Protein AF-0000000069296261 (afdb_homodimer)

Organism: Polarella glacialis (NCBI:txid89957)

Secondary structure (DSSP, 8-state):
------GGGGGGGGGGSHHHHTGGGS-------------S-----TT-TTHHHHHHHHHHHHHTT-SSS---HHHHHTTGGGT--STTHHHHHHHHHHHHT--TT-EEEEET-TTSHHHHHHHHHH--EEEEEES-HHHHHHHHHHHHHTT-TTTEEEEES-HHHHHTSTTTTT-EEEEEEES-GGG-TTHHHHHHHHHHHEEEEEEEEEEEEEE-SS---HHHHHIIIIII--TT---HHHHHHHHHHHT-EEEEEEE-HHHHHHHHHHHHHHHHHTHHHHHHHH-HHHHHHHHHHHHHHHHHHHTTEEEEEEEEE---HHHHHHHHHHHHHHH---------EETTTEE--TTTT--/------GGGGGGGSTHHHHHHHHTTS-------------S-----TT-SSHHHHHHHHHHHHHTT-SSS---HHHHHTTGGGT--STTHHHHHHHHHHHHT--TT-EEEEET-TTSHHHHHHHHHH--EEEEEES-HHHHHHHHHHHHHTT-TTTEEEEES-HHHHHTSTTTTT-EEEEEEES-GGG-TTHHHHHHHHHHHEEEEEEEEEEEEEE-SS---HHHHHIIIIII--TT---HHHHHHHHHHHT-EEEEEEE-HHHHHHHHHHHHHHHHHTHHHHHHHH-HHHHHHHHHHHHHHHHHHHTTEEEEEEEEE---HHHHHHHHHHHHHHH---------B-TTS-B--GGGG--

Sequence (718 aa):
MIFKAGVANHVRACRARYLADSFWKQVRPRPRTLASQAGSGQQMTAGVMYNWRVAAVHNALARRGKAEGPLTIEDLTSLGHLDQYHYLGTEACDELIQVLGLEPGVTVLDVGSGIGGPARYIAHQSGCSVTGVELQADLAEEATALTKRVGLQDRVDFLIGDFADVCRSRAVLERFDHVTSLLTFCHFPNRADGLKVSWEALKPGGTVFFEDLTLMGPAFTEQEQRDLAEVVGCPSVTSPAVYVEDLQKAGFVDIEVVDMSAPWKTWTKARHVGFRQAQEETVKLHGLSLFESRCAFYEVIDRLFQGNLGGVRITARKRGVAEEKLYRGRASTVSTGTTHGTPSLNEFGITVDATYSKYMIFKAGVANHVRACRARYLADSFWKQVRPRPRTLASQAGSGQQMTAGVMYNWRVAAVHNALARRGKAEGPLTIEDLTSLGHLDQYHYLGTEACDELIQVLGLEPGVTVLDVGSGIGGPARYIAHQSGCSVTGVELQADLAEEATALTKRVGLQDRVDFLIGDFADVCRSRAVLERFDHVTSLLTFCHFPNRADGLKVSWEALKPGGTVFFEDLTLMGPAFTEQEQRDLAEVVGCPSVTSPAVYVEDLQKAGFVDIEVVDMSAPWKTWTKARHVGFRQAQEETVKLHGLSLFESRCAFYEVIDRLFQGNLGGVRITARKRGVAEEKLYRGRASTVSTGTTHGTPSLNEFGITVDATYSKY

Nearest PDB structures (foldseek):
  5gm2-assembly3_O  TM=8.681E-01  e=3.706E-21  Streptomyces blastmyceticus
  6uvq-assembly1_A  TM=8.880E-01  e=1.483E-20  Actinomadura melliaura
  4kri-assembly1_A  TM=8.530E-01  e=9.400E-18  Haemonchus contortus
  1l1e-assembly2_B  TM=8.573E-01  e=1.488E-15  Mycobacterium tuberculosis
  5evj-assembly2_B  TM=7.098E-01  e=5.482E-13  Chlamydomonas reinhardtii

InterPro domains:
  IPR013216 Methyltransferase type 11 [PF08241] (109-210)
  IPR029063 S-adenosyl-L-methionine-dependent methyltransferase superfamily [G3DSA:3.40.50.150] (82-319)
  IPR029063 S-adenosyl-L-methionine-dependent methyltransferase superfamily [SSF53335] (80-312)
  IPR050447 Erg6/SMT methyltransferase [PTHR44068] (96-269)

Structure (mmCIF, N/CA/C/O backbone):
data_AF-0000000069296261-model_v1
#
loop_
_entity.id
_entity.type
_entity.pdbx_description
1 polymer 'Methyltransferase type 11 domain-containing protein'
#
loop_
_atom_site.group_PDB
_atom_site.id
_atom_site.type_symbol
_atom_site.label_atom_id
_atom_site.label_alt_id
_atom_site.label_comp_id
_atom_site.label_asym_id
_atom_site.label_entity_id
_atom_site.label_seq_id
_atom_site.pdbx_PDB_ins_code
_atom_site.Cartn_x
_atom_site.Cartn_y
_atom_site.Cartn_z
_atom_site.occupancy
_atom_site.B_iso_or_equiv
_atom_site.auth_seq_id
_atom_site.auth_comp_id
_atom_site.auth_asym_id
_atom_site.auth_atom_id
_atom_site.pdbx_PDB_model_num
ATOM 1 N N . MET A 1 1 ? -32.656 22.844 -37.719 1 20.47 1 MET A N 1
ATOM 2 C CA . MET A 1 1 ? -33.469 22.812 -36.469 1 20.47 1 MET A CA 1
ATOM 3 C C . MET A 1 1 ? -32.781 22 -35.406 1 20.47 1 MET A C 1
ATOM 5 O O . MET A 1 1 ? -32.625 20.781 -35.531 1 20.47 1 MET A O 1
ATOM 9 N N . ILE A 1 2 ? -31.734 22.516 -34.594 1 22.53 2 ILE A N 1
ATOM 10 C CA . ILE A 1 2 ? -30.562 22.094 -33.875 1 22.53 2 ILE A CA 1
ATOM 11 C C . ILE A 1 2 ? -30.953 21.641 -32.469 1 22.53 2 ILE A C 1
ATOM 13 O O . ILE A 1 2 ? -31.5 22.422 -31.672 1 22.53 2 ILE A O 1
ATOM 17 N N . PHE A 1 3 ? -31.438 20.344 -32.25 1 21.2 3 PHE A N 1
ATOM 18 C CA . PHE A 1 3 ? -32.156 19.812 -31.094 1 21.2 3 PHE A CA 1
ATOM 19 C C . PHE A 1 3 ? -31.234 19.75 -29.875 1 21.2 3 PHE A C 1
ATOM 21 O O . PHE A 1 3 ? -30.156 19.141 -29.953 1 21.2 3 PHE A O 1
ATOM 28 N N . LYS A 1 4 ? -31.266 20.734 -28.859 1 21.23 4 LYS A N 1
ATOM 29 C CA . LYS A 1 4 ? -30.516 21.125 -27.672 1 21.23 4 LYS A CA 1
ATOM 30 C C . LYS A 1 4 ? -30.672 20.094 -26.547 1 21.23 4 LYS A C 1
ATOM 32 O O . LYS A 1 4 ? -31.766 19.891 -26.047 1 21.23 4 LYS A O 1
ATOM 37 N N . ALA A 1 5 ? -29.875 18.969 -26.484 1 21.58 5 ALA A N 1
ATOM 38 C CA . ALA A 1 5 ? -29.859 17.781 -25.641 1 21.58 5 ALA A CA 1
ATOM 39 C C . ALA A 1 5 ? -29.594 18.141 -24.188 1 21.58 5 ALA A C 1
ATOM 41 O O . ALA A 1 5 ? -28.438 18.297 -23.781 1 21.58 5 ALA A O 1
ATOM 42 N N . GLY A 1 6 ? -30.219 19.109 -23.469 1 19.52 6 GLY A N 1
ATOM 43 C CA . GLY A 1 6 ? -29.922 19.797 -22.219 1 19.52 6 GLY A CA 1
ATOM 44 C C . GLY A 1 6 ? -30.109 18.922 -20.984 1 19.52 6 GLY A C 1
ATOM 45 O O . GLY A 1 6 ? -29.703 19.297 -19.891 1 19.52 6 GLY A O 1
ATOM 46 N N . VAL A 1 7 ? -30.922 17.844 -20.859 1 20.7 7 VAL A N 1
ATOM 47 C CA . VAL A 1 7 ? -31.703 17.625 -19.641 1 20.7 7 VAL A CA 1
ATOM 48 C C . VAL A 1 7 ? -30.875 16.828 -18.641 1 20.7 7 VAL A C 1
ATOM 50 O O . VAL A 1 7 ? -31.266 16.672 -17.469 1 20.7 7 VAL A O 1
ATOM 53 N N . ALA A 1 8 ? -29.844 16 -18.938 1 23.44 8 ALA A N 1
ATOM 54 C CA . ALA A 1 8 ? -29.688 14.789 -18.141 1 23.44 8 ALA A CA 1
ATOM 55 C C . ALA A 1 8 ? -28.953 15.078 -16.844 1 23.44 8 ALA A C 1
ATOM 57 O O . ALA A 1 8 ? -28.625 14.164 -16.078 1 23.44 8 ALA A O 1
ATOM 58 N N . ASN A 1 9 ? -28.516 16.328 -16.516 1 21.12 9 ASN A N 1
ATOM 59 C CA . ASN A 1 9 ? -27.484 16.578 -15.523 1 21.12 9 ASN A CA 1
ATOM 60 C C . ASN A 1 9 ? -28.031 16.422 -14.102 1 21.12 9 ASN A C 1
ATOM 62 O O . ASN A 1 9 ? -27.312 16.672 -13.133 1 21.12 9 ASN A O 1
ATOM 66 N N . HIS A 1 10 ? -29.359 16.406 -13.812 1 22.56 10 HIS A N 1
ATOM 67 C CA . HIS A 1 10 ? -29.859 16.828 -12.508 1 22.56 10 HIS A CA 1
ATOM 68 C C . HIS A 1 10 ? -29.734 15.688 -11.492 1 22.56 10 HIS A C 1
ATOM 70 O O . HIS A 1 10 ? -29.922 15.898 -10.289 1 22.56 10 HIS A O 1
ATOM 76 N N . VAL A 1 11 ? -29.734 14.398 -11.852 1 23.61 11 VAL A N 1
ATOM 77 C CA . VAL A 1 11 ? -30.203 13.383 -10.914 1 23.61 11 VAL A CA 1
ATOM 78 C C . VAL A 1 11 ? -29.109 13.055 -9.898 1 23.61 11 VAL A C 1
ATOM 80 O O . VAL A 1 11 ? -29.375 12.391 -8.891 1 23.61 11 VAL A O 1
ATOM 83 N N . ARG A 1 12 ? -27.844 13.305 -10.227 1 24.38 12 ARG A N 1
ATOM 84 C CA . ARG A 1 12 ? -26.828 12.594 -9.461 1 24.38 12 ARG A CA 1
ATOM 85 C C . ARG A 1 12 ? -26.672 13.195 -8.062 1 24.38 12 ARG A C 1
ATOM 87 O O . ARG A 1 12 ? -25.844 12.734 -7.273 1 24.38 12 ARG A O 1
ATOM 94 N N . ALA A 1 13 ? -27.234 14.43 -7.836 1 23.16 13 ALA A N 1
ATOM 95 C CA . ALA A 1 13 ? -26.906 15.172 -6.625 1 23.16 13 ALA A CA 1
ATOM 96 C C . ALA A 1 13 ? -27.531 14.523 -5.395 1 23.16 13 ALA A C 1
ATOM 98 O O . ALA A 1 13 ? -27.109 14.797 -4.266 1 23.16 13 ALA A O 1
ATOM 99 N N . CYS A 1 14 ? -28.594 13.742 -5.488 1 23.83 14 CYS A N 1
ATOM 100 C CA . CYS A 1 14 ? -29.453 13.547 -4.324 1 23.83 14 CYS A CA 1
ATOM 101 C C . CYS A 1 14 ? -28.875 12.492 -3.389 1 23.83 14 CYS A C 1
ATOM 103 O O . CYS A 1 14 ? -29.25 12.422 -2.219 1 23.83 14 CYS A O 1
ATOM 105 N N . ARG A 1 15 ? -28.125 11.445 -3.928 1 26.27 15 ARG A N 1
ATOM 106 C CA . ARG A 1 15 ? -28 10.273 -3.07 1 26.27 15 ARG A CA 1
ATOM 107 C C . ARG A 1 15 ? -26.953 10.5 -1.981 1 26.27 15 ARG A C 1
ATOM 109 O O . ARG A 1 15 ? -26.766 9.648 -1.11 1 26.27 15 ARG A O 1
ATOM 116 N N . ALA A 1 16 ? -26.078 11.508 -2.125 1 26.42 16 ALA A N 1
ATOM 117 C CA . ALA A 1 16 ? -25.016 11.617 -1.117 1 26.42 16 ALA A CA 1
ATOM 118 C C . ALA A 1 16 ? -25.578 12.117 0.21 1 26.42 16 ALA A C 1
ATOM 120 O O . ALA A 1 16 ? -24.922 12.008 1.249 1 26.42 16 ALA A O 1
ATOM 121 N N . ARG A 1 17 ? -26.844 12.727 0.25 1 30.27 17 ARG A N 1
ATOM 122 C CA . ARG A 1 17 ? -27.312 13.375 1.477 1 30.27 17 ARG A CA 1
ATOM 123 C C . ARG A 1 17 ? -27.688 12.336 2.52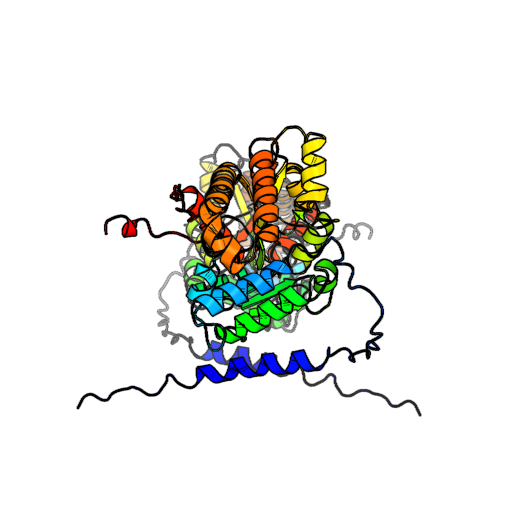7 1 30.27 17 ARG A C 1
ATOM 125 O O . ARG A 1 17 ? -27.656 12.617 3.729 1 30.27 17 ARG A O 1
ATOM 132 N N . TYR A 1 18 ? -28.172 11.156 2.09 1 27.67 18 TYR A N 1
ATOM 133 C CA . TYR A 1 18 ? -28.922 10.383 3.078 1 27.67 18 TYR A CA 1
ATOM 134 C C . TYR A 1 18 ? -27.969 9.75 4.094 1 27.67 18 TYR A C 1
ATOM 136 O O . TYR A 1 18 ? -28.359 9.492 5.234 1 27.67 18 TYR A O 1
ATOM 144 N N . LEU A 1 19 ? -26.766 9.398 3.717 1 27.78 19 LEU A N 1
ATOM 145 C CA . LEU A 1 19 ? -26.047 8.562 4.68 1 27.78 19 LEU A CA 1
ATOM 146 C C . LEU A 1 19 ? -25.516 9.406 5.832 1 27.78 19 LEU A C 1
ATOM 148 O O . LEU A 1 19 ? -25.125 8.867 6.871 1 27.78 19 LEU A O 1
ATOM 152 N N . ALA A 1 20 ? -25.359 10.789 5.742 1 29.95 20 ALA A N 1
ATOM 153 C CA . ALA A 1 20 ? -24.812 11.594 6.828 1 29.95 20 ALA A CA 1
ATOM 154 C C . ALA A 1 20 ? -25.781 11.664 8.008 1 29.95 20 ALA A C 1
ATOM 156 O O . ALA A 1 20 ? -25.344 11.68 9.164 1 29.95 20 ALA A O 1
ATOM 157 N N . ASP A 1 21 ? -27.094 11.586 7.75 1 30.66 21 ASP A N 1
ATOM 158 C CA . ASP A 1 21 ? -28.016 11.977 8.812 1 30.66 21 ASP A CA 1
ATOM 159 C C . ASP A 1 21 ? -28.078 10.906 9.898 1 30.66 21 ASP A C 1
ATOM 161 O O . ASP A 1 21 ? -28.297 11.211 11.07 1 30.66 21 ASP A O 1
ATOM 165 N N . SER A 1 22 ? -28 9.625 9.547 1 30.84 22 SER A N 1
ATOM 166 C CA . SER A 1 22 ? -28.438 8.656 10.555 1 30.84 22 SER A CA 1
ATOM 167 C C . SER A 1 22 ? -27.375 8.477 11.633 1 30.84 22 SER A C 1
ATOM 169 O O . SER A 1 22 ? -27.641 7.867 12.672 1 30.84 22 SER A O 1
ATOM 171 N N . PHE A 1 23 ? -26.141 8.703 11.266 1 30.06 23 PHE A N 1
ATOM 172 C CA . PHE A 1 23 ? -25.125 8.273 12.211 1 30.06 23 PHE A CA 1
ATOM 173 C C . PHE A 1 23 ? -25.062 9.211 13.414 1 30.06 23 PHE A C 1
ATOM 175 O O . PHE A 1 23 ? -24.719 8.789 14.516 1 30.06 23 PHE A O 1
ATOM 182 N N . TRP A 1 24 ? -25.391 10.461 13.273 1 28.73 24 TRP A N 1
ATOM 183 C CA . TRP A 1 24 ? -25.172 11.398 14.367 1 28.73 24 TRP A CA 1
ATOM 184 C C . TRP A 1 24 ? -26.172 11.18 15.492 1 28.73 24 TRP A C 1
ATOM 186 O O . TRP A 1 24 ? -26.172 11.914 16.484 1 28.73 24 TRP A O 1
ATOM 196 N N . LYS A 1 25 ? -27.328 10.352 15.164 1 32 25 LYS A N 1
ATOM 197 C CA . LYS A 1 25 ? -28.375 10.383 16.188 1 32 25 LYS A CA 1
ATOM 198 C C . LYS A 1 25 ? -27.906 9.711 17.469 1 32 25 LYS A C 1
ATOM 200 O O . LYS A 1 25 ? -28.484 9.938 18.531 1 32 25 LYS A O 1
ATOM 205 N N . GLN A 1 26 ? -27.125 8.695 17.375 1 28.22 26 GLN A N 1
ATOM 206 C CA . GLN A 1 26 ? -27.156 7.918 18.609 1 28.22 26 GLN A CA 1
ATOM 207 C C . GLN A 1 26 ? -26.234 8.531 19.672 1 28.22 26 GLN A C 1
ATOM 209 O O . GLN A 1 26 ? -26.297 8.156 20.844 1 28.22 26 GLN A O 1
ATOM 214 N N . VAL A 1 27 ? -25.094 9.148 19.281 1 29.73 27 VAL A N 1
ATOM 215 C CA . VAL A 1 27 ? -24.156 9.297 20.391 1 29.73 27 VAL A CA 1
ATOM 216 C C . VAL A 1 27 ? -24.406 10.641 21.094 1 29.73 27 VAL A C 1
ATOM 218 O O . VAL A 1 27 ? -23.641 11.586 20.906 1 29.73 27 VAL A O 1
ATOM 221 N N . ARG A 1 28 ? -25.688 11.148 21.078 1 29.3 28 ARG A N 1
ATOM 222 C CA . ARG A 1 28 ? -25.734 12.375 21.859 1 29.3 28 ARG A CA 1
ATOM 223 C C . ARG A 1 28 ? -25.562 12.086 23.344 1 29.3 28 ARG A C 1
ATOM 225 O O . ARG A 1 28 ? -26.391 11.391 23.953 1 29.3 28 ARG A O 1
ATOM 232 N N . PRO A 1 29 ? -24.391 12.062 23.844 1 29.16 29 PRO A N 1
ATOM 233 C CA . PRO A 1 29 ? -24.391 11.922 25.312 1 29.16 29 PRO A CA 1
ATOM 234 C C . PRO A 1 29 ? -25.328 12.914 26 1 29.16 29 PRO A C 1
ATOM 236 O O . PRO A 1 29 ? -25.609 13.977 25.453 1 29.16 29 PRO A O 1
ATOM 239 N N . ARG A 1 30 ? -26.141 12.398 26.906 1 27.08 30 ARG A N 1
ATOM 240 C CA . ARG A 1 30 ? -27 13.219 27.766 1 27.08 30 ARG A CA 1
ATOM 241 C C . ARG A 1 30 ? -26.219 14.391 28.359 1 27.08 30 ARG A C 1
ATOM 243 O O . ARG A 1 30 ? -25.094 14.219 28.828 1 27.08 30 ARG A O 1
ATOM 250 N N . PRO A 1 31 ? -26.609 15.625 27.969 1 23.91 31 PRO A N 1
ATOM 251 C CA . PRO A 1 31 ? -25.984 16.797 28.562 1 23.91 31 PRO A CA 1
ATOM 252 C C . PRO A 1 31 ? -25.938 16.75 30.094 1 23.91 31 PRO A C 1
ATOM 254 O O . PRO A 1 31 ? -26.984 16.609 30.719 1 23.91 31 PRO A O 1
ATOM 257 N N . ARG A 1 32 ? -25.016 15.977 30.75 1 24.34 32 ARG A N 1
ATOM 258 C CA . ARG A 1 32 ? -25 16.25 32.188 1 24.34 32 ARG A CA 1
ATOM 259 C C . ARG A 1 32 ? -25.047 17.75 32.469 1 24.34 32 ARG A C 1
ATOM 261 O O . ARG A 1 32 ? -24.359 18.531 31.812 1 24.34 32 ARG A O 1
ATOM 268 N N . THR A 1 33 ? -26.125 18.125 33 1 22.92 33 THR A N 1
ATOM 269 C CA . THR A 1 33 ? -26.391 19.438 33.562 1 22.92 33 THR A CA 1
ATOM 270 C C . THR A 1 33 ? -25.203 19.922 34.406 1 22.92 33 THR A C 1
ATOM 272 O O . THR A 1 33 ? -24.891 19.344 35.438 1 22.92 33 THR A O 1
ATOM 275 N N . LEU A 1 34 ? -24.109 20.219 33.781 1 24.14 34 LEU A N 1
ATOM 276 C CA . LEU A 1 34 ? -23.156 20.938 34.625 1 24.14 34 LEU A CA 1
ATOM 277 C C . LEU A 1 34 ? -23.828 22.078 35.344 1 24.14 34 LEU A C 1
ATOM 279 O O . LEU A 1 34 ? -24.406 22.969 34.719 1 24.14 34 LEU A O 1
ATOM 283 N N . ALA A 1 35 ? -24.328 21.766 36.531 1 25.84 35 ALA A N 1
ATOM 284 C CA . ALA A 1 35 ? -24.672 22.797 37.5 1 25.84 35 ALA A CA 1
ATOM 285 C C . ALA A 1 35 ? -23.688 23.953 37.438 1 25.84 35 ALA A C 1
ATOM 287 O O . ALA A 1 35 ? -22.469 23.75 37.438 1 25.84 35 ALA A O 1
ATOM 288 N N . SER A 1 36 ? -24.109 25.078 36.938 1 23.62 36 SER A N 1
ATOM 289 C CA . SER A 1 36 ? -23.531 26.406 36.781 1 23.62 36 SER A CA 1
ATOM 290 C C . SER A 1 36 ? -22.875 26.875 38.094 1 23.62 36 SER A C 1
ATOM 292 O O . SER A 1 36 ? -22.797 28.062 38.375 1 23.62 36 SER A O 1
ATOM 294 N N . GLN A 1 37 ? -22.25 26 38.906 1 25.02 37 GLN A N 1
ATOM 295 C CA . GLN A 1 37 ? -21.781 26.781 40.062 1 25.02 37 GLN A CA 1
ATOM 296 C C . GLN A 1 37 ? -20.906 27.938 39.594 1 25.02 37 GLN A C 1
ATOM 298 O O . GLN A 1 37 ? -19.938 27.75 38.875 1 25.02 37 GLN A O 1
ATOM 303 N N . ALA A 1 38 ? -21.406 29.172 39.656 1 28.45 38 ALA A N 1
ATOM 304 C CA . ALA A 1 38 ? -20.938 30.547 39.5 1 28.45 38 ALA A CA 1
ATOM 305 C C . ALA A 1 38 ? -19.641 30.766 40.281 1 28.45 38 ALA A C 1
ATOM 307 O O . ALA A 1 38 ? -19.609 31.562 41.219 1 28.45 38 ALA A O 1
ATOM 308 N N . GLY A 1 39 ? -19.062 29.594 40.906 1 25.61 39 GLY A N 1
ATOM 309 C CA . GLY A 1 39 ? -18.078 30.109 41.844 1 25.61 39 GLY A CA 1
ATOM 310 C C . GLY A 1 39 ? -17.203 31.188 41.25 1 25.61 39 GLY A C 1
ATOM 311 O O . GLY A 1 39 ? -17.25 31.469 40.062 1 25.61 39 GLY A O 1
ATOM 312 N N . SER A 1 40 ? -16 31.594 42.062 1 26 40 SER A N 1
ATOM 313 C CA . SER A 1 40 ? -15.047 32.688 42.25 1 26 40 SER A CA 1
ATOM 314 C C . SER A 1 40 ? -14.297 33 40.969 1 26 40 SER A C 1
ATOM 316 O O . SER A 1 40 ? -14.391 32.25 40 1 26 40 SER A O 1
ATOM 318 N N . GLY A 1 41 ? -13.156 33.875 41.094 1 26.33 41 GLY A N 1
ATOM 319 C CA . GLY A 1 41 ? -12.234 34.562 40.219 1 26.33 41 GLY A CA 1
ATOM 320 C C . GLY A 1 41 ? -11.648 33.688 39.125 1 26.33 41 GLY A C 1
ATOM 321 O O . GLY A 1 41 ? -11.219 32.562 39.406 1 26.33 41 GLY A O 1
ATOM 322 N N . GLN A 1 42 ? -12.203 33.781 37.969 1 27.69 42 GLN A N 1
ATOM 323 C CA . GLN A 1 42 ? -11.797 33.094 36.75 1 27.69 42 GLN A CA 1
ATOM 324 C C . GLN A 1 42 ? -10.273 33.062 36.625 1 27.69 42 GLN A C 1
ATOM 326 O O . GLN A 1 42 ? -9.664 34.094 36.312 1 27.69 42 GLN A O 1
ATOM 331 N N . GLN A 1 43 ? -9.562 32.438 37.562 1 26.97 43 GLN A N 1
ATOM 332 C CA . GLN A 1 43 ? -8.141 32.219 37.312 1 26.97 43 GLN A CA 1
ATOM 333 C C . GLN A 1 43 ? -7.906 31.844 35.844 1 26.97 43 GLN A C 1
ATOM 335 O O . GLN A 1 43 ? -8.539 30.938 35.312 1 26.97 43 GLN A O 1
ATOM 340 N N . MET A 1 44 ? -7.539 32.875 35.031 1 31.06 44 MET A N 1
ATOM 341 C CA . MET A 1 44 ? -6.891 32.531 33.75 1 31.06 44 MET A CA 1
ATOM 342 C C . MET A 1 44 ? -6.086 31.234 33.906 1 31.06 44 MET A C 1
ATOM 344 O O . MET A 1 44 ? -5.109 31.188 34.656 1 31.06 44 MET A O 1
ATOM 348 N N . THR A 1 45 ? -6.652 30.219 34.156 1 31.7 45 THR A N 1
ATOM 349 C CA . THR A 1 45 ? -5.801 29.031 34.094 1 31.7 45 THR A CA 1
ATOM 350 C C . THR A 1 45 ? -4.664 29.219 33.094 1 31.7 45 THR A C 1
ATOM 352 O O . THR A 1 45 ? -4.859 29.797 32.031 1 31.7 45 THR A O 1
ATOM 355 N N . ALA A 1 46 ? -3.418 29.297 33.469 1 36.72 46 ALA A N 1
ATOM 356 C CA . ALA A 1 46 ? -2.139 29.453 32.781 1 36.72 46 ALA A CA 1
ATOM 357 C C . ALA A 1 46 ? -2.238 29 31.328 1 36.72 46 ALA A C 1
ATOM 359 O O . ALA A 1 46 ? -1.566 29.547 30.438 1 36.72 46 ALA A O 1
ATOM 360 N N . GLY A 1 47 ? -2.795 27.844 30.984 1 39.03 47 GLY A N 1
ATOM 361 C CA . GLY A 1 47 ? -2.641 27.125 29.719 1 39.03 47 GLY A CA 1
ATOM 362 C C . GLY A 1 47 ? -3.418 27.75 28.578 1 39.03 47 GLY A C 1
ATOM 363 O O . GLY A 1 47 ? -3.521 27.172 27.5 1 39.03 47 GLY A O 1
ATOM 364 N N . VAL A 1 48 ? -4.277 28.797 28.75 1 47.31 48 VAL A N 1
ATOM 365 C CA . VAL A 1 48 ? -5.152 29.156 27.641 1 47.31 48 VAL A CA 1
ATOM 366 C C . VAL A 1 48 ? -4.402 30.062 26.656 1 47.31 48 VAL A C 1
ATOM 368 O O . VAL A 1 48 ? -4.434 31.297 26.797 1 47.31 48 VAL A O 1
ATOM 371 N N . MET A 1 49 ? -3.246 29.672 26.234 1 47.59 49 MET A N 1
ATOM 372 C CA . MET A 1 49 ? -2.424 30.375 25.25 1 47.59 49 MET A CA 1
ATOM 373 C C . MET A 1 49 ? -3.285 30.953 24.141 1 47.59 49 MET A C 1
ATOM 375 O O . MET A 1 49 ? -2.973 32.031 23.594 1 47.59 49 MET A O 1
ATOM 379 N N . TYR A 1 50 ? -4.41 30.297 23.859 1 57.59 50 TYR A N 1
ATOM 380 C CA . TYR A 1 50 ? -4.969 30.703 22.578 1 57.59 50 TYR A CA 1
ATOM 381 C C . TYR A 1 50 ? -6.32 31.391 22.766 1 57.59 50 TYR A C 1
ATOM 383 O O . TYR A 1 50 ? -7 31.703 21.781 1 57.59 50 TYR A O 1
ATOM 391 N N . ASN A 1 51 ? -6.629 31.828 24.047 1 61.91 51 ASN A N 1
ATOM 392 C CA . ASN A 1 51 ? -7.91 32.5 24.25 1 61.91 51 ASN A CA 1
ATOM 393 C C . ASN A 1 51 ? -7.926 33.906 23.625 1 61.91 51 ASN A C 1
ATOM 395 O O . ASN A 1 51 ? -8.938 34.312 23.047 1 61.91 51 ASN A O 1
ATOM 399 N N . TRP A 1 52 ? -6.762 34.406 23.656 1 77.75 52 TRP A N 1
ATOM 400 C CA . TRP A 1 52 ? -6.719 35.75 23.094 1 77.75 52 TRP A CA 1
ATOM 401 C C . TRP A 1 52 ? -6.949 35.719 21.578 1 77.75 52 TRP A C 1
ATOM 403 O O . TRP A 1 52 ? -7.391 36.688 20.984 1 77.75 52 TRP A O 1
ATOM 413 N N . ARG A 1 53 ? -6.707 34.5 21.031 1 81.94 53 ARG A N 1
ATOM 414 C CA . ARG A 1 53 ? -6.715 34.438 19.578 1 81.94 53 ARG A CA 1
ATOM 415 C C . ARG A 1 53 ? -8.133 34.531 19.031 1 81.94 53 ARG A C 1
ATOM 417 O O . ARG A 1 53 ? -8.367 35.094 17.969 1 81.94 53 ARG A O 1
ATOM 424 N N . VAL A 1 54 ? -9.055 34.031 19.781 1 89.44 54 VAL A N 1
ATOM 425 C CA . VAL A 1 54 ? -10.445 34.094 19.328 1 89.44 54 VAL A CA 1
ATOM 426 C C . VAL A 1 54 ? -10.898 35.562 19.281 1 89.44 54 VAL A C 1
ATOM 428 O O . VAL A 1 54 ? -11.414 36.031 18.266 1 89.44 54 VAL A O 1
ATOM 431 N N . ALA A 1 55 ? -10.539 36.219 20.297 1 87.31 55 ALA A N 1
ATOM 432 C CA . ALA A 1 55 ? -10.891 37.656 20.344 1 87.31 55 ALA A CA 1
ATOM 433 C C . ALA A 1 55 ? -10.18 38.438 19.25 1 87.31 55 ALA A C 1
ATOM 435 O O . ALA A 1 55 ? -10.766 39.344 18.641 1 87.31 55 ALA A O 1
ATOM 436 N N . ALA A 1 56 ? -8.984 38.094 19.078 1 86.31 56 ALA A N 1
ATOM 437 C CA . ALA A 1 56 ? -8.188 38.781 18.078 1 86.31 56 ALA A CA 1
ATOM 438 C C . ALA A 1 56 ? -8.773 38.625 16.672 1 86.31 56 ALA A C 1
ATOM 440 O O . ALA A 1 56 ? -8.766 39.531 15.875 1 86.31 56 ALA A O 1
ATOM 441 N N . VAL A 1 57 ? -9.258 37.469 16.359 1 90.75 57 VAL A N 1
ATOM 442 C CA . VAL A 1 57 ? -9.852 37.188 15.047 1 90.75 57 VAL A CA 1
ATOM 443 C C . VAL A 1 57 ? -11.117 38.031 14.875 1 90.75 57 VAL A C 1
ATOM 445 O O . VAL A 1 57 ? -11.336 38.625 13.828 1 90.75 57 VAL A O 1
ATOM 448 N N . HIS A 1 58 ? -11.898 38.125 15.852 1 91.19 58 HIS A N 1
ATOM 449 C CA . HIS A 1 58 ? -13.141 38.875 15.789 1 91.19 58 HIS A CA 1
ATOM 450 C C . HIS A 1 58 ? -12.859 40.375 15.648 1 91.19 58 HIS A C 1
ATOM 452 O O . HIS A 1 58 ? -13.539 41.062 14.891 1 91.19 58 HIS A O 1
ATOM 458 N N . ASN A 1 59 ? -11.883 40.75 16.422 1 88.12 59 ASN A N 1
ATOM 459 C CA . ASN A 1 59 ? -11.492 42.156 16.328 1 88.12 59 ASN A CA 1
ATOM 460 C C . ASN A 1 59 ? -11.016 42.5 14.914 1 88.12 59 ASN A C 1
ATOM 462 O O . ASN A 1 59 ? -11.375 43.562 14.367 1 88.12 59 ASN A O 1
ATOM 466 N N . ALA A 1 60 ? -10.211 41.656 14.391 1 88.75 60 ALA A N 1
ATOM 467 C CA . ALA A 1 60 ? -9.672 41.875 13.055 1 88.75 60 ALA A CA 1
ATOM 468 C C . ALA A 1 60 ? -10.789 41.906 12.008 1 88.75 60 ALA A C 1
ATOM 470 O O . ALA A 1 60 ? -10.789 42.719 11.109 1 88.75 60 ALA A O 1
ATOM 471 N N . LEU A 1 61 ? -11.719 41 12.125 1 93 61 LEU A N 1
ATOM 472 C CA . LEU A 1 61 ? -12.844 40.938 11.195 1 93 61 LEU A CA 1
ATOM 473 C C . LEU A 1 61 ? -13.734 42.156 11.336 1 93 61 LEU A C 1
ATOM 475 O O . LEU A 1 61 ? -14.188 42.719 10.336 1 93 61 LEU A O 1
ATOM 479 N N . ALA A 1 62 ? -13.953 42.594 12.516 1 92.06 62 ALA A N 1
ATOM 480 C CA . ALA A 1 62 ? -14.781 43.75 12.758 1 92.06 62 ALA A CA 1
ATOM 481 C C . ALA A 1 62 ? -14.164 45 12.125 1 92.06 62 ALA A C 1
ATOM 483 O O . ALA A 1 62 ? -14.875 45.844 11.547 1 92.06 62 ALA A O 1
ATOM 484 N N . ARG A 1 63 ? -12.961 45.125 12.297 1 88.5 63 ARG A N 1
ATOM 485 C CA . ARG A 1 63 ? -12.258 46.281 11.734 1 88.5 63 ARG A CA 1
ATOM 486 C C . ARG A 1 63 ? -12.406 46.312 10.219 1 88.5 63 ARG A C 1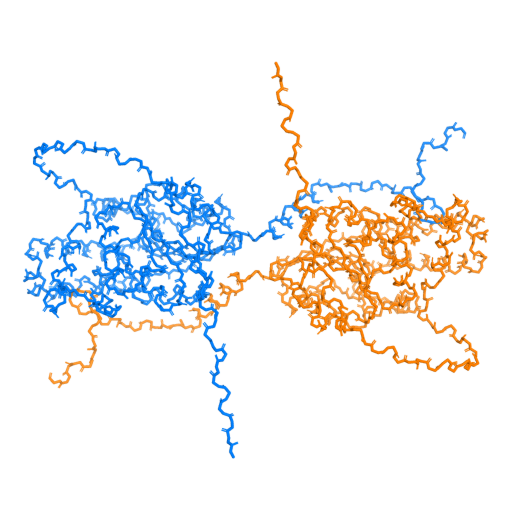
ATOM 488 O O . ARG A 1 63 ? -12.414 47.406 9.617 1 88.5 63 ARG A O 1
ATOM 495 N N . ARG A 1 64 ? -12.609 45.156 9.633 1 90.88 64 ARG A N 1
ATOM 496 C CA . ARG A 1 64 ? -12.75 45.031 8.188 1 90.88 64 ARG A CA 1
ATOM 497 C C . ARG A 1 64 ? -14.219 45.125 7.773 1 90.88 64 ARG A C 1
ATOM 499 O O . ARG A 1 64 ? -14.555 44.875 6.613 1 90.88 64 ARG A O 1
ATOM 506 N N . GLY A 1 65 ? -15.062 45.344 8.758 1 93.69 65 GLY A N 1
ATOM 507 C CA . GLY A 1 65 ? -16.484 45.438 8.484 1 93.69 65 GLY A CA 1
ATOM 508 C C . GLY A 1 65 ? -17.156 44.094 8.312 1 93.69 65 GLY A C 1
ATOM 509 O O . GLY A 1 65 ? -18.219 44 7.691 1 93.69 65 GLY A O 1
ATOM 510 N N . LYS A 1 66 ? -16.484 43.094 8.812 1 96.06 66 LYS A N 1
ATOM 511 C CA . LYS A 1 66 ? -16.984 41.719 8.625 1 96.06 66 LYS A CA 1
ATOM 512 C C . LYS A 1 66 ? -17.234 41.031 9.969 1 96.06 66 LYS A C 1
ATOM 514 O O . LYS A 1 66 ? -16.938 39.844 10.133 1 96.06 66 LYS A O 1
ATOM 519 N N . ALA A 1 67 ? -17.703 41.75 10.914 1 93.56 67 ALA A N 1
ATOM 520 C CA . ALA A 1 67 ? -17.969 41.219 12.25 1 93.56 67 ALA A CA 1
ATOM 521 C C . ALA A 1 67 ? -19.047 40.125 12.195 1 93.56 67 ALA A C 1
ATOM 523 O O . ALA A 1 67 ? -19 39.156 12.969 1 93.56 67 ALA A O 1
ATOM 524 N N . GLU A 1 68 ? -19.953 40.375 11.273 1 94.19 68 GLU A N 1
ATOM 525 C CA . GLU A 1 68 ? -21.031 39.406 11.07 1 94.19 68 GLU A CA 1
ATOM 526 C C . GLU A 1 68 ? -21.234 39.094 9.594 1 94.19 68 GLU A C 1
ATOM 528 O O . GLU A 1 68 ? -20.609 39.75 8.734 1 94.19 68 GLU A O 1
ATOM 533 N N . GLY A 1 69 ? -22.016 37.969 9.391 1 95.88 69 GLY A N 1
ATOM 534 C CA . GLY A 1 69 ? -22.344 37.625 8.016 1 95.88 69 GLY A CA 1
ATOM 535 C C . GLY A 1 69 ? -21.391 36.656 7.387 1 95.88 69 GLY A C 1
ATOM 536 O O . GLY A 1 69 ? -20.484 36.125 8.055 1 95.88 69 GLY A O 1
ATOM 537 N N . PRO A 1 70 ? -21.578 36.406 6.113 1 97.5 70 PRO A N 1
ATOM 538 C CA . PRO A 1 70 ? -20.75 35.438 5.41 1 97.5 70 PRO A CA 1
ATOM 539 C C . PRO A 1 70 ? -19.328 35.938 5.156 1 97.5 70 PRO A C 1
ATOM 541 O O . PRO A 1 70 ? -19.094 37.125 5.055 1 97.5 70 PRO A O 1
ATOM 544 N N . LEU A 1 71 ? -18.422 35 5.098 1 98.31 71 LEU A N 1
ATOM 545 C CA . LEU A 1 71 ? -17.016 35.25 4.797 1 98.31 71 LEU A CA 1
ATOM 546 C C . LEU A 1 71 ? -16.547 34.406 3.621 1 98.31 71 LEU A C 1
ATOM 548 O O . LEU A 1 71 ? -17.203 33.438 3.27 1 98.31 71 LEU A O 1
ATOM 552 N N . THR A 1 72 ? -15.477 34.875 3.002 1 97.75 72 THR A N 1
ATOM 553 C CA . THR A 1 72 ? -14.734 34.031 2.068 1 97.75 72 THR A CA 1
ATOM 554 C C . THR A 1 72 ? -13.531 33.406 2.758 1 97.75 72 THR A C 1
ATOM 556 O O . THR A 1 72 ? -13.125 33.844 3.836 1 97.75 72 THR A O 1
ATOM 559 N N . ILE A 1 73 ? -13.023 32.438 2.174 1 97.56 73 ILE A N 1
ATOM 560 C CA . ILE A 1 73 ? -11.82 31.781 2.703 1 97.56 73 ILE A CA 1
ATOM 561 C C . ILE A 1 73 ? -10.68 32.812 2.758 1 97.56 73 ILE A C 1
ATOM 563 O O . ILE A 1 73 ? -9.883 32.812 3.699 1 97.56 73 ILE A O 1
ATOM 567 N N . GLU A 1 74 ? -10.633 33.688 1.841 1 96.25 74 GLU A N 1
ATOM 568 C CA . GLU A 1 74 ? -9.586 34.688 1.774 1 96.25 74 GLU A CA 1
ATOM 569 C C . GLU A 1 74 ? -9.711 35.688 2.928 1 96.25 74 GLU A C 1
ATOM 571 O O . GLU A 1 74 ? -8.703 36.188 3.428 1 96.25 74 GLU A O 1
ATOM 576 N N . ASP A 1 75 ? -10.945 36 3.33 1 96.12 75 ASP A N 1
ATOM 577 C CA . ASP A 1 75 ? -11.148 36.875 4.488 1 96.12 75 ASP A CA 1
ATOM 578 C C . ASP A 1 75 ? -10.414 36.312 5.715 1 96.12 75 ASP A C 1
ATOM 580 O O . ASP A 1 75 ? -9.852 37.094 6.496 1 96.12 75 ASP A O 1
ATOM 584 N N . LEU A 1 76 ? -10.43 35.062 5.809 1 96.38 76 LEU A N 1
ATOM 585 C CA . LEU A 1 76 ? -9.828 34.438 6.984 1 96.38 76 LEU A CA 1
ATOM 586 C C . LEU A 1 76 ? -8.336 34.219 6.777 1 96.38 76 LEU A C 1
ATOM 588 O O . LEU A 1 76 ? -7.527 34.531 7.645 1 96.38 76 LEU A O 1
ATOM 592 N N . THR A 1 77 ? -7.941 33.719 5.59 1 95.44 77 THR A N 1
ATOM 593 C CA . THR A 1 77 ? -6.531 33.406 5.363 1 95.44 77 THR A CA 1
ATOM 594 C C . THR A 1 77 ? -5.699 34.688 5.355 1 95.44 77 THR A C 1
ATOM 596 O O . THR A 1 77 ? -4.523 34.688 5.723 1 95.44 77 THR A O 1
ATOM 599 N N . SER A 1 78 ? -6.332 35.781 5.02 1 92.62 78 SER A N 1
ATOM 600 C CA . SER A 1 78 ? -5.629 37.062 4.973 1 92.62 78 SER A CA 1
ATOM 601 C C . SER A 1 78 ? -5.27 37.562 6.375 1 92.62 78 SER A C 1
ATOM 603 O O . SER A 1 78 ? -4.473 38.469 6.531 1 92.62 78 SER A O 1
ATOM 605 N N . LEU A 1 79 ? -5.832 36.875 7.375 1 89.5 79 LEU A N 1
ATOM 606 C CA . LEU A 1 79 ? -5.508 37.25 8.75 1 89.5 79 LEU A CA 1
ATOM 607 C C . LEU A 1 79 ? -4.199 36.594 9.195 1 89.5 79 LEU A C 1
ATOM 609 O O . LEU A 1 79 ? -3.754 36.781 10.328 1 89.5 79 LEU A O 1
ATOM 613 N N . GLY A 1 80 ? -3.627 35.719 8.32 1 89.19 80 GLY A N 1
ATOM 614 C CA . GLY A 1 80 ? -2.312 35.125 8.57 1 89.19 80 GLY A CA 1
ATOM 615 C C . GLY A 1 80 ? -2.285 34.219 9.773 1 89.19 80 GLY A C 1
ATOM 616 O O . GLY A 1 80 ? -3.08 33.281 9.867 1 89.19 80 GLY A O 1
ATOM 617 N N . HIS A 1 81 ? -1.486 34.625 10.797 1 87.19 81 HIS A N 1
ATOM 618 C CA . HIS A 1 81 ? -1.23 33.781 11.953 1 87.19 81 HIS A CA 1
ATOM 619 C C . HIS A 1 81 ? -2.455 33.719 12.859 1 87.19 81 HIS A C 1
ATOM 621 O O . HIS A 1 81 ? -2.533 32.844 13.719 1 87.19 81 HIS A O 1
ATOM 627 N N . LEU A 1 82 ? -3.383 34.594 12.695 1 89.19 82 LEU A N 1
ATOM 628 C CA . LEU A 1 82 ? -4.594 34.5 13.508 1 89.19 82 LEU A CA 1
ATOM 629 C C . LEU A 1 82 ? -5.5 33.375 13.039 1 89.19 82 LEU A C 1
ATOM 631 O O . LEU A 1 82 ? -6.348 32.906 13.805 1 89.19 82 LEU A O 1
ATOM 635 N N . ASP A 1 83 ? -5.293 33 11.75 1 94.06 83 ASP A N 1
ATOM 636 C CA . ASP A 1 83 ? -6.098 31.922 11.195 1 94.06 83 ASP A CA 1
ATOM 637 C C . ASP A 1 83 ? -5.281 30.641 11.086 1 94.06 83 ASP A C 1
ATOM 639 O O . ASP A 1 83 ? -5.797 29.547 11.32 1 94.06 83 ASP A O 1
ATOM 643 N N . GLN A 1 84 ? -4.047 30.797 10.688 1 94.81 84 GLN A N 1
ATOM 644 C CA . GLN A 1 84 ? -3.109 29.703 10.5 1 94.81 84 GLN A CA 1
ATOM 645 C C . GLN A 1 84 ? -2.145 29.594 11.672 1 94.81 84 GLN A C 1
ATOM 647 O O . GLN A 1 84 ? -1.139 30.297 11.727 1 94.81 84 GLN A O 1
ATOM 652 N N . TYR A 1 85 ? -2.354 28.688 12.578 1 93.19 85 TYR A N 1
ATOM 653 C CA . TYR A 1 85 ? -1.613 28.578 13.828 1 93.19 85 TYR A CA 1
ATOM 654 C C . TYR A 1 85 ? -0.335 27.781 13.648 1 93.19 85 TYR A C 1
ATOM 656 O O . TYR A 1 85 ? 0.103 27.078 14.562 1 93.19 85 TYR A O 1
ATOM 664 N N . HIS A 1 86 ? 0.163 27.766 12.484 1 95.62 86 HIS A N 1
ATOM 665 C CA . HIS A 1 86 ? 1.389 27.047 12.156 1 95.62 86 HIS A CA 1
ATOM 666 C C . HIS A 1 86 ? 2.316 27.891 11.297 1 95.62 86 HIS A C 1
ATOM 668 O O . HIS A 1 86 ? 2.107 29.109 11.164 1 95.62 86 HIS A O 1
ATOM 674 N N . TYR A 1 87 ? 3.395 27.359 10.93 1 95.25 87 TYR A N 1
ATOM 675 C CA . TYR A 1 87 ? 4.383 28.125 10.172 1 95.25 87 TYR A CA 1
ATOM 676 C C . TYR A 1 87 ? 4.094 28.062 8.68 1 95.25 87 TYR A C 1
ATOM 678 O O . TYR A 1 87 ? 3.455 27.109 8.203 1 95.25 87 TYR A O 1
ATOM 686 N N . LEU A 1 88 ? 4.441 29.078 7.984 1 94.81 88 LEU A N 1
ATOM 687 C CA . LEU A 1 88 ? 4.414 29.219 6.531 1 94.81 88 LEU A CA 1
ATOM 688 C C . LEU A 1 88 ? 2.98 29.359 6.027 1 94.81 88 LEU A C 1
ATOM 690 O O . LEU A 1 88 ? 2.723 29.219 4.832 1 94.81 88 LEU A O 1
ATOM 694 N N . GLY A 1 89 ? 2.023 29.562 6.926 1 94.38 89 GLY A N 1
ATOM 695 C CA . GLY A 1 89 ? 0.657 29.891 6.555 1 94.38 89 GLY A CA 1
ATOM 696 C C . GLY A 1 89 ? 0.053 28.922 5.562 1 94.38 89 GLY A C 1
ATOM 697 O O . GLY A 1 89 ? 0.151 27.703 5.742 1 94.38 89 GLY A O 1
ATOM 698 N N . THR A 1 90 ? -0.571 29.422 4.52 1 96.19 90 THR A N 1
ATOM 699 C CA . THR A 1 90 ? -1.3 28.578 3.57 1 96.19 90 THR A CA 1
ATOM 700 C C . THR A 1 90 ? -0.333 27.812 2.676 1 96.19 90 THR A C 1
ATOM 702 O O . THR A 1 90 ? -0.708 26.812 2.068 1 96.19 90 THR A O 1
ATOM 705 N N . GLU A 1 91 ? 0.878 28.266 2.578 1 94.94 91 GLU A N 1
ATOM 706 C CA . GLU A 1 91 ? 1.866 27.531 1.787 1 94.94 91 GLU A CA 1
ATOM 707 C C . GLU A 1 91 ? 2.088 26.125 2.336 1 94.94 91 GLU A C 1
ATOM 709 O O . GLU A 1 91 ? 2.27 25.172 1.57 1 94.94 91 GLU A O 1
ATOM 714 N N . ALA A 1 92 ? 2.139 26.047 3.627 1 96.5 92 ALA A N 1
ATOM 715 C CA . ALA A 1 92 ? 2.271 24.734 4.238 1 96.5 92 ALA A CA 1
ATOM 716 C C . ALA A 1 92 ? 1.085 23.844 3.885 1 96.5 92 ALA A C 1
ATOM 718 O O . ALA A 1 92 ? 1.246 22.641 3.668 1 96.5 92 ALA A O 1
ATOM 719 N N . CYS A 1 93 ? -0.101 24.422 3.855 1 98 93 CYS A N 1
ATOM 720 C CA . CYS A 1 93 ? -1.307 23.688 3.492 1 98 93 CYS A CA 1
ATOM 721 C C . CYS A 1 93 ? -1.259 23.25 2.033 1 98 93 CYS A C 1
ATOM 723 O O . CYS A 1 93 ? -1.674 22.141 1.702 1 98 93 CYS A O 1
ATOM 725 N N . ASP A 1 94 ? -0.75 24.141 1.173 1 97.31 94 ASP A N 1
ATOM 726 C CA . ASP A 1 94 ? -0.61 23.797 -0.238 1 97.31 94 ASP A CA 1
ATOM 727 C C . ASP A 1 94 ? 0.337 22.609 -0.42 1 97.31 94 ASP A C 1
ATOM 729 O O . ASP A 1 94 ? 0.073 21.719 -1.227 1 97.31 94 ASP A O 1
ATOM 733 N N . GLU A 1 95 ? 1.412 22.672 0.286 1 96.75 95 GLU A N 1
ATOM 734 C CA . GLU A 1 95 ? 2.361 21.562 0.234 1 96.75 95 GLU A CA 1
ATOM 735 C C . GLU A 1 95 ? 1.713 20.266 0.694 1 96.75 95 GLU A C 1
ATOM 737 O O . GLU A 1 95 ? 1.906 19.219 0.075 1 96.75 95 GLU A O 1
ATOM 742 N N . LEU A 1 96 ? 1.011 20.359 1.742 1 98.12 96 LEU A N 1
ATOM 743 C CA . LEU A 1 96 ? 0.284 19.203 2.287 1 98.12 96 LEU A CA 1
ATOM 744 C C . LEU A 1 96 ? -0.667 18.625 1.25 1 98.12 96 LEU A C 1
ATOM 746 O O . LEU A 1 96 ? -0.694 17.406 1.041 1 98.12 96 LEU A O 1
ATOM 750 N N . ILE A 1 97 ? -1.451 19.484 0.601 1 98.38 97 ILE A N 1
ATOM 751 C CA . ILE A 1 97 ? -2.414 19.078 -0.415 1 98.38 97 ILE A CA 1
ATOM 752 C C . ILE A 1 97 ? -1.686 18.375 -1.561 1 98.38 97 ILE A C 1
ATOM 754 O O . ILE A 1 97 ? -2.119 17.328 -2.025 1 98.38 97 ILE A O 1
ATOM 758 N N . GLN A 1 98 ? -0.569 18.938 -1.94 1 97.38 98 GLN A N 1
ATOM 759 C CA . GLN A 1 98 ? 0.191 18.406 -3.066 1 97.38 98 GLN A CA 1
ATOM 760 C C . GLN A 1 98 ? 0.845 17.078 -2.709 1 97.38 98 GLN A C 1
ATOM 762 O O . GLN A 1 98 ? 0.763 16.125 -3.475 1 97.38 98 GLN A O 1
ATOM 767 N N . VAL A 1 99 ? 1.46 17.016 -1.62 1 97.81 99 VAL A N 1
ATOM 768 C CA . VAL A 1 99 ? 2.232 15.836 -1.216 1 97.81 99 VAL A CA 1
ATOM 769 C C . VAL A 1 99 ? 1.301 14.648 -1.014 1 97.81 99 VAL A C 1
ATOM 771 O O . VAL A 1 99 ? 1.616 13.523 -1.424 1 97.81 99 VAL A O 1
ATOM 774 N N . LEU A 1 100 ? 0.148 14.875 -0.415 1 98.38 100 LEU A N 1
ATOM 775 C CA . LEU A 1 100 ? -0.769 13.781 -0.124 1 98.38 100 LEU A CA 1
ATOM 776 C C . LEU A 1 100 ? -1.694 13.516 -1.307 1 98.38 100 LEU A C 1
ATOM 778 O O . LEU A 1 100 ? -2.357 12.477 -1.362 1 98.38 100 LEU A O 1
ATOM 782 N N . GLY A 1 101 ? -1.766 14.477 -2.232 1 97.56 101 GLY A N 1
ATOM 783 C CA . GLY A 1 101 ? -2.686 14.344 -3.352 1 97.56 101 GLY A CA 1
ATOM 784 C C . GLY A 1 101 ? -4.145 14.406 -2.936 1 97.56 101 GLY A C 1
ATOM 785 O O . GLY A 1 101 ? -4.945 13.562 -3.344 1 97.56 101 GLY A O 1
ATOM 786 N N . LEU A 1 102 ? -4.5 15.359 -2.137 1 98.31 102 LEU A N 1
ATOM 787 C CA . LEU A 1 102 ? -5.863 15.484 -1.639 1 98.31 102 LEU A CA 1
ATOM 788 C C . LEU A 1 102 ? -6.828 15.836 -2.77 1 98.31 102 LEU A C 1
ATOM 790 O O . LEU A 1 102 ? -6.504 16.641 -3.637 1 98.31 102 LEU A O 1
ATOM 794 N N . GLU A 1 103 ? -7.934 15.227 -2.783 1 97.44 103 GLU A N 1
ATOM 795 C CA . GLU A 1 103 ? -8.961 15.391 -3.809 1 97.44 103 GLU A CA 1
ATOM 796 C C . GLU A 1 103 ? -10.359 15.172 -3.234 1 97.44 103 GLU A C 1
ATOM 798 O O . GLU A 1 103 ? -10.5 14.734 -2.088 1 97.44 103 GLU A O 1
ATOM 803 N N . PRO A 1 104 ? -11.398 15.547 -4.008 1 97.5 104 PRO A N 1
ATOM 804 C CA . PRO A 1 104 ? -12.758 15.281 -3.514 1 97.5 104 PRO A CA 1
ATOM 805 C C . PRO A 1 104 ? -13 13.805 -3.205 1 97.5 104 PRO A C 1
ATOM 807 O O . PRO A 1 104 ? -12.523 12.938 -3.936 1 97.5 104 PRO A O 1
ATOM 810 N N . GLY A 1 105 ? -13.617 13.586 -2.121 1 96 105 GLY A N 1
ATOM 811 C CA . GLY A 1 105 ? -13.992 12.219 -1.786 1 96 105 GLY A CA 1
ATOM 812 C C . GLY A 1 105 ? -13.102 11.594 -0.729 1 96 105 GLY A C 1
ATOM 813 O O . GLY A 1 105 ? -13.43 10.555 -0.167 1 96 105 GLY A O 1
ATOM 814 N N . VAL A 1 106 ? -11.977 12.211 -0.451 1 97.5 106 VAL A N 1
ATOM 815 C CA . VAL A 1 106 ? -11.125 11.641 0.584 1 97.5 106 VAL A CA 1
ATOM 816 C C . VAL A 1 106 ? -11.391 12.336 1.918 1 97.5 106 VAL A C 1
ATOM 818 O O . VAL A 1 106 ? -11.859 13.477 1.948 1 97.5 106 VAL A O 1
ATOM 821 N N . THR A 1 107 ? -11.078 11.641 3.023 1 98 107 THR A N 1
ATOM 822 C CA . THR A 1 107 ? -11.297 12.133 4.379 1 98 107 THR A CA 1
ATOM 823 C C . THR A 1 107 ? -9.969 12.383 5.086 1 98 107 THR A C 1
ATOM 825 O O . THR A 1 107 ? -9.039 11.578 4.98 1 98 107 THR A O 1
ATOM 828 N N . VAL A 1 108 ? -9.914 13.516 5.797 1 98.69 108 VAL A N 1
ATOM 829 C CA . VAL A 1 108 ? -8.688 13.938 6.477 1 98.69 108 VAL A CA 1
ATOM 830 C C . VAL A 1 108 ? -8.984 14.203 7.949 1 98.69 108 VAL A C 1
ATOM 832 O O . VAL A 1 108 ? -9.984 14.836 8.281 1 98.69 108 VAL A O 1
ATOM 835 N N . LEU A 1 109 ? -8.172 13.648 8.797 1 98.25 109 LEU A N 1
ATOM 836 C CA . LEU A 1 109 ? -8.172 13.984 10.219 1 98.25 109 LEU A CA 1
ATOM 837 C C . LEU A 1 109 ? -7.105 15.023 10.531 1 98.25 109 LEU A C 1
ATOM 839 O O . LEU A 1 109 ? -5.926 14.812 10.242 1 98.25 109 LEU A O 1
ATOM 843 N N . ASP A 1 110 ? -7.512 16.125 11.086 1 98.38 110 ASP A N 1
ATOM 844 C CA . ASP A 1 110 ? -6.605 17.219 11.445 1 98.38 110 ASP A CA 1
ATOM 845 C C . ASP A 1 110 ? -6.332 17.234 12.953 1 98.38 110 ASP A C 1
ATOM 847 O O . ASP A 1 110 ? -7.211 17.578 13.742 1 98.38 110 ASP A O 1
ATOM 851 N N . VAL A 1 111 ? -5.102 16.938 13.312 1 97.94 111 VAL A N 1
ATOM 852 C CA . VAL A 1 111 ? -4.672 16.844 14.703 1 97.94 111 VAL A CA 1
ATOM 853 C C . VAL A 1 111 ? -4.422 18.234 15.258 1 97.94 111 VAL A C 1
ATOM 855 O O . VAL A 1 111 ? -3.533 18.953 14.789 1 97.94 111 VAL A O 1
ATOM 858 N N . GLY A 1 112 ? -5.148 18.578 16.297 1 97.31 112 GLY A N 1
ATOM 859 C CA . GLY A 1 112 ? -5 19.922 16.828 1 97.31 112 GLY A CA 1
ATOM 860 C C . GLY A 1 112 ? -5.406 21.016 15.852 1 97.31 112 GLY A C 1
ATOM 861 O O . GLY A 1 112 ? -4.586 21.844 15.461 1 97.31 112 GLY A O 1
ATOM 862 N N . SER A 1 113 ? -6.652 21.172 15.648 1 97.25 113 SER A N 1
ATOM 863 C CA . SER A 1 113 ? -7.129 21.953 14.508 1 97.25 113 SER A CA 1
ATOM 864 C C . SER A 1 113 ? -7.156 23.438 14.812 1 97.25 113 SER A C 1
ATOM 866 O O . SER A 1 113 ? -7.285 24.266 13.914 1 97.25 113 SER A O 1
ATOM 868 N N . GLY A 1 114 ? -7.039 23.828 16.125 1 96.44 114 GLY A N 1
ATOM 869 C CA . GLY A 1 114 ? -7.191 25.234 16.453 1 96.44 114 GLY A CA 1
ATOM 870 C C . GLY A 1 114 ? -8.539 25.812 16.047 1 96.44 114 GLY A C 1
ATOM 871 O O . GLY A 1 114 ? -9.578 25.203 16.297 1 96.44 114 GLY A O 1
ATOM 872 N N . ILE A 1 115 ? -8.477 26.969 15.453 1 96.88 115 ILE A N 1
ATOM 873 C CA . ILE A 1 115 ? -9.734 27.578 15.047 1 96.88 115 ILE A CA 1
ATOM 874 C C . ILE A 1 115 ? -10.102 27.125 13.641 1 96.88 115 ILE A C 1
ATOM 876 O O . ILE A 1 115 ? -10.938 27.734 12.977 1 96.88 115 ILE A O 1
ATOM 880 N N . GLY A 1 116 ? -9.359 26.125 13.102 1 98.19 116 GLY A N 1
ATOM 881 C CA . GLY A 1 116 ? -9.789 25.391 11.914 1 98.19 116 GLY A CA 1
ATOM 882 C C . GLY A 1 116 ? -9.219 25.969 10.633 1 98.19 116 GLY A C 1
ATOM 883 O O . GLY A 1 116 ? -9.656 25.609 9.539 1 98.19 116 GLY A O 1
ATOM 884 N N . GLY A 1 117 ? -8.273 26.875 10.688 1 98.25 117 GLY A N 1
ATOM 885 C CA . GLY A 1 117 ? -7.723 27.5 9.492 1 98.25 117 GLY A CA 1
ATOM 886 C C . GLY A 1 117 ? -7.262 26.5 8.453 1 98.25 117 GLY A C 1
ATOM 887 O O . GLY A 1 117 ? -7.773 26.484 7.332 1 98.25 117 GLY A O 1
ATOM 888 N N . PRO A 1 118 ? -6.336 25.656 8.844 1 98.56 118 PRO A N 1
ATOM 889 C CA . PRO A 1 118 ? -5.867 24.656 7.875 1 98.56 118 PRO A CA 1
ATOM 890 C C . PRO A 1 118 ? -6.984 23.75 7.375 1 98.56 118 PRO A C 1
ATOM 892 O O . PRO A 1 118 ? -7.059 23.453 6.18 1 98.56 118 PRO A O 1
ATOM 895 N N . ALA A 1 119 ? -7.867 23.344 8.25 1 98.81 119 ALA A N 1
ATOM 896 C CA . ALA A 1 119 ? -8.953 22.438 7.875 1 98.81 119 ALA A CA 1
ATOM 897 C C . ALA A 1 119 ? -9.828 23.062 6.785 1 98.81 119 ALA A C 1
ATOM 899 O O . ALA A 1 119 ? -10.109 22.422 5.766 1 98.81 119 ALA A O 1
ATOM 900 N N . ARG A 1 120 ? -10.227 24.312 6.984 1 98.69 120 ARG A N 1
ATOM 901 C CA . ARG A 1 120 ? -11.07 25 6.016 1 98.69 120 ARG A CA 1
ATOM 902 C C . ARG A 1 120 ? -10.336 25.203 4.691 1 98.69 120 ARG A C 1
ATOM 904 O O . ARG A 1 120 ? -10.906 24.969 3.623 1 98.69 120 ARG A O 1
ATOM 911 N N . TYR A 1 121 ? -9.102 25.578 4.789 1 98.69 121 TYR A N 1
ATOM 912 C CA . TYR A 1 121 ? -8.352 25.891 3.58 1 98.69 121 TYR A CA 1
ATOM 913 C C . TYR A 1 121 ? -8.125 24.641 2.738 1 98.69 121 TYR A C 1
ATOM 915 O O . TYR A 1 121 ? -8.344 24.656 1.524 1 98.69 121 TYR A O 1
ATOM 923 N N . ILE A 1 122 ? -7.734 23.609 3.389 1 98.62 122 ILE A N 1
ATOM 924 C CA . ILE A 1 122 ? -7.438 22.375 2.686 1 98.62 122 ILE A CA 1
ATOM 925 C C . ILE A 1 122 ? -8.711 21.812 2.057 1 98.62 122 ILE A C 1
ATOM 927 O O . ILE A 1 122 ? -8.695 21.344 0.917 1 98.62 122 ILE A O 1
ATOM 931 N N . ALA A 1 123 ? -9.797 21.875 2.758 1 98.81 123 ALA A N 1
ATOM 932 C CA . ALA A 1 123 ? -11.078 21.422 2.225 1 98.81 123 ALA A CA 1
ATOM 933 C C . ALA A 1 123 ? -11.508 22.266 1.028 1 98.81 123 ALA A C 1
ATOM 935 O O . ALA A 1 123 ? -11.977 21.719 0.022 1 98.81 123 ALA A O 1
ATOM 936 N N . HIS A 1 124 ? -11.344 23.516 1.166 1 98.69 124 HIS A N 1
ATOM 937 C CA . HIS A 1 124 ? -11.734 24.438 0.107 1 98.69 124 HIS A CA 1
ATOM 938 C C . HIS A 1 124 ? -10.922 24.203 -1.161 1 98.69 124 HIS A C 1
ATOM 940 O O . HIS A 1 124 ? -11.477 24.172 -2.262 1 98.69 124 HIS A O 1
ATOM 946 N N . GLN A 1 125 ? -9.641 24.047 -1.006 1 98.44 125 GLN A N 1
ATOM 947 C CA . GLN A 1 125 ? -8.727 23.953 -2.141 1 98.44 125 GLN A CA 1
ATOM 948 C C . GLN A 1 125 ? -8.844 22.578 -2.82 1 98.44 125 GLN A C 1
ATOM 950 O O . GLN A 1 125 ? -8.766 22.484 -4.047 1 98.44 125 GLN A O 1
ATOM 955 N N . SER A 1 126 ? -9.023 21.547 -2.066 1 98.25 126 SER A N 1
ATOM 956 C CA . SER A 1 126 ? -8.898 20.203 -2.613 1 98.25 126 SER A CA 1
ATOM 957 C C . SER A 1 126 ? -10.266 19.547 -2.803 1 98.25 126 SER A C 1
ATOM 959 O O . SER A 1 126 ? -10.391 18.578 -3.549 1 98.25 126 SER A O 1
ATOM 961 N N . GLY A 1 127 ? -11.234 20 -2.014 1 98.25 127 GLY A N 1
ATOM 962 C CA . GLY A 1 127 ? -12.555 19.391 -2.039 1 98.25 127 GLY A CA 1
ATOM 963 C C . GLY A 1 127 ? -12.688 18.234 -1.075 1 98.25 127 GLY A C 1
ATOM 964 O O . GLY A 1 127 ? -13.758 17.609 -0.984 1 98.25 127 GLY A O 1
ATOM 965 N N . CYS A 1 128 ? -11.695 17.938 -0.313 1 98.38 128 CYS A N 1
ATOM 966 C CA . CYS A 1 128 ? -11.758 16.828 0.633 1 98.38 128 CYS A CA 1
ATOM 967 C C . CYS A 1 128 ? -12.617 17.188 1.841 1 98.38 128 CYS A C 1
ATOM 969 O O . CYS A 1 128 ? -13.062 18.328 1.974 1 98.38 128 CYS A O 1
ATOM 971 N N . SER A 1 129 ? -12.922 16.172 2.627 1 98.5 129 SER A N 1
ATOM 972 C CA . SER A 1 129 ? -13.602 16.375 3.906 1 98.5 129 SER A CA 1
ATOM 973 C C . SER A 1 129 ? -12.609 16.312 5.066 1 98.5 129 SER A C 1
ATOM 975 O O . SER A 1 129 ? -11.742 15.438 5.105 1 98.5 129 SER A O 1
ATOM 977 N N . VAL A 1 130 ? -12.734 17.25 5.977 1 98.56 130 VAL A N 1
ATOM 978 C CA . VAL A 1 130 ? -11.781 17.328 7.074 1 98.56 130 VAL A CA 1
ATOM 979 C C . VAL A 1 130 ? -12.516 17.297 8.406 1 98.56 130 VAL A C 1
ATOM 981 O O . VAL A 1 130 ? -13.531 17.969 8.586 1 98.56 130 VAL A O 1
ATOM 984 N N . THR A 1 131 ? -12.102 16.469 9.273 1 97.75 131 THR A N 1
ATOM 985 C CA . THR A 1 131 ? -12.492 16.484 10.68 1 97.75 131 THR A CA 1
ATOM 986 C C . THR A 1 131 ? -11.32 16.938 11.555 1 97.75 131 THR A C 1
ATOM 988 O O . THR A 1 131 ? -10.273 16.297 11.57 1 97.75 131 THR A O 1
ATOM 991 N N . GLY A 1 132 ? -11.539 18.016 12.258 1 97.94 132 GLY A N 1
ATOM 992 C CA . GLY A 1 132 ? -10.531 18.484 13.195 1 97.94 132 GLY A CA 1
ATOM 993 C C . GLY A 1 132 ? -10.797 18.062 14.625 1 97.94 132 GLY A C 1
ATOM 994 O O . GLY A 1 132 ? -11.953 17.984 15.047 1 97.94 132 GLY A O 1
ATOM 995 N N . VAL A 1 133 ? -9.727 17.766 15.32 1 96.94 133 VAL A N 1
ATOM 996 C CA . VAL A 1 133 ? -9.836 17.516 16.75 1 96.94 133 VAL A CA 1
ATOM 997 C C . VAL A 1 133 ? -9.062 18.578 17.531 1 96.94 133 VAL A C 1
ATOM 999 O O . VAL A 1 133 ? -7.883 18.812 17.266 1 96.94 133 VAL A O 1
ATOM 1002 N N . GLU A 1 134 ? -9.766 19.156 18.438 1 96.69 134 GLU A N 1
ATOM 1003 C CA . GLU A 1 134 ? -9.195 20.234 19.234 1 96.69 134 GLU A CA 1
ATOM 1004 C C . GLU A 1 134 ? -9.562 20.094 20.719 1 96.69 134 GLU A C 1
ATOM 1006 O O . GLU A 1 134 ? -10.727 19.828 21.047 1 96.69 134 GLU A O 1
ATOM 1011 N N . LEU A 1 135 ? -8.562 20.219 21.531 1 94.75 135 LEU A N 1
ATOM 1012 C CA . LEU A 1 135 ? -8.711 20.016 22.969 1 94.75 135 LEU A CA 1
ATOM 1013 C C . LEU A 1 135 ? -9.547 21.125 23.578 1 94.75 135 LEU A C 1
ATOM 1015 O O . LEU A 1 135 ? -10.391 20.875 24.438 1 94.75 135 LEU A O 1
ATOM 1019 N N . GLN A 1 136 ? -9.32 22.359 23.203 1 94.12 136 GLN A N 1
ATOM 1020 C CA . GLN A 1 136 ? -9.977 23.516 23.797 1 94.12 136 GLN A CA 1
ATOM 1021 C C . GLN A 1 136 ? -11.336 23.781 23.156 1 94.12 136 GLN A C 1
ATOM 1023 O O . GLN A 1 136 ? -11.414 24.062 21.953 1 94.12 136 GLN A O 1
ATOM 1028 N N . ALA A 1 137 ? -12.344 23.828 23.922 1 94.12 137 ALA A N 1
ATOM 1029 C CA . ALA A 1 137 ? -13.711 23.953 23.438 1 94.12 137 ALA A CA 1
ATOM 1030 C C . ALA A 1 137 ? -13.914 25.281 22.734 1 94.12 137 ALA A C 1
ATOM 1032 O O . ALA A 1 137 ? -14.57 25.344 21.688 1 94.12 137 ALA A O 1
ATOM 1033 N N . ASP A 1 138 ? -13.32 26.344 23.328 1 93.5 138 ASP A N 1
ATOM 1034 C CA . ASP A 1 138 ? -13.516 27.672 22.75 1 93.5 138 ASP A CA 1
ATOM 1035 C C . ASP A 1 138 ? -12.961 27.734 21.328 1 93.5 138 ASP A C 1
ATOM 1037 O O . ASP A 1 138 ? -13.547 28.375 20.453 1 93.5 138 ASP A O 1
ATOM 1041 N N . LEU A 1 139 ? -11.82 27.156 21.125 1 95.88 139 LEU A N 1
ATOM 1042 C CA . LEU A 1 139 ? -11.219 27.141 19.797 1 95.88 139 LEU A CA 1
ATOM 1043 C C . LEU A 1 139 ? -12.047 26.312 18.828 1 95.88 139 LEU A C 1
ATOM 1045 O O . LEU A 1 139 ? -12.312 26.75 17.703 1 95.88 139 LEU A O 1
ATOM 1049 N N . ALA A 1 140 ? -12.469 25.188 19.281 1 95.69 140 ALA A N 1
ATOM 1050 C CA . ALA A 1 140 ? -13.258 24.297 18.422 1 95.69 140 ALA A CA 1
ATOM 1051 C C . ALA A 1 140 ? -14.609 24.938 18.078 1 95.69 140 ALA A C 1
ATOM 1053 O O . ALA A 1 140 ? -15.094 24.797 16.969 1 95.69 140 ALA A O 1
ATOM 1054 N N . GLU A 1 141 ? -15.219 25.562 19.031 1 96.06 141 GLU A N 1
ATOM 1055 C CA . GLU A 1 141 ? -16.484 26.25 18.781 1 96.06 141 GLU A CA 1
ATOM 1056 C C . GLU A 1 141 ? -16.312 27.391 17.781 1 96.06 141 GLU A C 1
ATOM 1058 O O . GLU A 1 141 ? -17.172 27.578 16.906 1 96.06 141 GLU A O 1
ATOM 1063 N N . GLU A 1 142 ? -15.211 28.109 18.016 1 96.31 142 GLU A N 1
ATOM 1064 C CA . GLU A 1 142 ? -14.906 29.172 17.062 1 96.31 142 GLU A CA 1
ATOM 1065 C C . GLU A 1 142 ? -14.664 28.594 15.664 1 96.31 142 GLU A C 1
ATOM 1067 O O . GLU A 1 142 ? -15.086 29.172 14.664 1 96.31 142 GLU A O 1
ATOM 1072 N N . ALA A 1 143 ? -13.961 27.484 15.602 1 97.94 143 ALA A N 1
ATOM 1073 C CA . ALA A 1 143 ? -13.719 26.812 14.336 1 97.94 143 ALA A CA 1
ATOM 1074 C C . ALA A 1 143 ? -15.031 26.469 13.633 1 97.94 143 ALA A C 1
ATOM 1076 O O . ALA A 1 143 ? -15.18 26.703 12.438 1 97.94 143 ALA A O 1
ATOM 1077 N N . THR A 1 144 ? -15.938 25.953 14.344 1 98.12 144 THR A N 1
ATOM 1078 C CA . THR A 1 144 ? -17.234 25.578 13.812 1 98.12 144 THR A CA 1
ATOM 1079 C C . THR A 1 144 ? -18 26.797 13.305 1 98.12 144 THR A C 1
ATOM 1081 O O . THR A 1 144 ? -18.547 26.781 12.211 1 98.12 144 THR A O 1
ATOM 1084 N N . ALA A 1 145 ? -17.969 27.844 14.07 1 97.38 145 ALA A N 1
ATOM 1085 C CA . ALA A 1 145 ? -18.672 29.062 13.711 1 97.38 145 ALA A CA 1
ATOM 1086 C C . ALA A 1 145 ? -18.094 29.672 12.438 1 97.38 145 ALA A C 1
ATOM 1088 O O . ALA A 1 145 ? -18.844 30.047 11.531 1 97.38 145 ALA A O 1
ATOM 1089 N N . LEU A 1 146 ? -16.781 29.781 12.43 1 97.94 146 LEU A N 1
ATOM 1090 C CA . LEU A 1 146 ? -16.141 30.375 11.258 1 97.94 146 LEU A CA 1
ATOM 1091 C C . LEU A 1 146 ? -16.359 29.516 10.023 1 97.94 146 LEU A C 1
ATOM 1093 O O . LEU A 1 146 ? -16.5 30.047 8.914 1 97.94 146 LEU A O 1
ATOM 1097 N N . THR A 1 147 ? -16.344 28.219 10.219 1 98.69 147 THR A N 1
ATOM 1098 C CA . THR A 1 147 ? -16.562 27.297 9.109 1 98.69 147 THR A CA 1
ATOM 1099 C C . THR A 1 147 ? -17.953 27.5 8.508 1 98.69 147 THR A C 1
ATOM 1101 O O . THR A 1 147 ? -18.109 27.484 7.285 1 98.69 147 THR A O 1
ATOM 1104 N N . LYS A 1 148 ? -18.938 27.734 9.297 1 98.31 148 LYS A N 1
ATOM 1105 C CA . LYS A 1 148 ? -20.297 28.016 8.828 1 98.31 148 LYS A CA 1
ATOM 1106 C C . LYS A 1 148 ? -20.328 29.312 8.023 1 98.31 148 LYS A C 1
ATOM 1108 O O . LYS A 1 148 ? -21.031 29.391 7.012 1 98.31 148 LYS A O 1
ATOM 1113 N N . ARG A 1 149 ? -19.578 30.219 8.477 1 98.31 149 ARG A N 1
ATOM 1114 C CA . ARG A 1 149 ? -19.625 31.531 7.84 1 98.31 149 ARG A CA 1
ATOM 1115 C C . ARG A 1 149 ? -19.016 31.484 6.445 1 98.31 149 ARG A C 1
ATOM 1117 O O . ARG A 1 149 ? -19.281 32.344 5.613 1 98.31 149 ARG A O 1
ATOM 1124 N N . VAL A 1 150 ? -18.141 30.5 6.188 1 98.38 150 VAL A N 1
ATOM 1125 C CA . VAL A 1 150 ? -17.562 30.406 4.859 1 98.38 150 VAL A CA 1
ATOM 1126 C C . VAL A 1 150 ? -18.266 29.328 4.055 1 98.38 150 VAL A C 1
ATOM 1128 O O . VAL A 1 150 ? -17.844 28.984 2.949 1 98.38 150 VAL A O 1
ATOM 1131 N N . GLY A 1 151 ? -19.234 28.688 4.609 1 98.19 151 GLY A N 1
ATOM 1132 C CA . GLY A 1 151 ? -20.094 27.75 3.891 1 98.19 151 GLY A CA 1
ATOM 1133 C C . GLY A 1 151 ? -19.469 26.375 3.719 1 98.19 151 GLY A C 1
ATOM 1134 O O . GLY A 1 151 ? -19.703 25.719 2.709 1 98.19 151 GLY A O 1
ATOM 1135 N N . LEU A 1 152 ? -18.672 25.922 4.637 1 98.44 152 LEU A N 1
ATOM 1136 C CA . LEU A 1 152 ? -17.969 24.656 4.469 1 98.44 152 LEU A CA 1
ATOM 1137 C C . LEU A 1 152 ? -18.422 23.656 5.523 1 98.44 152 LEU A C 1
ATOM 1139 O O . LEU A 1 152 ? -17.75 22.625 5.73 1 98.44 152 LEU A O 1
ATOM 1143 N N . GLN A 1 153 ? -19.531 23.906 6.176 1 97.5 153 GLN A N 1
ATOM 1144 C CA . GLN A 1 153 ? -19.969 23.094 7.301 1 97.5 153 GLN A CA 1
ATOM 1145 C C . GLN A 1 153 ? -20.297 21.672 6.855 1 97.5 153 GLN A C 1
ATOM 1147 O O . GLN A 1 153 ? -20.344 20.766 7.676 1 97.5 153 GLN A O 1
ATOM 1152 N N . ASP A 1 154 ? -20.469 21.422 5.574 1 97.31 154 ASP A N 1
ATOM 1153 C CA . ASP A 1 154 ? -20.797 20.094 5.07 1 97.31 154 ASP A CA 1
ATOM 1154 C C . ASP A 1 154 ? -19.531 19.266 4.859 1 97.31 154 ASP A C 1
ATOM 1156 O O . ASP A 1 154 ? -19.594 18.047 4.711 1 97.31 154 ASP A O 1
ATOM 1160 N N . ARG A 1 155 ? -18.391 19.891 4.863 1 97.75 155 ARG A N 1
ATOM 1161 C CA . ARG A 1 155 ? -17.156 19.188 4.531 1 97.75 155 ARG A CA 1
ATOM 1162 C C . ARG A 1 155 ? -16.172 19.234 5.695 1 97.75 155 ARG A C 1
ATOM 1164 O O . ARG A 1 155 ? -15.25 18.422 5.77 1 97.75 155 ARG A O 1
ATOM 1171 N N . VAL A 1 156 ? -16.375 20.188 6.523 1 98.69 156 VAL A N 1
ATOM 1172 C CA . VAL A 1 156 ? -15.43 20.391 7.617 1 98.69 156 VAL A CA 1
ATOM 1173 C C . VAL A 1 156 ? -16.172 20.375 8.953 1 98.69 156 VAL A C 1
ATOM 1175 O O . VAL A 1 156 ? -17.156 21.094 9.141 1 98.69 156 VAL A O 1
ATOM 1178 N N . ASP A 1 157 ? -15.75 19.547 9.859 1 97.25 157 ASP A N 1
ATOM 1179 C CA . ASP A 1 157 ? -16.328 19.5 11.203 1 97.25 157 ASP A CA 1
ATOM 1180 C C . ASP A 1 157 ? -15.227 19.359 12.258 1 97.25 157 ASP A C 1
ATOM 1182 O O . ASP A 1 157 ? -14.062 19.156 11.93 1 97.25 157 ASP A O 1
ATOM 1186 N N . PHE A 1 158 ? -15.664 19.578 13.531 1 97.31 158 PHE A N 1
ATOM 1187 C CA . PHE A 1 158 ? -14.68 19.609 14.609 1 97.31 158 PHE A CA 1
ATOM 1188 C C . PHE A 1 158 ? -15.188 18.828 15.82 1 97.31 158 PHE A C 1
ATOM 1190 O O . PHE A 1 158 ? -16.359 18.938 16.188 1 97.31 158 PHE A O 1
ATOM 1197 N N . LEU A 1 159 ? -14.305 18.047 16.328 1 95.5 159 LEU A N 1
ATOM 1198 C CA . LEU A 1 159 ? -14.539 17.328 17.578 1 95.5 159 LEU A CA 1
ATOM 1199 C C . LEU A 1 159 ? -13.727 17.953 18.719 1 95.5 159 LEU A C 1
ATOM 1201 O O . LEU A 1 159 ? -12.578 18.359 18.516 1 95.5 159 LEU A O 1
ATOM 1205 N N . ILE A 1 160 ? -14.359 17.969 19.938 1 95.5 160 ILE A N 1
ATOM 1206 C CA . ILE A 1 160 ? -13.711 18.562 21.094 1 95.5 160 ILE A CA 1
ATOM 1207 C C . ILE A 1 160 ? -13.227 17.453 22.031 1 95.5 160 ILE A C 1
ATOM 1209 O O . ILE A 1 160 ? -13.992 16.562 22.422 1 95.5 160 ILE A O 1
ATOM 1213 N N . GLY A 1 161 ? -11.969 17.484 22.375 1 93.94 161 GLY A N 1
ATOM 1214 C CA . GLY A 1 161 ? -11.453 16.562 23.359 1 93.94 161 GLY A CA 1
ATOM 1215 C C . GLY A 1 161 ? -9.984 16.25 23.172 1 93.94 161 GLY A C 1
ATOM 1216 O O . GLY A 1 161 ? -9.344 16.75 22.25 1 93.94 161 GLY A O 1
ATOM 1217 N N . ASP A 1 162 ? -9.523 15.492 24.094 1 94.12 162 ASP A N 1
ATOM 1218 C CA . ASP A 1 162 ? -8.172 14.961 23.938 1 94.12 162 ASP A CA 1
ATOM 1219 C C . ASP A 1 162 ? -8.062 14.094 22.688 1 94.12 162 ASP A C 1
ATOM 1221 O O . ASP A 1 162 ? -8.914 13.234 22.453 1 94.12 162 ASP A O 1
ATOM 1225 N N . PHE A 1 163 ? -7.07 14.352 21.953 1 94.62 163 PHE A N 1
ATOM 1226 C CA . PHE A 1 163 ? -6.945 13.719 20.656 1 94.62 163 PHE A CA 1
ATOM 1227 C C . PHE A 1 163 ? -6.961 12.195 20.781 1 94.62 163 PHE A C 1
ATOM 1229 O O . PHE A 1 163 ? -7.691 11.516 20.062 1 94.62 163 PHE A O 1
ATOM 1236 N N . ALA A 1 164 ? -6.113 11.641 21.672 1 92.44 164 ALA A N 1
ATOM 1237 C CA . ALA A 1 164 ? -6.023 10.195 21.844 1 92.44 164 ALA A CA 1
ATOM 1238 C C . ALA A 1 164 ? -7.355 9.609 22.297 1 92.44 164 ALA A C 1
ATOM 1240 O O . ALA A 1 164 ? -7.781 8.562 21.812 1 92.44 164 ALA A O 1
ATOM 1241 N N . ASP A 1 165 ? -8 10.297 23.141 1 90.12 165 ASP A N 1
ATOM 1242 C CA . ASP A 1 165 ? -9.289 9.828 23.656 1 90.12 165 ASP A CA 1
ATOM 1243 C C . ASP A 1 165 ? -10.352 9.844 22.562 1 90.12 165 ASP A C 1
ATOM 1245 O O . ASP A 1 165 ? -11.117 8.883 22.422 1 90.12 165 ASP A O 1
ATOM 1249 N N . VAL A 1 166 ? -10.328 10.883 21.797 1 90.56 166 VAL A N 1
ATOM 1250 C CA . VAL A 1 166 ? -11.297 11.016 20.719 1 90.56 166 VAL A CA 1
ATOM 1251 C C . VAL A 1 166 ? -11.07 9.914 19.672 1 90.56 166 VAL A C 1
ATOM 1253 O O . VAL A 1 166 ? -12.023 9.281 19.219 1 90.56 166 VAL A O 1
ATOM 1256 N N . CYS A 1 167 ? -9.828 9.648 19.391 1 89.19 167 CYS A N 1
ATOM 1257 C CA . CYS A 1 167 ? -9.492 8.695 18.328 1 89.19 167 CYS A CA 1
ATOM 1258 C C . CYS A 1 167 ? -9.797 7.266 18.781 1 89.19 167 CYS A C 1
ATOM 1260 O O . CYS A 1 167 ? -10.008 6.387 17.938 1 89.19 167 CYS A O 1
ATOM 1262 N N . ARG A 1 168 ? -9.758 6.977 19.953 1 83.94 168 ARG A N 1
ATOM 1263 C CA . ARG A 1 168 ? -10.023 5.629 20.453 1 83.94 168 ARG A CA 1
ATOM 1264 C C . ARG A 1 168 ? -11.523 5.363 20.516 1 83.94 168 ARG A C 1
ATOM 1266 O O . ARG A 1 168 ? -11.945 4.227 20.75 1 83.94 168 ARG A O 1
ATOM 1273 N N . SER A 1 169 ? -12.148 6.395 20.312 1 81.75 169 SER A N 1
ATOM 1274 C CA . SER A 1 169 ? -13.586 6.176 20.219 1 81.75 169 SER A CA 1
ATOM 1275 C C . SER A 1 169 ? -13.969 5.516 18.906 1 81.75 169 SER A C 1
ATOM 1277 O O . SER A 1 169 ? -13.266 5.664 17.906 1 81.75 169 SER A O 1
ATOM 1279 N N . ARG A 1 170 ? -14.891 4.711 18.828 1 68.81 170 ARG A N 1
ATOM 1280 C CA . ARG A 1 170 ? -15.344 3.941 17.672 1 68.81 170 ARG A CA 1
ATOM 1281 C C . ARG A 1 170 ? -15.641 4.859 16.484 1 68.81 170 ARG A C 1
ATOM 1283 O O . ARG A 1 170 ? -15.586 4.43 15.336 1 68.81 170 ARG A O 1
ATOM 1290 N N . ALA A 1 171 ? -15.766 6.047 16.781 1 64.94 171 ALA A N 1
ATOM 1291 C CA . ALA A 1 171 ? -16.188 6.988 15.75 1 64.94 171 ALA A CA 1
ATOM 1292 C C . ALA A 1 171 ? -15.023 7.355 14.836 1 64.94 171 ALA A C 1
ATOM 1294 O O . ALA A 1 171 ? -15.234 7.805 13.703 1 64.94 171 ALA A O 1
ATOM 1295 N N . VAL A 1 172 ? -13.836 7 15.227 1 76.69 172 VAL A N 1
ATOM 1296 C CA . VAL A 1 172 ? -12.703 7.539 14.477 1 76.69 172 VAL A CA 1
ATOM 1297 C C . VAL A 1 172 ? -11.828 6.398 13.969 1 76.69 172 VAL A C 1
ATOM 1299 O O . VAL A 1 172 ? -11.078 6.57 13.008 1 76.69 172 VAL A O 1
ATOM 1302 N N . LEU A 1 173 ? -11.992 5.246 14.398 1 79.31 173 LEU A N 1
ATOM 1303 C CA . LEU A 1 173 ? -11.109 4.129 14.078 1 79.31 173 LEU A CA 1
ATOM 1304 C C . LEU A 1 173 ? -11.234 3.746 12.609 1 79.31 173 LEU A C 1
ATOM 1306 O O . LEU A 1 173 ? -12.344 3.541 12.109 1 79.31 173 LEU A O 1
ATOM 1310 N N . GLU A 1 174 ? -10.094 3.729 11.93 1 85.06 174 GLU A N 1
ATOM 1311 C CA . GLU A 1 174 ? -9.938 3.305 10.547 1 85.06 174 GLU A CA 1
ATOM 1312 C C . GLU A 1 174 ? -10.922 4.027 9.633 1 85.06 174 GLU A C 1
ATOM 1314 O O . GLU A 1 174 ? -11.547 3.406 8.766 1 85.06 174 GLU A O 1
ATOM 1319 N N . ARG A 1 175 ? -10.977 5.328 9.805 1 91.88 175 ARG A N 1
ATOM 1320 C CA . ARG A 1 175 ? -12 6.07 9.07 1 91.88 175 ARG A CA 1
ATOM 1321 C C . ARG A 1 175 ? -11.375 7.051 8.094 1 91.88 175 ARG A C 1
ATOM 1323 O O . ARG A 1 175 ? -12.047 7.559 7.191 1 91.88 175 ARG A O 1
ATOM 1330 N N . PHE A 1 176 ? -10.156 7.285 8.266 1 97.44 176 PHE A N 1
ATOM 1331 C CA . PHE A 1 176 ? -9.609 8.414 7.52 1 97.44 176 PHE A CA 1
ATOM 1332 C C . PHE A 1 176 ? -8.594 7.938 6.488 1 97.44 176 PHE A C 1
ATOM 1334 O O . PHE A 1 176 ? -7.809 7.027 6.762 1 97.44 176 PHE A O 1
ATOM 1341 N N . ASP A 1 177 ? -8.625 8.602 5.371 1 98.25 177 ASP A N 1
ATOM 1342 C CA . ASP A 1 177 ? -7.617 8.352 4.344 1 98.25 177 ASP A CA 1
ATOM 1343 C C . ASP A 1 177 ? -6.277 8.969 4.727 1 98.25 177 ASP A C 1
ATOM 1345 O O . ASP A 1 177 ? -5.219 8.43 4.391 1 98.25 177 ASP A O 1
ATOM 1349 N N . HIS A 1 178 ? -6.363 10.125 5.383 1 98.75 178 HIS A N 1
ATOM 1350 C CA . HIS A 1 178 ? -5.16 10.859 5.758 1 98.75 178 HIS A CA 1
ATOM 1351 C C . HIS A 1 178 ? -5.285 11.438 7.168 1 98.75 178 HIS A C 1
ATOM 1353 O O . HIS A 1 178 ? -6.383 11.781 7.605 1 98.75 178 HIS A O 1
ATOM 1359 N N . VAL A 1 179 ? -4.145 11.539 7.84 1 98.69 179 VAL A N 1
ATOM 1360 C CA . VAL A 1 179 ? -4.031 12.289 9.086 1 98.69 179 VAL A CA 1
ATOM 1361 C C . VAL A 1 179 ? -2.969 13.375 8.938 1 98.69 179 VAL A C 1
ATOM 1363 O O . VAL A 1 179 ? -1.873 13.117 8.438 1 98.69 179 VAL A O 1
ATOM 1366 N N . THR A 1 180 ? -3.322 14.555 9.344 1 98.81 180 THR A N 1
ATOM 1367 C CA . THR A 1 180 ? -2.385 15.672 9.227 1 98.81 180 THR A CA 1
ATOM 1368 C C . THR A 1 180 ? -2.215 16.375 10.562 1 98.81 180 THR A C 1
ATOM 1370 O O . THR A 1 180 ? -3.133 16.391 11.391 1 98.81 180 THR A O 1
ATOM 1373 N N . SER A 1 181 ? -1.073 16.859 10.75 1 98.69 181 SER A N 1
ATOM 1374 C CA . SER A 1 181 ? -0.748 17.641 11.938 1 98.69 181 SER A CA 1
ATOM 1375 C C . SER A 1 181 ? 0.239 18.766 11.617 1 98.69 181 SER A C 1
ATOM 1377 O O . SER A 1 181 ? 1.328 18.5 11.102 1 98.69 181 SER A O 1
ATOM 1379 N N . LEU A 1 182 ? -0.167 19.906 11.891 1 98.31 182 LEU A N 1
ATOM 1380 C CA . LEU A 1 182 ? 0.712 21.047 11.703 1 98.31 182 LEU A CA 1
ATOM 1381 C C . LEU A 1 182 ? 1.042 21.703 13.039 1 98.31 182 LEU A C 1
ATOM 1383 O O . LEU A 1 182 ? 0.259 22.516 13.547 1 98.31 182 LEU A O 1
ATOM 1387 N N . LEU A 1 183 ? 2.225 21.312 13.555 1 96.94 183 LEU A N 1
ATOM 1388 C CA . LEU A 1 183 ? 2.803 21.875 14.773 1 96.94 183 LEU A CA 1
ATOM 1389 C C . LEU A 1 183 ? 1.923 21.594 15.984 1 96.94 183 LEU A C 1
ATOM 1391 O O . LEU A 1 183 ? 1.604 22.484 16.75 1 96.94 183 LEU A O 1
ATOM 1395 N N . THR A 1 184 ? 1.588 20.328 16.172 1 97.06 184 THR A N 1
ATOM 1396 C CA . THR A 1 184 ? 0.685 19.984 17.266 1 97.06 184 THR A CA 1
ATOM 1397 C C . THR A 1 184 ? 1.314 18.938 18.172 1 97.06 184 THR A C 1
ATOM 1399 O O . THR A 1 184 ? 1.232 19.031 19.406 1 97.06 184 THR A O 1
ATOM 1402 N N . PHE A 1 185 ? 1.993 17.953 17.656 1 96.44 185 PHE A N 1
ATOM 1403 C CA . PHE A 1 185 ? 2.482 16.812 18.438 1 96.44 185 PHE A CA 1
ATOM 1404 C C . PHE A 1 185 ? 3.504 17.266 19.469 1 96.44 185 PHE A C 1
ATOM 1406 O O . PHE A 1 185 ? 3.625 16.672 20.531 1 96.44 185 PHE A O 1
ATOM 1413 N N . CYS A 1 186 ? 4.199 18.344 19.203 1 95.25 186 CYS A N 1
ATOM 1414 C CA . CYS A 1 186 ? 5.184 18.875 20.141 1 95.25 186 CYS A CA 1
ATOM 1415 C C . CYS A 1 186 ? 4.52 19.297 21.438 1 95.25 186 CYS A C 1
ATOM 1417 O O . CYS A 1 186 ? 5.184 19.422 22.469 1 95.25 186 CYS A O 1
ATOM 1419 N N . HIS A 1 187 ? 3.209 19.5 21.422 1 94.94 187 HIS A N 1
ATOM 1420 C CA . HIS A 1 187 ? 2.475 19.922 22.594 1 94.94 187 HIS A CA 1
ATOM 1421 C C . HIS A 1 187 ? 1.941 18.734 23.391 1 94.94 187 HIS A C 1
ATOM 1423 O O . HIS A 1 187 ? 1.446 18.891 24.5 1 94.94 187 HIS A O 1
ATOM 1429 N N . PHE A 1 188 ? 2.031 17.547 22.797 1 93.88 188 PHE A N 1
ATOM 1430 C CA . PHE A 1 188 ? 1.49 16.375 23.469 1 93.88 188 PHE A CA 1
ATOM 1431 C C . PHE A 1 188 ? 2.434 15.883 24.562 1 93.88 188 PHE A C 1
ATOM 1433 O O . PHE A 1 188 ? 3.631 15.711 24.312 1 93.88 188 PHE A O 1
ATOM 1440 N N . PRO A 1 189 ? 1.879 15.703 25.734 1 89.56 189 PRO A N 1
ATOM 1441 C CA . PRO A 1 189 ? 2.734 15.094 26.75 1 89.56 189 PRO A CA 1
ATOM 1442 C C . PRO A 1 189 ? 3.248 13.719 26.359 1 89.56 189 PRO A C 1
ATOM 1444 O O . PRO A 1 189 ? 4.375 13.352 26.703 1 89.56 189 PRO A O 1
ATOM 1447 N N . ASN A 1 190 ? 2.439 12.969 25.688 1 91.5 190 ASN A N 1
ATOM 1448 C CA . ASN A 1 190 ? 2.803 11.656 25.172 1 91.5 190 ASN A CA 1
ATOM 1449 C C . ASN A 1 190 ? 2.678 11.602 23.641 1 91.5 190 ASN A C 1
ATOM 1451 O O . ASN A 1 190 ? 1.657 11.156 23.125 1 91.5 190 ASN A O 1
ATOM 1455 N N . ARG A 1 191 ? 3.699 11.961 23 1 93 191 ARG A N 1
ATOM 1456 C CA . ARG A 1 191 ? 3.691 12.023 21.531 1 93 191 ARG A CA 1
ATOM 1457 C C . ARG A 1 191 ? 3.49 10.641 20.922 1 93 191 ARG A C 1
ATOM 1459 O O . ARG A 1 191 ? 2.736 10.484 19.969 1 93 191 ARG A O 1
ATOM 1466 N N . ALA A 1 192 ? 4.176 9.617 21.516 1 94.38 192 ALA A N 1
ATOM 1467 C CA . ALA A 1 192 ? 4.117 8.258 20.984 1 94.38 192 ALA A CA 1
ATOM 1468 C C . ALA A 1 192 ? 2.682 7.742 20.953 1 94.38 192 ALA A C 1
ATOM 1470 O O . ALA A 1 192 ? 2.273 7.09 19.984 1 94.38 192 ALA A O 1
ATOM 1471 N N . ASP A 1 193 ? 1.971 8.039 21.938 1 94.88 193 ASP A N 1
ATOM 1472 C CA . ASP A 1 193 ? 0.566 7.645 21.984 1 94.88 193 ASP A CA 1
ATOM 1473 C C . ASP A 1 193 ? -0.231 8.344 20.875 1 94.88 193 ASP A C 1
ATOM 1475 O O . ASP A 1 193 ? -1.098 7.73 20.25 1 94.88 193 ASP A O 1
ATOM 1479 N N . GLY A 1 194 ? 0.034 9.625 20.672 1 95.81 194 GLY A N 1
ATOM 1480 C CA . GLY A 1 194 ? -0.613 10.359 19.594 1 95.81 194 GLY A CA 1
ATOM 1481 C C . GLY A 1 194 ? -0.338 9.773 18.219 1 95.81 194 GLY A C 1
ATOM 1482 O O . GLY A 1 194 ? -1.238 9.688 17.375 1 95.81 194 GLY A O 1
ATOM 1483 N N . LEU A 1 195 ? 0.887 9.383 18.047 1 97.12 195 LEU A N 1
ATOM 1484 C CA . LEU A 1 195 ? 1.263 8.773 16.766 1 97.12 195 LEU A CA 1
ATOM 1485 C C . LEU A 1 195 ? 0.577 7.426 16.594 1 97.12 195 LEU A C 1
ATOM 1487 O O . LEU A 1 195 ? 0.113 7.098 15.5 1 97.12 195 LEU A O 1
ATOM 1491 N N . LYS A 1 196 ? 0.452 6.66 17.641 1 96.81 196 LYS A N 1
ATOM 1492 C CA . LYS A 1 196 ? -0.198 5.355 17.594 1 96.81 196 LYS A CA 1
ATOM 1493 C C . LYS A 1 196 ? -1.677 5.488 17.234 1 96.81 196 LYS A C 1
ATOM 1495 O O . LYS A 1 196 ? -2.186 4.77 16.375 1 96.81 196 LYS A O 1
ATOM 1500 N N . VAL A 1 197 ? -2.371 6.391 17.875 1 96.69 197 VAL A N 1
ATOM 1501 C CA . VAL A 1 197 ? -3.801 6.543 17.625 1 96.69 197 VAL A CA 1
ATOM 1502 C C . VAL A 1 197 ? -4.016 7.129 16.219 1 96.69 197 VAL A C 1
ATOM 1504 O O . VAL A 1 197 ? -5.039 6.871 15.594 1 96.69 197 VAL A O 1
ATOM 1507 N N . SER A 1 198 ? -3.033 7.953 15.727 1 97.56 198 SER A N 1
ATOM 1508 C CA . SER A 1 198 ? -3.098 8.406 14.344 1 97.56 198 SER A CA 1
ATOM 1509 C C . SER A 1 198 ? -3.072 7.23 13.375 1 97.56 198 SER A C 1
ATOM 1511 O O . SER A 1 198 ? -3.83 7.203 12.398 1 97.56 198 SER A O 1
ATOM 1513 N N . TRP A 1 199 ? -2.221 6.281 13.672 1 97.31 199 TRP A N 1
ATOM 1514 C CA . TRP A 1 199 ? -2.145 5.062 12.875 1 97.31 199 TRP A CA 1
ATOM 1515 C C . TRP A 1 199 ? -3.459 4.293 12.93 1 97.31 199 TRP A C 1
ATOM 1517 O O . TRP A 1 199 ? -3.945 3.807 11.906 1 97.31 199 TRP A O 1
ATOM 1527 N N . GLU A 1 200 ? -4.035 4.215 14.086 1 96.31 200 GLU A N 1
ATOM 1528 C CA . GLU A 1 200 ? -5.281 3.48 14.289 1 96.31 200 GLU A CA 1
ATOM 1529 C C . GLU A 1 200 ? -6.445 4.164 13.578 1 96.31 200 GLU A C 1
ATOM 1531 O O . GLU A 1 200 ? -7.406 3.504 13.172 1 96.31 200 GLU A O 1
ATOM 1536 N N . ALA A 1 201 ? -6.359 5.473 13.414 1 96.62 201 ALA A N 1
ATOM 1537 C CA . ALA A 1 201 ? -7.43 6.246 12.789 1 96.62 201 ALA A CA 1
ATOM 1538 C C . ALA A 1 201 ? -7.406 6.09 11.273 1 96.62 201 ALA A C 1
ATOM 1540 O O . ALA A 1 201 ? -8.406 6.352 10.602 1 96.62 201 ALA A O 1
ATOM 1541 N N . LEU A 1 202 ? -6.309 5.688 10.727 1 97.25 202 LEU A N 1
ATOM 1542 C CA . LEU A 1 202 ? -6.145 5.562 9.289 1 97.25 202 LEU A CA 1
ATOM 1543 C C . LEU A 1 202 ? -6.84 4.309 8.766 1 97.25 202 LEU A C 1
ATOM 1545 O O . LEU A 1 202 ? -6.793 3.256 9.406 1 97.25 202 LEU A O 1
ATOM 1549 N N . LYS A 1 203 ? -7.48 4.488 7.633 1 96.56 203 LYS A N 1
ATOM 1550 C CA . LYS A 1 203 ? -7.812 3.305 6.844 1 96.56 203 LYS A CA 1
ATOM 1551 C C . LYS A 1 203 ? -6.555 2.557 6.41 1 96.56 203 LYS A C 1
ATOM 1553 O O . LYS A 1 203 ? -5.488 3.16 6.266 1 96.56 203 LYS A O 1
ATOM 1558 N N . PRO A 1 204 ? -6.688 1.202 6.191 1 96.69 204 PRO A N 1
ATOM 1559 C CA . PRO A 1 204 ? -5.551 0.529 5.559 1 96.69 204 PRO A CA 1
ATOM 1560 C C . PRO A 1 204 ? -5.105 1.209 4.266 1 96.69 204 PRO A C 1
ATOM 1562 O O . PRO A 1 204 ? -5.938 1.51 3.404 1 96.69 204 PRO A O 1
ATOM 1565 N N . GLY A 1 205 ? -3.799 1.511 4.191 1 97.38 205 GLY A N 1
ATOM 1566 C CA . GLY A 1 205 ? -3.268 2.174 3.01 1 97.38 205 GLY A CA 1
ATOM 1567 C C . GLY A 1 205 ? -3.242 3.686 3.137 1 97.38 205 GLY A C 1
ATOM 1568 O O . GLY A 1 205 ? -2.754 4.379 2.242 1 97.38 205 GLY A O 1
ATOM 1569 N N . GLY A 1 206 ? -3.713 4.188 4.297 1 98.38 206 GLY A N 1
ATOM 1570 C CA . GLY A 1 206 ? -3.754 5.625 4.496 1 98.38 206 GLY A CA 1
ATOM 1571 C C . GLY A 1 206 ? -2.383 6.238 4.703 1 98.38 206 GLY A C 1
ATOM 1572 O O . GLY A 1 206 ? -1.393 5.52 4.859 1 98.38 206 GLY A O 1
ATOM 1573 N N . THR A 1 207 ? -2.348 7.625 4.664 1 98.75 207 THR A N 1
ATOM 1574 C CA . THR A 1 207 ? -1.067 8.32 4.734 1 98.75 207 THR A CA 1
ATOM 1575 C C . THR A 1 207 ? -1.131 9.469 5.742 1 98.75 207 THR A C 1
ATOM 1577 O O . THR A 1 207 ? -2.215 9.859 6.176 1 98.75 207 THR A O 1
ATOM 1580 N N . VAL A 1 208 ? 0.085 9.93 6.113 1 98.75 208 VAL A N 1
ATOM 1581 C CA . VAL A 1 208 ? 0.132 11.039 7.062 1 98.75 208 VAL A CA 1
ATOM 1582 C C . VAL A 1 208 ? 1.078 12.117 6.547 1 98.75 208 VAL A C 1
ATOM 1584 O O . VAL A 1 208 ? 1.975 11.836 5.75 1 98.75 208 VAL A O 1
ATOM 1587 N N . PHE A 1 209 ? 0.821 13.312 7.008 1 98.81 209 PHE A N 1
ATOM 1588 C CA . PHE A 1 209 ? 1.648 14.5 6.832 1 98.81 209 PHE A CA 1
ATOM 1589 C C . PHE A 1 209 ? 1.755 15.281 8.141 1 98.81 209 PHE A C 1
ATOM 1591 O O . PHE A 1 209 ? 0.781 15.891 8.586 1 98.81 209 PHE A O 1
ATOM 1598 N N . PHE A 1 210 ? 2.984 15.234 8.734 1 98.44 210 PHE A N 1
ATOM 1599 C CA . PHE A 1 210 ? 3.217 15.898 10.008 1 98.44 210 PHE A CA 1
ATOM 1600 C C . PHE A 1 210 ? 4.332 16.922 9.891 1 98.44 210 PHE A C 1
ATOM 1602 O O . PHE A 1 210 ? 5.398 16.641 9.344 1 98.44 210 PHE A O 1
ATOM 1609 N N . GLU A 1 211 ? 4.059 18.109 10.336 1 98.19 211 GLU A N 1
ATOM 1610 C CA . GLU A 1 211 ? 5.105 19.094 10.609 1 98.19 211 GLU A CA 1
ATOM 1611 C C . GLU A 1 211 ? 5.211 19.391 12.102 1 98.19 211 GLU A C 1
ATOM 1613 O O . GLU A 1 211 ? 4.203 19.656 12.758 1 98.19 211 GLU A O 1
ATOM 1618 N N . ASP A 1 212 ? 6.492 19.328 12.602 1 97.94 212 ASP A N 1
ATOM 1619 C CA . ASP A 1 212 ? 6.641 19.484 14.039 1 97.94 212 ASP A CA 1
ATOM 1620 C C . ASP A 1 212 ? 8.047 19.953 14.398 1 97.94 212 ASP A C 1
ATOM 1622 O O . ASP A 1 212 ? 8.953 19.922 13.562 1 97.94 212 ASP A O 1
ATOM 1626 N N . LEU A 1 213 ? 8.141 20.438 15.625 1 97.88 213 LEU A N 1
ATOM 1627 C CA . LEU A 1 213 ? 9.43 20.875 16.156 1 97.88 213 LEU A CA 1
ATOM 1628 C C . LEU A 1 213 ? 10.289 19.688 16.562 1 97.88 213 LEU A C 1
ATOM 1630 O O . LEU A 1 213 ? 9.773 18.703 17.094 1 97.88 213 LEU A O 1
ATOM 1634 N N . THR A 1 214 ? 11.562 19.812 16.312 1 96.06 214 THR A N 1
ATOM 1635 C CA . THR A 1 214 ? 12.469 18.734 16.703 1 96.06 214 THR A CA 1
ATOM 1636 C C . THR A 1 214 ? 13.805 19.312 17.188 1 96.06 214 THR A C 1
ATOM 1638 O O . THR A 1 214 ? 14.133 20.469 16.891 1 96.06 214 THR A O 1
ATOM 1641 N N . LEU A 1 215 ? 14.508 18.484 17.953 1 95.94 215 LEU A N 1
ATOM 1642 C CA . LEU A 1 215 ? 15.891 18.75 18.328 1 95.94 215 LEU A CA 1
ATOM 1643 C C . LEU A 1 215 ? 16.828 18.5 17.141 1 95.94 215 LEU A C 1
ATOM 1645 O O . LEU A 1 215 ? 16.953 17.359 16.688 1 95.94 215 LEU A O 1
ATOM 1649 N N . MET A 1 216 ? 17.5 19.531 16.719 1 94.69 216 MET A N 1
ATOM 1650 C CA . MET A 1 216 ? 18.406 19.375 15.594 1 94.69 216 MET A CA 1
ATOM 1651 C C . MET A 1 216 ? 19.859 19.438 16.047 1 94.69 216 MET A C 1
ATOM 1653 O O . MET A 1 216 ? 20.75 18.891 15.375 1 94.69 216 MET A O 1
ATOM 1657 N N . GLY A 1 217 ? 20.078 20.094 17.156 1 92.88 217 GLY A N 1
ATOM 1658 C CA . GLY A 1 217 ? 21.406 20.109 17.75 1 92.88 217 GLY A CA 1
ATOM 1659 C C . GLY A 1 217 ? 21.688 18.906 18.609 1 92.88 217 GLY A C 1
ATOM 1660 O O . GLY A 1 217 ? 20.906 17.953 18.641 1 92.88 217 GLY A O 1
ATOM 1661 N N . PRO A 1 218 ? 22.812 18.875 19.25 1 94.06 218 PRO A N 1
ATOM 1662 C CA . PRO A 1 218 ? 23.188 17.734 20.078 1 94.06 218 PRO A CA 1
ATOM 1663 C C . PRO A 1 218 ? 22.281 17.562 21.297 1 94.06 218 PRO A C 1
ATOM 1665 O O . PRO A 1 218 ? 21.984 16.422 21.688 1 94.06 218 PRO A O 1
ATOM 1668 N N . ALA A 1 219 ? 21.969 18.75 21.922 1 95.06 219 ALA A N 1
ATOM 1669 C CA . ALA A 1 219 ? 21.078 18.766 23.094 1 95.06 219 ALA A CA 1
ATOM 1670 C C . ALA A 1 219 ? 20.547 20.172 23.344 1 95.06 219 ALA A C 1
ATOM 1672 O O . ALA A 1 219 ? 21.188 21.156 22.984 1 95.06 219 ALA A O 1
ATOM 1673 N N . PHE A 1 220 ? 19.422 20.203 23.953 1 96.5 220 PHE A N 1
ATOM 1674 C CA . PHE A 1 220 ? 18.922 21.5 24.391 1 96.5 220 PHE A CA 1
ATOM 1675 C C . PHE A 1 220 ? 19.688 21.984 25.625 1 96.5 220 PHE A C 1
ATOM 1677 O O . PHE A 1 220 ? 19.984 21.188 26.531 1 96.5 220 PHE A O 1
ATOM 1684 N N . THR A 1 221 ? 20.016 23.266 25.625 1 97 221 THR A N 1
ATOM 1685 C CA . THR A 1 221 ? 20.516 23.859 26.859 1 97 221 THR A CA 1
ATOM 1686 C C . THR A 1 221 ? 19.422 23.922 27.906 1 97 221 THR A C 1
ATOM 1688 O O . THR A 1 221 ? 18.25 23.75 27.594 1 97 221 THR A O 1
ATOM 1691 N N . GLU A 1 222 ? 19.812 24.188 29.109 1 96.44 222 GLU A N 1
ATOM 1692 C CA . GLU A 1 222 ? 18.844 24.328 30.188 1 96.44 222 GLU A CA 1
ATOM 1693 C C . GLU A 1 222 ? 17.828 25.438 29.891 1 96.44 222 GLU A C 1
ATOM 1695 O O . GLU A 1 222 ? 16.641 25.281 30.141 1 96.44 222 GLU A O 1
ATOM 1700 N N . GLN A 1 223 ? 18.328 26.547 29.422 1 96.75 223 GLN A N 1
ATOM 1701 C CA . GLN A 1 223 ? 17.469 27.672 29.109 1 96.75 223 GLN A CA 1
ATOM 1702 C C . GLN A 1 223 ? 16.5 27.312 27.984 1 96.75 223 GLN A C 1
ATOM 1704 O O . GLN A 1 223 ? 15.32 27.656 28.031 1 96.75 223 GLN A O 1
ATOM 1709 N N . GLU A 1 224 ? 17 26.688 26.969 1 96.88 224 GLU A N 1
ATOM 1710 C CA . GLU A 1 224 ? 16.141 26.266 25.859 1 96.88 224 GLU A CA 1
ATOM 1711 C C . GLU A 1 224 ? 15.039 25.328 26.328 1 96.88 224 GLU A C 1
ATOM 1713 O O . GLU A 1 224 ? 13.891 25.438 25.891 1 96.88 224 GLU A O 1
ATOM 1718 N N . GLN A 1 225 ? 15.375 24.422 27.203 1 96 225 GLN A N 1
ATOM 1719 C CA . GLN A 1 225 ? 14.398 23.5 27.75 1 96 225 GLN A CA 1
ATOM 1720 C C . GLN A 1 225 ? 13.305 24.234 28.516 1 96 225 GLN A C 1
ATOM 1722 O O . GLN A 1 225 ? 12.125 23.906 28.391 1 96 225 GLN A O 1
ATOM 1727 N N . ARG A 1 226 ? 13.727 25.172 29.281 1 95.75 226 ARG A N 1
ATOM 1728 C CA . ARG A 1 226 ? 12.773 25.969 30.047 1 95.75 226 ARG A CA 1
ATOM 1729 C C . ARG A 1 226 ? 11.859 26.766 29.125 1 95.75 226 ARG A C 1
ATOM 1731 O O . ARG A 1 226 ? 10.648 26.812 29.328 1 95.75 226 ARG A O 1
ATOM 1738 N N . ASP A 1 227 ? 12.422 27.391 28.125 1 96.44 227 ASP A N 1
ATOM 1739 C CA . ASP A 1 227 ? 11.641 28.172 27.172 1 96.44 227 ASP A CA 1
ATOM 1740 C C . ASP A 1 227 ? 10.625 27.297 26.438 1 96.44 227 ASP A C 1
ATOM 1742 O O . ASP A 1 227 ? 9.469 27.688 26.266 1 96.44 227 ASP A O 1
ATOM 1746 N N . LEU A 1 228 ? 11.07 26.125 26.047 1 95.75 228 LEU A N 1
ATOM 1747 C CA . LEU A 1 228 ? 10.188 25.203 25.344 1 95.75 228 LEU A CA 1
ATOM 1748 C C . LEU A 1 228 ? 9.031 24.766 26.25 1 95.75 228 LEU A C 1
ATOM 1750 O O . LEU A 1 228 ? 7.883 24.719 25.812 1 95.75 228 LEU A O 1
ATOM 1754 N N . ALA A 1 229 ? 9.297 24.422 27.406 1 93.75 229 ALA A N 1
ATOM 1755 C CA . ALA A 1 229 ? 8.297 23.906 28.328 1 93.75 229 ALA A CA 1
ATOM 1756 C C . ALA A 1 229 ? 7.363 25.016 28.812 1 93.75 229 ALA A C 1
ATOM 1758 O O . ALA A 1 229 ? 6.141 24.859 28.781 1 93.75 229 ALA A O 1
ATOM 1759 N N . GLU A 1 230 ? 7.895 26.188 29.156 1 92.88 230 GLU A N 1
ATOM 1760 C CA . GLU A 1 230 ? 7.137 27.188 29.906 1 92.88 230 GLU A CA 1
ATOM 1761 C C . GLU A 1 230 ? 6.586 28.266 28.969 1 92.88 230 GLU A C 1
ATOM 1763 O O . GLU A 1 230 ? 5.535 28.844 29.234 1 92.88 230 GLU A O 1
ATOM 1768 N N . VAL A 1 231 ? 7.348 28.531 27.953 1 92.5 231 VAL A N 1
ATOM 1769 C CA . VAL A 1 231 ? 6.934 29.609 27.062 1 92.5 231 VAL A CA 1
ATOM 1770 C C . VAL A 1 231 ? 6.203 29.031 25.859 1 92.5 231 VAL A C 1
ATOM 1772 O O . VAL A 1 231 ? 5.086 29.438 25.547 1 92.5 231 VAL A O 1
ATOM 1775 N N . VAL A 1 232 ? 6.758 28.047 25.25 1 93.38 232 VAL A N 1
ATOM 1776 C CA . VAL A 1 232 ? 6.223 27.516 23.984 1 93.38 232 VAL A CA 1
ATOM 1777 C C . VAL A 1 232 ? 5.199 26.422 24.281 1 93.38 232 VAL A C 1
ATOM 1779 O O . VAL A 1 232 ? 4.359 26.109 23.438 1 93.38 232 VAL A O 1
ATOM 1782 N N . GLY A 1 233 ? 5.254 25.812 25.484 1 92.94 233 GLY A N 1
ATOM 1783 C CA . GLY A 1 233 ? 4.332 24.75 25.844 1 92.94 233 GLY A CA 1
ATOM 1784 C C . GLY A 1 233 ? 4.629 23.438 25.156 1 92.94 233 GLY A C 1
ATOM 1785 O O . GLY A 1 233 ? 3.711 22.703 24.781 1 92.94 233 GLY A O 1
ATOM 1786 N N . CYS A 1 234 ? 5.871 23.172 24.891 1 94.19 234 CYS A N 1
ATOM 1787 C CA . CYS A 1 234 ? 6.301 21.953 24.219 1 94.19 234 CYS A CA 1
ATOM 1788 C C . CYS A 1 234 ? 7.234 21.141 25.109 1 94.19 234 CYS A C 1
ATOM 1790 O O . CYS A 1 234 ? 8.453 21.188 24.953 1 94.19 234 CYS A O 1
ATOM 1792 N N . PRO A 1 235 ? 6.711 20.312 25.859 1 83.69 235 PRO A N 1
ATOM 1793 C CA . PRO A 1 235 ? 7.535 19.609 26.844 1 83.69 235 PRO A CA 1
ATOM 1794 C C . PRO A 1 235 ? 8.289 18.422 26.25 1 83.69 235 PRO A C 1
ATOM 1796 O O . PRO A 1 235 ? 9.242 17.922 26.844 1 83.69 235 PRO A O 1
ATOM 1799 N N . SER A 1 236 ? 8.031 17.984 25.109 1 80.88 236 SER A N 1
ATOM 1800 C CA . SER A 1 236 ? 8.547 16.703 24.656 1 80.88 236 SER A CA 1
ATOM 1801 C C . SER A 1 236 ? 9.156 16.797 23.266 1 80.88 236 SER A C 1
ATOM 1803 O O . SER A 1 236 ? 8.953 15.914 22.422 1 80.88 236 SER A O 1
ATOM 1805 N N . VAL A 1 237 ? 9.852 17.844 23 1 94.25 237 VAL A N 1
ATOM 1806 C CA . VAL A 1 237 ? 10.492 17.938 21.688 1 94.25 237 VAL A CA 1
ATOM 1807 C C . VAL A 1 237 ? 11.672 16.969 21.625 1 94.25 237 VAL A C 1
ATOM 1809 O O . VAL A 1 237 ? 12.523 16.953 22.516 1 94.25 237 VAL A O 1
ATOM 1812 N N . THR A 1 238 ? 11.672 16.141 20.625 1 92.75 238 THR A N 1
ATOM 1813 C CA . THR A 1 238 ? 12.711 15.125 20.484 1 92.75 238 THR A CA 1
ATOM 1814 C C . THR A 1 238 ? 13.406 15.25 19.125 1 92.75 238 THR A C 1
ATOM 1816 O O . THR A 1 238 ? 13.078 16.125 18.328 1 92.75 238 THR A O 1
ATOM 1819 N N . SER A 1 239 ? 14.398 14.344 18.953 1 93.75 239 SER A N 1
ATOM 1820 C CA . SER A 1 239 ? 15.125 14.312 17.688 1 93.75 239 SER A CA 1
ATOM 1821 C C . SER A 1 239 ? 14.305 13.617 16.594 1 93.75 239 SER A C 1
ATOM 1823 O O . SER A 1 239 ? 13.391 12.852 16.891 1 93.75 239 SER A O 1
ATOM 1825 N N . PRO A 1 240 ? 14.656 13.922 15.328 1 95.5 240 PRO A N 1
ATOM 1826 C CA . PRO A 1 240 ? 14 13.211 14.234 1 95.5 240 PRO A CA 1
ATOM 1827 C C . PRO A 1 240 ? 14.156 11.695 14.344 1 95.5 240 PRO A C 1
ATOM 1829 O O . PRO A 1 240 ? 13.227 10.953 14.008 1 95.5 240 PRO A O 1
ATOM 1832 N N . ALA A 1 241 ? 15.281 11.25 14.797 1 94.62 241 ALA A N 1
ATOM 1833 C CA . ALA A 1 241 ? 15.539 9.812 14.914 1 94.62 241 ALA A CA 1
ATOM 1834 C C . ALA A 1 241 ? 14.547 9.164 15.875 1 94.62 241 ALA A C 1
ATOM 1836 O O . ALA A 1 241 ? 14 8.094 15.586 1 94.62 241 ALA A O 1
ATOM 1837 N N . VAL A 1 242 ? 14.398 9.797 16.984 1 93.62 242 VAL A N 1
ATOM 1838 C CA . VAL A 1 242 ? 13.461 9.273 17.969 1 93.62 242 VAL A CA 1
ATOM 1839 C C . VAL A 1 242 ? 12.039 9.336 17.422 1 93.62 242 VAL A C 1
ATOM 1841 O O . VAL A 1 242 ? 11.234 8.43 17.641 1 93.62 242 VAL A O 1
ATOM 1844 N N . TYR A 1 243 ? 11.758 10.414 16.688 1 94.75 243 TYR A N 1
ATOM 1845 C CA . TYR A 1 243 ? 10.445 10.562 16.062 1 94.75 243 TYR A CA 1
ATOM 1846 C C . TYR A 1 243 ? 10.172 9.398 15.109 1 94.75 243 TYR A C 1
ATOM 1848 O O . TYR A 1 243 ? 9.094 8.797 15.141 1 94.75 243 TYR A O 1
ATOM 1856 N N . VAL A 1 244 ? 11.117 9.055 14.352 1 96.25 244 VAL A N 1
ATOM 1857 C CA . VAL A 1 244 ? 11.008 7.969 13.375 1 96.25 244 VAL A CA 1
ATOM 1858 C C . VAL A 1 244 ? 10.836 6.637 14.102 1 96.25 244 VAL A C 1
ATOM 1860 O O . VAL A 1 244 ? 10.023 5.805 13.703 1 96.25 244 VAL A O 1
ATOM 1863 N N . GLU A 1 245 ? 11.586 6.426 15.141 1 95.75 245 GLU A N 1
ATOM 1864 C CA . GLU A 1 245 ? 11.453 5.207 15.938 1 95.75 245 GLU A CA 1
ATOM 1865 C C . GLU A 1 245 ? 10.031 5.051 16.469 1 95.75 245 GLU A C 1
ATOM 1867 O O . GLU A 1 245 ? 9.469 3.951 16.453 1 95.75 245 GLU A O 1
ATOM 1872 N N . ASP A 1 246 ? 9.508 6.156 16.953 1 96.62 246 ASP A N 1
ATOM 1873 C CA . ASP A 1 246 ? 8.148 6.125 17.484 1 96.62 246 ASP A CA 1
ATOM 1874 C C . ASP A 1 246 ? 7.141 5.797 16.391 1 96.62 246 ASP A C 1
ATOM 1876 O O . ASP A 1 246 ? 6.18 5.062 16.625 1 96.62 246 ASP A O 1
ATOM 1880 N N . LEU A 1 247 ? 7.34 6.359 15.242 1 97.56 247 LEU A N 1
ATOM 1881 C CA . LEU A 1 247 ? 6.469 6.074 14.102 1 97.56 247 LEU A CA 1
ATOM 1882 C C . LEU A 1 247 ? 6.547 4.602 13.719 1 97.56 247 LEU A C 1
ATOM 1884 O O . LEU A 1 247 ? 5.52 3.967 13.453 1 97.56 247 LEU A O 1
ATOM 1888 N N . GLN A 1 248 ? 7.773 4.047 13.68 1 97 248 GLN A N 1
ATOM 1889 C CA . GLN A 1 248 ? 7.969 2.637 13.359 1 97 248 GLN A CA 1
ATOM 1890 C C . GLN A 1 248 ? 7.27 1.739 14.375 1 97 248 GLN A C 1
ATOM 1892 O O . GLN A 1 248 ? 6.609 0.769 14 1 97 248 GLN A O 1
ATOM 1897 N N . LYS A 1 249 ? 7.418 2.084 15.609 1 97.5 249 LYS A N 1
ATOM 1898 C CA . LYS A 1 249 ? 6.777 1.318 16.672 1 97.5 249 LYS A CA 1
ATOM 1899 C C . LYS A 1 249 ? 5.258 1.36 16.531 1 97.5 249 LYS A C 1
ATOM 1901 O O . LYS A 1 249 ? 4.57 0.389 16.859 1 97.5 249 LYS A O 1
ATOM 1906 N N . ALA A 1 250 ? 4.738 2.471 16.047 1 97.75 250 ALA A N 1
ATOM 1907 C CA . ALA A 1 250 ? 3.297 2.623 15.859 1 97.75 250 ALA A CA 1
ATOM 1908 C C . ALA A 1 250 ? 2.805 1.792 14.68 1 97.75 250 ALA A C 1
ATOM 1910 O O . ALA A 1 250 ? 1.607 1.53 14.555 1 97.75 250 ALA A O 1
ATOM 1911 N N . GLY A 1 251 ? 3.705 1.42 13.75 1 97.81 251 GLY A N 1
ATOM 1912 C CA . GLY A 1 251 ? 3.332 0.558 12.641 1 97.81 251 GLY A CA 1
ATOM 1913 C C . GLY A 1 251 ? 3.48 1.23 11.281 1 97.81 251 GLY A C 1
ATOM 1914 O O . GLY A 1 251 ? 3.25 0.606 10.25 1 97.81 251 GLY A O 1
ATOM 1915 N N . PHE A 1 252 ? 3.912 2.506 11.273 1 98.25 252 PHE A N 1
ATOM 1916 C CA . PHE A 1 252 ? 4.043 3.23 10.008 1 98.25 252 PHE A CA 1
ATOM 1917 C C . PHE A 1 252 ? 5.176 2.658 9.172 1 98.25 252 PHE A C 1
ATOM 1919 O O . PHE A 1 252 ? 6.164 2.156 9.711 1 98.25 252 PHE A O 1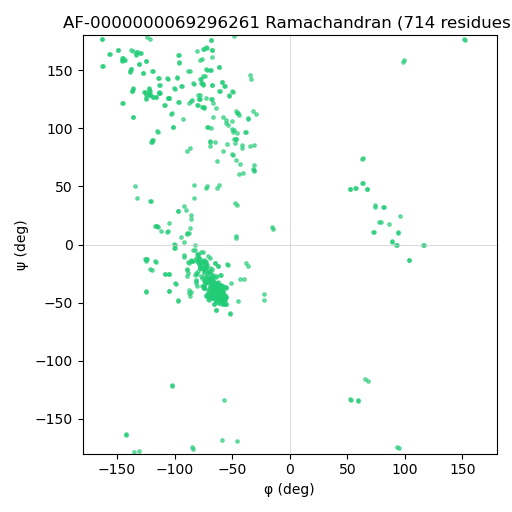
ATOM 1926 N N . VAL A 1 253 ? 5.023 2.773 7.871 1 96.69 253 VAL A N 1
ATOM 1927 C CA . VAL A 1 253 ? 6.055 2.357 6.926 1 96.69 253 VAL A CA 1
ATOM 1928 C C . VAL A 1 253 ? 6.324 3.48 5.93 1 96.69 253 VAL A C 1
ATOM 1930 O O . VAL A 1 253 ? 5.578 4.461 5.871 1 96.69 253 VAL A O 1
ATOM 1933 N N . ASP A 1 254 ? 7.445 3.385 5.195 1 95.75 254 ASP A N 1
ATOM 1934 C CA . ASP A 1 254 ? 7.832 4.352 4.172 1 95.75 254 ASP A CA 1
ATOM 1935 C C . ASP A 1 254 ? 7.926 5.762 4.754 1 95.75 254 ASP A C 1
ATOM 1937 O O . ASP A 1 254 ? 7.324 6.699 4.227 1 95.75 254 ASP A O 1
ATOM 1941 N N . ILE A 1 255 ? 8.609 5.887 5.863 1 97.12 255 ILE A N 1
ATOM 1942 C CA . ILE A 1 255 ? 8.742 7.141 6.59 1 97.12 255 ILE A CA 1
ATOM 1943 C C . ILE A 1 255 ? 9.789 8.023 5.91 1 97.12 255 ILE A C 1
ATOM 1945 O O . ILE A 1 255 ? 10.906 7.582 5.652 1 97.12 255 ILE A O 1
ATOM 1949 N N . GLU A 1 256 ? 9.422 9.211 5.57 1 95.81 256 GLU A N 1
ATOM 1950 C CA . GLU A 1 256 ? 10.336 10.211 5.023 1 95.81 256 GLU A CA 1
ATOM 1951 C C . GLU A 1 256 ? 10.344 11.477 5.879 1 95.81 256 GLU A C 1
ATOM 1953 O O . GLU A 1 256 ? 9.289 11.945 6.312 1 95.81 256 GLU A O 1
ATOM 1958 N N . VAL A 1 257 ? 11.555 11.938 6.145 1 95.69 257 VAL A N 1
ATOM 1959 C CA . VAL A 1 257 ? 11.734 13.133 6.965 1 95.69 257 VAL A CA 1
ATOM 1960 C C . VAL A 1 257 ? 12.43 14.219 6.148 1 95.69 257 VAL A C 1
ATOM 1962 O O . VAL A 1 257 ? 13.477 13.984 5.543 1 95.69 257 VAL A O 1
ATOM 1965 N N . VAL A 1 258 ? 11.828 15.359 6.121 1 94.25 258 VAL A N 1
ATOM 1966 C CA . VAL A 1 258 ? 12.406 16.516 5.465 1 94.25 258 VAL A CA 1
ATOM 1967 C C . VAL A 1 258 ? 12.75 17.594 6.504 1 94.25 258 VAL A C 1
ATOM 1969 O O . VAL A 1 258 ? 11.914 17.938 7.34 1 94.25 258 VAL A O 1
ATOM 1972 N N . ASP A 1 259 ? 13.914 18.125 6.477 1 94.69 259 ASP A N 1
ATOM 1973 C CA . ASP A 1 259 ? 14.344 19.188 7.379 1 94.69 259 ASP A CA 1
ATOM 1974 C C . ASP A 1 259 ? 13.742 20.516 6.973 1 94.69 259 ASP A C 1
ATOM 1976 O O . ASP A 1 259 ? 14.023 21.031 5.887 1 94.69 259 ASP A O 1
ATOM 1980 N N . MET A 1 260 ? 12.984 21.031 7.871 1 96.06 260 MET A N 1
ATOM 1981 C CA . MET A 1 260 ? 12.305 22.297 7.602 1 96.06 260 MET A CA 1
ATOM 1982 C C . MET A 1 260 ? 12.953 23.438 8.367 1 96.06 260 MET A C 1
ATOM 1984 O O . MET A 1 260 ? 12.43 24.562 8.391 1 96.06 260 MET A O 1
ATOM 1988 N N . SER A 1 261 ? 14.102 23.266 8.953 1 94.25 261 SER A N 1
ATOM 1989 C CA . SER A 1 261 ? 14.703 24.234 9.867 1 94.25 261 SER A CA 1
ATOM 1990 C C . SER A 1 261 ? 15.023 25.547 9.164 1 94.25 261 SER A C 1
ATOM 1992 O O . SER A 1 261 ? 14.727 26.625 9.68 1 94.25 261 SER A O 1
ATOM 1994 N N . ALA A 1 262 ? 15.547 25.438 8.016 1 93.69 262 ALA A N 1
ATOM 1995 C CA . ALA A 1 262 ? 16 26.656 7.328 1 93.69 262 ALA A CA 1
ATOM 1996 C C . ALA A 1 262 ? 14.828 27.562 6.973 1 93.69 262 ALA A C 1
ATOM 1998 O O . ALA A 1 262 ? 14.805 28.734 7.359 1 93.69 262 ALA A O 1
ATOM 1999 N N . PRO A 1 263 ? 13.805 27.047 6.336 1 94.44 263 PRO A N 1
ATOM 2000 C CA . PRO A 1 263 ? 12.688 27.938 6.027 1 94.44 263 PRO A CA 1
ATOM 2001 C C . PRO A 1 263 ? 11.953 28.406 7.273 1 94.44 263 PRO A C 1
ATOM 2003 O O . PRO A 1 263 ? 11.438 29.531 7.301 1 94.44 263 PRO A O 1
ATOM 2006 N N . TRP A 1 264 ? 11.922 27.656 8.281 1 96.12 264 TRP A N 1
ATOM 2007 C CA . TRP A 1 264 ? 11.211 28.047 9.5 1 96.12 264 TRP A CA 1
ATOM 2008 C C . TRP A 1 264 ? 12.008 29.109 10.258 1 96.12 264 TRP A C 1
ATOM 2010 O O . TRP A 1 264 ? 11.422 30.016 10.852 1 96.12 264 TRP A O 1
ATOM 2020 N N . LYS A 1 265 ? 13.336 28.984 10.266 1 95 265 LYS A N 1
ATOM 2021 C CA . LYS A 1 265 ? 14.18 30 10.883 1 95 265 LYS A CA 1
ATOM 2022 C C . LYS A 1 265 ? 13.938 31.359 10.242 1 95 265 LYS A C 1
ATOM 2024 O O . LYS A 1 265 ? 13.781 32.375 10.945 1 95 265 LYS A O 1
ATOM 2029 N N . THR A 1 266 ? 13.891 31.312 8.969 1 94.06 266 THR A N 1
ATOM 2030 C CA . THR A 1 266 ? 13.656 32.531 8.234 1 94.06 266 THR A CA 1
ATOM 2031 C C . THR A 1 266 ? 12.258 33.094 8.531 1 94.06 266 THR A C 1
ATOM 2033 O O . THR A 1 266 ? 12.086 34.281 8.773 1 94.06 266 THR A O 1
ATOM 2036 N N . TRP A 1 267 ? 11.336 32.25 8.539 1 92.81 267 TRP A N 1
ATOM 2037 C CA . TRP A 1 267 ? 9.945 32.625 8.742 1 92.81 267 TRP A CA 1
ATOM 2038 C C . TRP A 1 267 ? 9.727 33.188 10.148 1 92.81 267 TRP A C 1
ATOM 2040 O O . TRP A 1 267 ? 9.07 34.219 10.328 1 92.81 267 TRP A O 1
ATOM 2050 N N . THR A 1 268 ? 10.258 32.531 11.148 1 94.25 268 THR A N 1
ATOM 2051 C CA . THR A 1 268 ? 10.047 32.938 12.531 1 94.25 268 THR A CA 1
ATOM 2052 C C . THR A 1 268 ? 10.773 34.25 12.828 1 94.25 268 THR A C 1
ATOM 2054 O O . THR A 1 268 ? 10.289 35.094 13.602 1 94.25 268 THR A O 1
ATOM 2057 N N . LYS A 1 269 ? 11.93 34.438 12.242 1 93.19 269 LYS A N 1
ATOM 2058 C CA . LYS A 1 269 ? 12.633 35.719 12.375 1 93.19 269 LYS A CA 1
ATOM 2059 C C . LYS A 1 269 ? 11.812 36.875 11.781 1 93.19 269 LYS A C 1
ATOM 2061 O O . LYS A 1 269 ? 11.672 37.906 12.406 1 93.19 269 LYS A O 1
ATOM 2066 N N . ALA A 1 270 ? 11.297 36.562 10.641 1 89.75 270 ALA A N 1
ATOM 2067 C CA . ALA A 1 270 ? 10.477 37.562 9.977 1 89.75 270 ALA A CA 1
ATOM 2068 C C . ALA A 1 270 ? 9.242 37.906 10.82 1 89.75 270 ALA A C 1
ATOM 2070 O O . ALA A 1 270 ? 8.836 39.062 10.891 1 89.75 270 ALA A O 1
ATOM 2071 N N . ARG A 1 271 ? 8.648 36.906 11.383 1 88.56 271 ARG A N 1
ATOM 2072 C CA . ARG A 1 271 ? 7.492 37.125 12.25 1 88.56 271 ARG A CA 1
ATOM 2073 C C . ARG A 1 271 ? 7.867 37.969 13.461 1 88.56 271 ARG A C 1
ATOM 2075 O O . ARG A 1 271 ? 7.117 38.844 13.867 1 88.56 271 ARG A O 1
ATOM 2082 N N . HIS A 1 272 ? 9.016 37.656 14.047 1 88.56 272 HIS A N 1
ATOM 2083 C CA . HIS A 1 272 ? 9.516 38.406 15.195 1 88.56 272 HIS A CA 1
ATOM 2084 C C . HIS A 1 272 ? 9.711 39.875 14.859 1 88.56 272 HIS A C 1
ATOM 2086 O O . HIS A 1 272 ? 9.211 40.75 15.562 1 88.56 272 HIS A O 1
ATOM 2092 N N . VAL A 1 273 ? 10.344 40.156 13.789 1 88.94 273 VAL A N 1
ATOM 2093 C CA . VAL A 1 273 ? 10.664 41.5 13.367 1 88.94 273 VAL A CA 1
ATOM 2094 C C . VAL A 1 273 ? 9.391 42.219 12.93 1 88.94 273 VAL A C 1
ATOM 2096 O O . VAL A 1 273 ? 9.148 43.375 13.328 1 88.94 273 VAL A O 1
ATOM 2099 N N . GLY A 1 274 ? 8.602 41.531 12.18 1 86.19 274 GLY A N 1
ATOM 2100 C CA . GLY A 1 274 ? 7.375 42.125 11.656 1 86.19 274 GLY A CA 1
ATOM 2101 C C . GLY A 1 274 ? 6.379 42.5 12.734 1 86.19 274 GLY A C 1
ATOM 2102 O O . GLY A 1 274 ? 5.746 43.562 12.672 1 86.19 274 GLY A O 1
ATOM 2103 N N . PHE A 1 275 ? 6.23 41.656 13.68 1 86.25 275 PHE A N 1
ATOM 2104 C CA . PHE A 1 275 ? 5.289 41.906 14.758 1 86.25 275 PHE A CA 1
ATOM 2105 C C . PHE A 1 275 ? 5.723 43.125 15.562 1 86.25 275 PHE A C 1
ATOM 2107 O O . PHE A 1 275 ? 4.891 43.969 15.945 1 86.25 275 PHE A O 1
ATOM 2114 N N . ARG A 1 276 ? 6.957 43.281 15.812 1 87.12 276 ARG A N 1
ATOM 2115 C CA . ARG A 1 276 ? 7.492 44.438 16.547 1 87.12 276 ARG A CA 1
ATOM 2116 C C . ARG A 1 276 ? 7.27 45.719 15.789 1 87.12 276 ARG A C 1
ATOM 2118 O O . ARG A 1 276 ? 7.008 46.781 16.406 1 87.12 276 ARG A O 1
ATOM 2125 N N . GLN A 1 277 ? 7.312 45.625 14.523 1 87.31 277 GLN A N 1
ATOM 2126 C CA . GLN A 1 277 ? 7.172 46.812 13.688 1 87.31 277 GLN A CA 1
ATOM 2127 C C . GLN A 1 277 ? 5.707 47.25 13.586 1 87.31 277 GLN A C 1
ATOM 2129 O O . GLN A 1 277 ? 5.414 48.406 13.273 1 87.31 277 GLN A O 1
ATOM 2134 N N . ALA A 1 278 ? 4.812 46.344 13.883 1 84.25 278 ALA A N 1
ATOM 2135 C CA . ALA A 1 278 ? 3.385 46.625 13.766 1 84.25 278 ALA A CA 1
ATOM 2136 C C . ALA A 1 278 ? 2.795 47.031 15.117 1 84.25 278 ALA A C 1
ATOM 2138 O O . ALA A 1 278 ? 1.621 46.781 15.391 1 84.25 278 ALA A O 1
ATOM 2139 N N . GLN A 1 279 ? 3.545 47.594 15.953 1 87.75 279 GLN A N 1
ATOM 2140 C CA . GLN A 1 279 ? 3.156 47.906 17.328 1 87.75 279 GLN A CA 1
ATOM 2141 C C . GLN A 1 279 ? 1.869 48.75 17.344 1 87.75 279 GLN A C 1
ATOM 2143 O O . GLN A 1 279 ? 0.922 48.375 18.062 1 87.75 279 GLN A O 1
ATOM 2148 N N . GLU A 1 280 ? 1.802 49.812 16.625 1 88.12 280 GLU A N 1
ATOM 2149 C CA . GLU A 1 280 ? 0.659 50.719 16.672 1 88.12 280 GLU A CA 1
ATOM 2150 C C . GLU A 1 280 ? -0.636 50 16.312 1 88.12 280 GLU A C 1
ATOM 2152 O O . GLU A 1 280 ? -1.628 50.094 17.047 1 88.12 280 GLU A O 1
ATOM 2157 N N . GLU A 1 281 ? -0.598 49.312 15.242 1 82.38 281 GLU A N 1
ATOM 2158 C CA . GLU A 1 281 ? -1.786 48.594 14.781 1 82.38 281 GLU A CA 1
ATOM 2159 C C . GLU A 1 281 ? -2.186 47.531 15.773 1 82.38 281 GLU A C 1
ATOM 2161 O O . GLU A 1 281 ? -3.373 47.312 16.047 1 82.38 281 GLU A O 1
ATOM 2166 N N . THR A 1 282 ? -1.233 46.781 16.297 1 84.31 282 THR A N 1
ATOM 2167 C CA . THR A 1 282 ? -1.501 45.688 17.219 1 84.31 282 THR A CA 1
ATOM 2168 C C . THR A 1 282 ? -2.061 46.188 18.531 1 84.31 282 THR A C 1
ATOM 2170 O O . THR A 1 282 ? -3.002 45.625 19.078 1 84.31 282 THR A O 1
ATOM 2173 N N . VAL A 1 283 ? -1.448 47.219 18.984 1 87.75 283 VAL A N 1
ATOM 2174 C CA . VAL A 1 283 ? -1.893 47.781 20.266 1 87.75 283 VAL A CA 1
ATOM 2175 C C . VAL A 1 283 ? -3.32 48.281 20.125 1 87.75 283 VAL A C 1
ATOM 2177 O O . VAL A 1 283 ? -4.137 48.156 21.047 1 87.75 283 VAL A O 1
ATOM 2180 N N . LYS A 1 284 ? -3.611 48.906 19 1 83.69 284 LYS A N 1
ATOM 2181 C CA . LYS A 1 284 ? -4.953 49.438 18.734 1 83.69 284 LYS A CA 1
ATOM 2182 C C . LYS A 1 284 ? -5.98 48.281 18.719 1 83.69 284 LYS A C 1
ATOM 2184 O O . LYS A 1 284 ? -7.098 48.469 19.219 1 83.69 284 LYS A O 1
ATOM 2189 N N . LEU A 1 285 ? -5.598 47.25 18.203 1 77.94 285 LEU A N 1
ATOM 2190 C CA . LEU A 1 285 ? -6.531 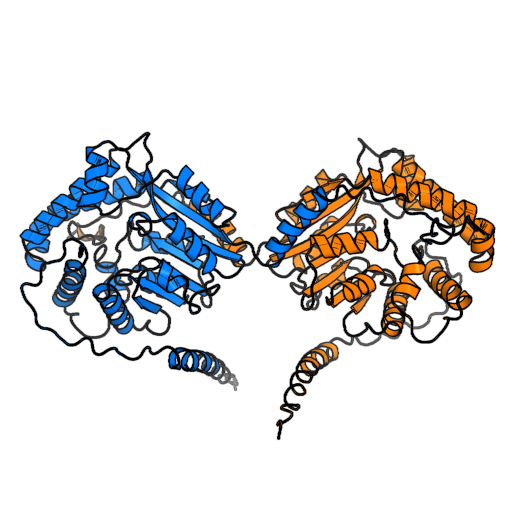46.125 18 1 77.94 285 LEU A CA 1
ATOM 2191 C C . LEU A 1 285 ? -6.613 45.25 19.25 1 77.94 285 LEU A C 1
ATOM 2193 O O . LEU A 1 285 ? -7.688 44.75 19.594 1 77.94 285 LEU A O 1
ATOM 2197 N N . HIS A 1 286 ? -5.414 45.031 19.875 1 80 286 HIS A N 1
ATOM 2198 C CA . HIS A 1 286 ? -5.379 43.938 20.844 1 80 286 HIS A CA 1
ATOM 2199 C C . HIS A 1 286 ? -4.887 44.438 22.203 1 80 286 HIS A C 1
ATOM 2201 O O . HIS A 1 286 ? -4.992 43.688 23.188 1 80 286 HIS A O 1
ATOM 2207 N N . GLY A 1 287 ? -4.312 45.625 22.266 1 84.44 287 GLY A N 1
ATOM 2208 C CA . GLY A 1 287 ? -3.834 46.188 23.531 1 84.44 287 GLY A CA 1
ATOM 2209 C C . GLY A 1 287 ? -2.34 46 23.719 1 84.44 287 GLY A C 1
ATOM 2210 O O . GLY A 1 287 ? -1.729 45.125 23.125 1 84.44 287 GLY A O 1
ATOM 2211 N N . LEU A 1 288 ? -1.847 46.875 24.594 1 90.19 288 LEU A N 1
ATOM 2212 C CA . LEU A 1 288 ? -0.406 46.938 24.812 1 90.19 288 LEU A CA 1
ATOM 2213 C C . LEU A 1 288 ? 0.105 45.656 25.484 1 90.19 288 LEU A C 1
ATOM 2215 O O . LEU A 1 288 ? 1.181 45.188 25.141 1 90.19 288 LEU A O 1
ATOM 2219 N N . SER A 1 289 ? -0.646 45.156 26.406 1 88.81 289 SER A N 1
ATOM 2220 C CA . SER A 1 289 ? -0.213 44 27.156 1 88.81 289 SER A CA 1
ATOM 2221 C C . SER A 1 289 ? -0.039 42.781 26.234 1 88.81 289 SER A C 1
ATOM 2223 O O . SER A 1 289 ? 0.956 42.062 26.328 1 88.81 289 SER A O 1
ATOM 2225 N N . LEU A 1 290 ? -0.961 42.656 25.391 1 84.88 290 LEU A N 1
ATOM 2226 C CA . LEU A 1 290 ? -0.884 41.531 24.453 1 84.88 290 LEU A CA 1
ATOM 2227 C C . LEU A 1 290 ? 0.275 41.719 23.469 1 84.88 290 LEU A C 1
ATOM 2229 O O . LEU A 1 290 ? 0.971 40.75 23.141 1 84.88 290 LEU A O 1
ATOM 2233 N N . PHE A 1 291 ? 0.409 42.938 23.016 1 89.06 291 PHE A N 1
ATOM 2234 C CA . PHE A 1 291 ? 1.51 43.25 22.109 1 89.06 291 PHE A CA 1
ATOM 2235 C C . PHE A 1 291 ? 2.848 42.875 22.734 1 89.06 291 PHE A C 1
ATOM 2237 O O . PHE A 1 291 ? 3.656 42.188 22.109 1 89.06 291 PHE A O 1
ATOM 2244 N N . GLU A 1 292 ? 3.029 43.25 23.953 1 91.19 292 GLU A N 1
ATOM 2245 C CA . GLU A 1 292 ? 4.293 42.969 24.641 1 91.19 292 GLU A CA 1
ATOM 2246 C C . GLU A 1 292 ? 4.484 41.469 24.875 1 91.19 292 GLU A C 1
ATOM 2248 O O . GLU A 1 292 ? 5.59 40.938 24.734 1 91.19 292 GLU A O 1
ATOM 2253 N N . SER A 1 293 ? 3.494 40.875 25.297 1 88.88 293 SER A N 1
ATOM 2254 C CA . SER A 1 293 ? 3.559 39.438 25.547 1 88.88 293 SER A CA 1
ATOM 2255 C C . SER A 1 293 ? 3.91 38.688 24.281 1 88.88 293 SER A C 1
ATOM 2257 O O . SER A 1 293 ? 4.73 37.75 24.312 1 88.88 293 SER A O 1
ATOM 2259 N N . ARG A 1 294 ? 3.289 39.031 23.188 1 88.62 294 ARG A N 1
ATOM 2260 C CA . ARG A 1 294 ? 3.531 38.344 21.938 1 88.62 294 ARG A CA 1
ATOM 2261 C C . ARG A 1 294 ? 4.93 38.656 21.406 1 88.62 294 ARG A C 1
ATOM 2263 O O . ARG A 1 294 ? 5.574 37.781 20.812 1 88.62 294 ARG A O 1
ATOM 2270 N N . CYS A 1 295 ? 5.387 39.875 21.547 1 90.94 295 CYS A N 1
ATOM 2271 C CA . CYS A 1 295 ? 6.754 40.219 21.172 1 90.94 295 CYS A CA 1
ATOM 2272 C C . CYS A 1 295 ? 7.754 39.344 21.906 1 90.94 295 CYS A C 1
ATOM 2274 O O . CYS A 1 295 ? 8.703 38.812 21.312 1 90.94 295 CYS A O 1
ATOM 2276 N N . ALA A 1 296 ? 7.457 39.188 23.172 1 91.44 296 ALA A N 1
ATOM 2277 C CA . ALA A 1 296 ? 8.344 38.375 23.984 1 91.44 296 ALA A CA 1
ATOM 2278 C C . ALA A 1 296 ? 8.32 36.906 23.516 1 91.44 296 ALA A C 1
ATOM 2280 O O . ALA A 1 296 ? 9.367 36.281 23.438 1 91.44 296 ALA A O 1
ATOM 2281 N N . PHE A 1 297 ? 7.207 36.438 23.219 1 92.81 297 PHE A N 1
ATOM 2282 C CA . PHE A 1 297 ? 7.039 35.062 22.75 1 92.81 297 PHE A CA 1
ATOM 2283 C C . PHE A 1 297 ? 7.789 34.875 21.438 1 92.81 297 PHE A C 1
ATOM 2285 O O . PHE A 1 297 ? 8.547 33.906 21.312 1 92.81 297 PHE A O 1
ATOM 2292 N N . TYR A 1 298 ? 7.598 35.719 20.484 1 93.69 298 TYR A N 1
ATOM 2293 C CA . TYR A 1 298 ? 8.211 35.562 19.172 1 93.69 298 TYR A CA 1
ATOM 2294 C C . TYR A 1 298 ? 9.727 35.688 19.25 1 93.69 298 TYR A C 1
ATOM 2296 O O . TYR A 1 298 ? 10.453 35.062 18.484 1 93.69 298 TYR A O 1
ATOM 2304 N N . GLU A 1 299 ? 10.164 36.531 20.172 1 94.5 299 GLU A N 1
ATOM 2305 C CA . GLU A 1 299 ? 11.602 36.625 20.406 1 94.5 299 GLU A CA 1
ATOM 2306 C C . GLU A 1 299 ? 12.188 35.312 20.891 1 94.5 299 GLU A C 1
ATOM 2308 O O . GLU A 1 299 ? 13.266 34.906 20.453 1 94.5 299 GLU A O 1
ATOM 2313 N N . VAL A 1 300 ? 11.5 34.688 21.797 1 96.12 300 VAL A N 1
ATOM 2314 C CA . VAL A 1 300 ? 11.945 33.406 22.344 1 96.12 300 VAL A CA 1
ATOM 2315 C C . VAL A 1 300 ? 12 32.375 21.219 1 96.12 300 VAL A C 1
ATOM 2317 O O . VAL A 1 300 ? 12.961 31.609 21.125 1 96.12 300 VAL A O 1
ATOM 2320 N N . ILE A 1 301 ? 10.961 32.312 20.406 1 96.44 301 ILE A N 1
ATOM 2321 C CA . ILE A 1 301 ? 10.922 31.375 19.297 1 96.44 301 ILE A CA 1
ATOM 2322 C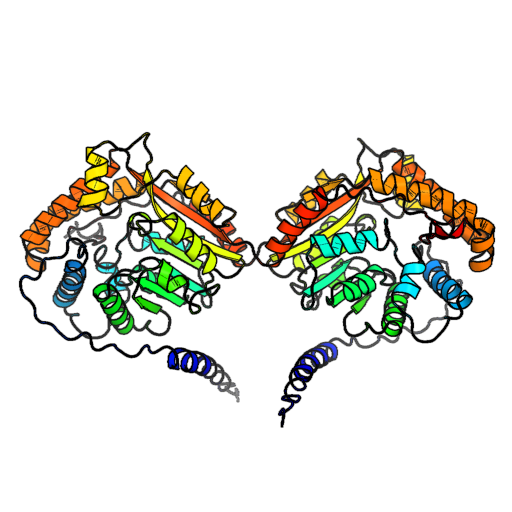 C . ILE A 1 301 ? 12.109 31.625 18.359 1 96.44 301 ILE A C 1
ATOM 2324 O O . ILE A 1 301 ? 12.781 30.688 17.953 1 96.44 301 ILE A O 1
ATOM 2328 N N . ASP A 1 302 ? 12.32 32.906 18.062 1 95.88 302 ASP A N 1
ATOM 2329 C CA . ASP A 1 302 ? 13.445 33.281 17.203 1 95.88 302 ASP A CA 1
ATOM 2330 C C . ASP A 1 302 ? 14.773 32.812 17.781 1 95.88 302 ASP A C 1
ATOM 2332 O O . ASP A 1 302 ? 15.602 32.25 17.078 1 95.88 302 ASP A O 1
ATOM 2336 N N . ARG A 1 303 ? 14.953 33 19.031 1 96.38 303 ARG A N 1
ATOM 2337 C CA . ARG A 1 303 ? 16.172 32.594 19.719 1 96.38 303 ARG A CA 1
ATOM 2338 C C . ARG A 1 303 ? 16.328 31.062 19.688 1 96.38 303 ARG A C 1
ATOM 2340 O O . ARG A 1 303 ? 17.438 30.547 19.469 1 96.38 303 ARG A O 1
ATOM 2347 N N . LEU A 1 304 ? 15.297 30.391 19.938 1 97.69 304 LEU A N 1
ATOM 2348 C CA . LEU A 1 304 ? 15.328 28.922 19.938 1 97.69 304 LEU A CA 1
ATOM 2349 C C . LEU A 1 304 ? 15.773 28.391 18.578 1 97.69 304 LEU A C 1
ATOM 2351 O O . LEU A 1 304 ? 16.562 27.453 18.5 1 97.69 304 LEU A O 1
ATOM 2355 N N . PHE A 1 305 ? 15.289 28.984 17.516 1 97.31 305 PHE A N 1
ATOM 2356 C CA . PHE A 1 305 ? 15.609 28.516 16.172 1 97.31 305 PHE A CA 1
ATOM 2357 C C . PHE A 1 305 ? 17.047 28.891 15.797 1 97.31 305 PHE A C 1
ATOM 2359 O O . PHE A 1 305 ? 17.625 28.312 14.867 1 97.31 305 PHE A O 1
ATOM 2366 N N . GLN A 1 306 ? 17.672 29.844 16.5 1 95.75 306 GLN A N 1
ATOM 2367 C CA . GLN A 1 306 ? 19.078 30.156 16.312 1 95.75 306 GLN A CA 1
ATOM 2368 C C . GLN A 1 306 ? 19.969 29.141 17.047 1 95.75 306 GLN A C 1
ATOM 2370 O O . GLN A 1 306 ? 21.172 29.062 16.797 1 95.75 306 GLN A O 1
ATOM 2375 N N . GLY A 1 307 ? 19.312 28.422 17.922 1 96.62 307 GLY A N 1
ATOM 2376 C CA . GLY A 1 307 ? 20.031 27.422 18.719 1 96.62 307 GLY A CA 1
ATOM 2377 C C . GLY A 1 307 ? 19.828 26.016 18.219 1 96.62 307 GLY A C 1
ATOM 2378 O O . GLY A 1 307 ? 20.047 25.734 17.031 1 96.62 307 GLY A O 1
ATOM 2379 N N . ASN A 1 308 ? 19.281 25.141 19.141 1 97.25 308 ASN A N 1
ATOM 2380 C CA . ASN A 1 308 ? 19.25 23.703 18.859 1 97.25 308 ASN A CA 1
ATOM 2381 C C . ASN A 1 308 ? 17.891 23.25 18.359 1 97.25 308 ASN A C 1
ATOM 2383 O O . ASN A 1 308 ? 17.703 22.094 18 1 97.25 308 ASN A O 1
ATOM 2387 N N . LEU A 1 309 ? 16.953 24.156 18.312 1 98 309 LEU A N 1
ATOM 2388 C CA . LEU A 1 309 ? 15.609 23.828 17.859 1 98 309 LEU A CA 1
ATOM 2389 C C . LEU A 1 309 ? 15.531 23.859 16.328 1 98 309 LEU A C 1
ATOM 2391 O O . LEU A 1 309 ? 16.109 24.75 15.695 1 98 309 LEU A O 1
ATOM 2395 N N . GLY A 1 310 ? 14.867 22.922 15.75 1 97.25 310 GLY A N 1
ATOM 2396 C CA . GLY A 1 310 ? 14.484 22.906 14.352 1 97.25 310 GLY A CA 1
ATOM 2397 C C . GLY A 1 310 ? 13.102 22.312 14.109 1 97.25 310 GLY A C 1
ATOM 2398 O O . GLY A 1 310 ? 12.242 22.359 14.992 1 97.25 310 GLY A O 1
ATOM 2399 N N . GLY A 1 311 ? 12.867 21.984 12.891 1 97.19 311 GLY A N 1
ATOM 2400 C CA . GLY A 1 311 ? 11.586 21.406 12.516 1 97.19 311 GLY A CA 1
ATOM 2401 C C . GLY A 1 311 ? 11.688 20.375 11.406 1 97.19 311 GLY A C 1
ATOM 2402 O O . GLY A 1 311 ? 12.688 20.328 10.68 1 97.19 311 GLY A O 1
ATOM 2403 N N . VAL A 1 312 ? 10.703 19.531 11.328 1 96.5 312 VAL A N 1
ATOM 2404 C CA . VAL A 1 312 ? 10.695 18.5 10.297 1 96.5 312 VAL A CA 1
ATOM 2405 C C . VAL A 1 312 ? 9.289 18.375 9.695 1 96.5 312 VAL A C 1
ATOM 2407 O O . VAL A 1 312 ? 8.297 18.719 10.352 1 96.5 312 VAL A O 1
ATOM 2410 N N . ARG A 1 313 ? 9.266 18 8.516 1 97.75 313 ARG A N 1
ATOM 2411 C CA . ARG A 1 313 ? 8.086 17.453 7.859 1 97.75 313 ARG A CA 1
ATOM 2412 C C . ARG A 1 313 ? 8.211 15.938 7.688 1 97.75 313 ARG A C 1
ATOM 2414 O O . ARG A 1 313 ? 9.211 15.453 7.148 1 97.75 313 ARG A O 1
ATOM 2421 N N . ILE A 1 314 ? 7.262 15.227 8.148 1 97.88 314 ILE A N 1
ATOM 2422 C CA . ILE A 1 314 ? 7.305 13.773 8.102 1 97.88 314 ILE A CA 1
ATOM 2423 C C . ILE A 1 314 ? 6.098 13.25 7.324 1 97.88 314 ILE A C 1
ATOM 2425 O O . ILE A 1 314 ? 4.965 13.672 7.562 1 97.88 314 ILE A O 1
ATOM 2429 N N . THR A 1 315 ? 6.348 12.414 6.379 1 98.44 315 THR A N 1
ATOM 2430 C CA . THR A 1 315 ? 5.289 11.648 5.73 1 98.44 315 THR A CA 1
ATOM 2431 C C . THR A 1 315 ? 5.512 10.148 5.914 1 98.44 315 THR A C 1
ATOM 2433 O O . THR A 1 315 ? 6.648 9.703 6.07 1 98.44 315 THR A O 1
ATOM 2436 N N . ALA A 1 316 ? 4.465 9.43 5.965 1 98.56 316 ALA A N 1
ATOM 2437 C CA . ALA A 1 316 ? 4.469 7.984 6.172 1 98.56 316 ALA A CA 1
ATOM 2438 C C . ALA A 1 316 ? 3.133 7.367 5.766 1 98.56 316 ALA A C 1
ATOM 2440 O O . ALA A 1 316 ? 2.215 8.078 5.348 1 98.56 316 ALA A O 1
ATOM 2441 N N . ARG A 1 317 ? 3.064 6.086 5.859 1 98.31 317 ARG A N 1
ATOM 2442 C CA . ARG A 1 317 ? 1.816 5.434 5.477 1 98.31 317 ARG A CA 1
ATOM 2443 C C . ARG A 1 317 ? 1.553 4.207 6.344 1 98.31 317 ARG A C 1
ATOM 2445 O O . ARG A 1 317 ? 2.453 3.719 7.031 1 98.31 317 ARG A O 1
ATOM 2452 N N . LYS A 1 318 ? 0.32 3.814 6.352 1 98.19 318 LYS A N 1
ATOM 2453 C CA . LYS A 1 318 ? -0.125 2.52 6.859 1 98.19 318 LYS A CA 1
ATOM 2454 C C . LYS A 1 318 ? -0.212 1.491 5.738 1 98.19 318 LYS A C 1
ATOM 2456 O O . LYS A 1 318 ? -0.698 1.794 4.645 1 98.19 318 LYS A O 1
ATOM 2461 N N . ARG A 1 319 ? 0.26 0.277 5.996 1 97.56 319 ARG A N 1
ATOM 2462 C CA . ARG A 1 319 ? 0.162 -0.761 4.973 1 97.56 319 ARG A CA 1
ATOM 2463 C C . ARG A 1 319 ? -1.291 -1.004 4.578 1 97.56 319 ARG A C 1
ATOM 2465 O O . ARG A 1 319 ? -2.184 -0.978 5.43 1 97.56 319 ARG A O 1
ATOM 2472 N N . GLY A 1 320 ? -1.5 -1.188 3.291 1 96.62 320 GLY A N 1
ATOM 2473 C CA . GLY A 1 320 ? -2.807 -1.649 2.85 1 96.62 320 GLY A CA 1
ATOM 2474 C C . GLY A 1 320 ? -3.111 -3.074 3.273 1 96.62 320 GLY A C 1
ATOM 2475 O O . GLY A 1 320 ? -2.234 -3.775 3.783 1 96.62 320 GLY A O 1
ATOM 2476 N N . VAL A 1 321 ? -4.258 -3.525 2.998 1 95.06 321 VAL A N 1
ATOM 2477 C CA . VAL A 1 321 ? -4.734 -4.824 3.467 1 95.06 321 VAL A CA 1
ATOM 2478 C C . VAL A 1 321 ? -3.885 -5.938 2.855 1 95.06 321 VAL A C 1
ATOM 2480 O O . VAL A 1 321 ? -3.305 -6.75 3.576 1 95.06 321 VAL A O 1
ATOM 2483 N N . ALA A 1 322 ? -3.803 -6 1.55 1 96.5 322 ALA A N 1
ATOM 2484 C CA . ALA A 1 322 ? -3.043 -7.055 0.884 1 96.5 322 ALA A CA 1
ATOM 2485 C C . ALA A 1 322 ? -1.557 -6.953 1.218 1 96.5 322 ALA A C 1
ATOM 2487 O O . ALA A 1 322 ? -0.87 -7.973 1.333 1 96.5 322 ALA A O 1
ATOM 2488 N N . GLU A 1 323 ? -1.077 -5.762 1.33 1 96.44 323 GLU A N 1
ATOM 2489 C CA . GLU A 1 323 ? 0.319 -5.539 1.692 1 96.44 323 GLU A CA 1
ATOM 2490 C C . GLU A 1 323 ? 0.633 -6.113 3.07 1 96.44 323 GLU A C 1
ATOM 2492 O O . GLU A 1 323 ? 1.681 -6.734 3.266 1 96.44 323 GLU A O 1
ATOM 2497 N N . GLU A 1 324 ? -0.259 -5.848 3.979 1 96.38 324 GLU A N 1
ATOM 2498 C CA . GLU A 1 324 ? -0.062 -6.371 5.328 1 96.38 324 GLU A CA 1
ATOM 2499 C C . GLU A 1 324 ? -0.055 -7.898 5.328 1 96.38 324 GLU A C 1
ATOM 2501 O O . GLU A 1 324 ? 0.76 -8.516 6.016 1 96.38 324 GLU A O 1
ATOM 2506 N N . LYS A 1 325 ? -0.938 -8.484 4.637 1 96.56 325 LYS A N 1
ATOM 2507 C CA . LYS A 1 325 ? -0.981 -9.938 4.539 1 96.56 325 LYS A CA 1
ATOM 2508 C C . LYS A 1 325 ? 0.292 -10.484 3.898 1 96.56 325 LYS A C 1
ATOM 2510 O O . LYS A 1 325 ? 0.841 -11.492 4.355 1 96.56 325 LYS A O 1
ATOM 2515 N N . LEU A 1 326 ? 0.727 -9.906 2.812 1 96.81 326 LEU A N 1
ATOM 2516 C CA . LEU A 1 326 ? 1.965 -10.312 2.154 1 96.81 326 LEU A CA 1
ATOM 2517 C C . LEU A 1 326 ? 3.145 -10.219 3.117 1 96.81 326 LEU A C 1
ATOM 2519 O O . LEU A 1 326 ? 3.98 -11.125 3.168 1 96.81 326 LEU A O 1
ATOM 2523 N N . TYR A 1 327 ? 3.225 -9.078 3.85 1 95.75 327 TYR A N 1
ATOM 2524 C CA . TYR A 1 327 ? 4.289 -8.867 4.82 1 95.75 327 TYR A CA 1
ATOM 2525 C C . TYR A 1 327 ? 4.328 -10 5.844 1 95.75 327 TYR A C 1
ATOM 2527 O O . TYR A 1 327 ? 5.395 -10.555 6.121 1 95.75 327 TYR A O 1
ATOM 2535 N N . ARG A 1 328 ? 3.18 -10.383 6.344 1 94.5 328 ARG A N 1
ATOM 2536 C CA . ARG A 1 328 ? 3.088 -11.461 7.32 1 94.5 328 ARG A CA 1
ATOM 2537 C C . ARG A 1 328 ? 3.385 -12.812 6.68 1 94.5 328 ARG A C 1
ATOM 2539 O O . ARG A 1 328 ? 4.043 -13.664 7.285 1 94.5 328 ARG A O 1
ATOM 2546 N N . GLY A 1 329 ? 2.861 -13.008 5.523 1 94.94 329 GLY A N 1
ATOM 2547 C CA . GLY A 1 329 ? 3.053 -14.266 4.812 1 94.94 329 GLY A CA 1
ATOM 2548 C C . GLY A 1 329 ? 4.508 -14.547 4.484 1 94.94 329 GLY A C 1
ATOM 2549 O O . GLY A 1 329 ? 4.957 -15.695 4.562 1 94.94 329 GLY A O 1
ATOM 2550 N N . ARG A 1 330 ? 5.262 -13.523 4.078 1 92.81 330 ARG A N 1
ATOM 2551 C CA . ARG A 1 330 ? 6.684 -13.648 3.783 1 92.81 330 ARG A CA 1
ATOM 2552 C C . ARG A 1 330 ? 7.465 -14.055 5.031 1 92.81 330 ARG A C 1
ATOM 2554 O O . ARG A 1 330 ? 8.438 -14.812 4.945 1 92.81 330 ARG A O 1
ATOM 2561 N N . ALA A 1 331 ? 7.066 -13.516 6.125 1 86.06 331 ALA A N 1
ATOM 2562 C CA . ALA A 1 331 ? 7.758 -13.797 7.383 1 86.06 331 ALA A CA 1
ATOM 2563 C C . ALA A 1 331 ? 7.527 -15.234 7.824 1 86.06 331 ALA A C 1
ATOM 2565 O O . ALA A 1 331 ? 8.383 -15.844 8.469 1 86.06 331 ALA A O 1
ATOM 2566 N N . SER A 1 332 ? 6.434 -15.766 7.535 1 79 332 SER A N 1
ATOM 2567 C CA . SER A 1 332 ? 6.078 -17.125 7.938 1 79 332 SER A CA 1
ATOM 2568 C C . SER A 1 332 ? 6.852 -18.156 7.133 1 79 332 SER A C 1
ATOM 2570 O O . SER A 1 332 ? 7.086 -19.266 7.605 1 79 332 SER A O 1
ATOM 2572 N N . THR A 1 333 ? 7.172 -17.906 5.941 1 66.5 333 THR A N 1
ATOM 2573 C CA . THR A 1 333 ? 7.859 -18.859 5.078 1 66.5 333 THR A CA 1
ATOM 2574 C C . THR A 1 333 ? 9.32 -19 5.488 1 66.5 333 THR A C 1
ATOM 2576 O O . THR A 1 333 ? 9.93 -20.062 5.281 1 66.5 333 THR A O 1
ATOM 2579 N N . VAL A 1 334 ? 9.992 -17.984 6 1 51.16 334 VAL A N 1
ATOM 2580 C CA . VAL A 1 334 ? 11.383 -18.047 6.453 1 51.16 334 VAL A CA 1
ATOM 2581 C C . VAL A 1 334 ? 11.484 -18.953 7.676 1 51.16 334 VAL A C 1
ATOM 2583 O O . VAL A 1 334 ? 12.469 -19.672 7.84 1 51.16 334 VAL A O 1
ATOM 2586 N N . SER A 1 335 ? 10.461 -18.781 8.555 1 44.09 335 SER A N 1
ATOM 2587 C CA . SER A 1 335 ? 10.539 -19.594 9.758 1 44.09 335 SER A CA 1
ATOM 2588 C C . SER A 1 335 ? 10.328 -21.078 9.43 1 44.09 335 SER A C 1
ATOM 2590 O O . SER A 1 335 ? 10.742 -21.953 10.195 1 44.09 335 SER A O 1
ATOM 2592 N N . THR A 1 336 ? 9.328 -21.312 8.555 1 41 336 THR A N 1
ATOM 2593 C CA . THR A 1 336 ? 9.125 -22.734 8.305 1 41 336 THR A CA 1
ATOM 2594 C C . THR A 1 336 ? 10.258 -23.297 7.445 1 41 336 THR A C 1
ATOM 2596 O O . THR A 1 336 ? 10.375 -22.953 6.27 1 41 336 THR A O 1
ATOM 2599 N N . GLY A 1 337 ? 11.484 -23.031 7.789 1 39.25 337 GLY A N 1
ATOM 2600 C CA . GLY A 1 337 ? 12.43 -24 7.258 1 39.25 337 GLY A CA 1
ATOM 2601 C C . GLY A 1 337 ? 11.773 -25.281 6.758 1 39.25 337 GLY A C 1
ATOM 2602 O O . GLY A 1 337 ? 12.156 -26.375 7.16 1 39.25 337 GLY A O 1
ATOM 2603 N N . THR A 1 338 ? 10.547 -25.266 6.578 1 36.09 338 THR A N 1
ATOM 2604 C CA . THR A 1 338 ? 9.914 -26.547 6.297 1 36.09 338 THR A CA 1
ATOM 2605 C C . THR A 1 338 ? 10.758 -27.375 5.332 1 36.09 338 THR A C 1
ATOM 2607 O O . THR A 1 338 ? 10.969 -26.969 4.184 1 36.09 338 THR A O 1
ATOM 2610 N N . THR A 1 339 ? 11.656 -28.047 5.93 1 33.12 339 THR A N 1
ATOM 2611 C CA . THR A 1 339 ? 12.148 -29.281 5.305 1 33.12 339 THR A CA 1
ATOM 2612 C C . THR A 1 339 ? 11.055 -29.953 4.488 1 33.12 339 THR A C 1
ATOM 2614 O O . THR A 1 339 ? 10.055 -30.406 5.043 1 33.12 339 THR A O 1
ATOM 2617 N N . HIS A 1 340 ? 10.727 -29.359 3.512 1 34.31 340 HIS A N 1
ATOM 2618 C CA . HIS A 1 340 ? 9.891 -30.125 2.596 1 34.31 340 HIS A CA 1
ATOM 2619 C C . HIS A 1 340 ? 10.281 -31.594 2.602 1 34.31 340 HIS A C 1
ATOM 2621 O O . HIS A 1 340 ? 11.438 -31.938 2.354 1 34.31 340 HIS A O 1
ATOM 2627 N N . GLY A 1 341 ? 9.742 -32.375 3.541 1 32.88 341 GLY A N 1
ATOM 2628 C CA . GLY A 1 341 ? 9.945 -33.812 3.359 1 32.88 341 GLY A CA 1
ATOM 2629 C C . GLY A 1 341 ? 9.938 -34.219 1.903 1 32.88 341 GLY A C 1
ATOM 2630 O O . GLY A 1 341 ? 9.477 -33.469 1.037 1 32.88 341 GLY A O 1
ATOM 2631 N N . THR A 1 342 ? 10.852 -35.281 1.746 1 30.44 342 THR A N 1
ATOM 2632 C CA . THR A 1 342 ? 10.938 -35.906 0.426 1 30.44 342 THR A CA 1
ATOM 2633 C C . THR A 1 342 ? 9.539 -36.188 -0.117 1 30.44 342 THR A C 1
ATOM 2635 O O . THR A 1 342 ? 8.781 -36.969 0.481 1 30.44 342 THR A O 1
ATOM 2638 N N . PRO A 1 343 ? 9.102 -35.406 -0.706 1 35.84 343 PRO A N 1
ATOM 2639 C CA . PRO A 1 343 ? 7.773 -35.812 -1.199 1 35.84 343 PRO A CA 1
ATOM 2640 C C . PRO A 1 343 ? 7.773 -37.188 -1.858 1 35.84 343 PRO A C 1
ATOM 2642 O O . PRO A 1 343 ? 8.656 -37.5 -2.662 1 35.84 343 PRO A O 1
ATOM 2645 N N . SER A 1 344 ? 7.402 -38.344 -1.163 1 35.53 344 SER A N 1
ATOM 2646 C CA . SER A 1 344 ? 7.32 -39.656 -1.786 1 35.53 344 SER A CA 1
ATOM 2647 C C . SER A 1 344 ? 6.508 -39.625 -3.076 1 35.53 344 SER A C 1
ATOM 2649 O O . SER A 1 344 ? 5.332 -39.25 -3.062 1 35.53 344 SER A O 1
ATOM 2651 N N . LEU A 1 345 ? 7.266 -39.719 -4.195 1 39.75 345 LEU A N 1
ATOM 2652 C CA . LEU A 1 345 ? 6.785 -39.75 -5.57 1 39.75 345 LEU A CA 1
ATOM 2653 C C . LEU A 1 345 ? 6.121 -41.062 -5.887 1 39.75 345 LEU A C 1
ATOM 2655 O O . LEU A 1 345 ? 6.707 -42.125 -5.656 1 39.75 345 LEU A O 1
ATOM 2659 N N . ASN A 1 346 ? 5.094 -41.656 -6.02 1 38.12 346 ASN A N 1
ATOM 2660 C CA . ASN A 1 346 ? 4.992 -42.844 -6.883 1 38.12 346 ASN A CA 1
ATOM 2661 C C . ASN A 1 346 ? 4.848 -42.438 -8.352 1 38.12 346 ASN A C 1
ATOM 2663 O O . ASN A 1 346 ? 4.789 -41.25 -8.672 1 38.12 346 ASN A O 1
ATOM 2667 N N . GLU A 1 347 ? 5.004 -43.344 -9.562 1 37.09 347 GLU A N 1
ATOM 2668 C CA . GLU A 1 347 ? 5.402 -43.438 -10.961 1 37.09 347 GLU A CA 1
ATOM 2669 C C . GLU A 1 347 ? 4.828 -42.281 -11.773 1 37.09 347 GLU A C 1
ATOM 2671 O O . GLU A 1 347 ? 5.379 -41.906 -12.812 1 37.09 347 GLU A O 1
ATOM 2676 N N . PHE A 1 348 ? 3.137 -41.688 -11.797 1 36.28 348 PHE A N 1
ATOM 2677 C CA . PHE A 1 348 ? 1.999 -41.031 -12.422 1 36.28 348 PHE A CA 1
ATOM 2678 C C . PHE A 1 348 ? 1.692 -39.719 -11.742 1 36.28 348 PHE A C 1
ATOM 2680 O O . PHE A 1 348 ? 0.669 -39.094 -12.016 1 36.28 348 PHE A O 1
ATOM 2687 N N . GLY A 1 349 ? 2.25 -38.75 -10.766 1 38.91 349 GLY A N 1
ATOM 2688 C CA . GLY A 1 349 ? 2.357 -37.562 -9.922 1 38.91 349 GLY A CA 1
ATOM 2689 C C . GLY A 1 349 ? 1.884 -37.812 -8.5 1 38.91 349 GLY A C 1
ATOM 2690 O O . GLY A 1 349 ? 1.422 -36.875 -7.836 1 38.91 349 GLY A O 1
ATOM 2691 N N . ILE A 1 350 ? 1.866 -39.156 -7.832 1 34.31 350 ILE A N 1
ATOM 2692 C CA . ILE A 1 350 ? 1.218 -39.812 -6.703 1 34.31 350 ILE A CA 1
ATOM 2693 C C . ILE A 1 350 ? 2.094 -39.688 -5.457 1 34.31 350 ILE A C 1
ATOM 2695 O O . ILE A 1 350 ? 3.283 -40 -5.492 1 34.31 350 ILE A O 1
ATOM 2699 N N . THR A 1 351 ? 1.863 -39 -4.52 1 35.16 351 THR A N 1
ATOM 2700 C CA . THR A 1 351 ? 2.299 -38.906 -3.129 1 35.16 351 THR A CA 1
ATOM 2701 C C . THR A 1 351 ? 2.02 -40.219 -2.395 1 35.16 351 THR A C 1
ATOM 2703 O O . THR A 1 351 ? 0.872 -40.656 -2.318 1 35.16 351 THR A O 1
ATOM 2706 N N . VAL A 1 352 ? 3.016 -41.656 -2.469 1 35.88 352 VAL A N 1
ATOM 2707 C CA . VAL A 1 352 ? 2.889 -42.906 -1.764 1 35.88 352 VAL A CA 1
ATOM 2708 C C . VAL A 1 352 ? 3.129 -42.719 -0.271 1 35.88 352 VAL A C 1
ATOM 2710 O O . VAL A 1 352 ? 4.082 -42.031 0.122 1 35.88 352 VAL A O 1
ATOM 2713 N N . ASP A 1 353 ? 2.201 -43.062 0.467 1 32.88 353 ASP A N 1
ATOM 2714 C CA . ASP A 1 353 ? 2.266 -43.156 1.922 1 32.88 353 ASP A CA 1
ATOM 2715 C C . ASP A 1 353 ? 3.375 -44.125 2.354 1 32.88 353 ASP A C 1
ATOM 2717 O O . ASP A 1 353 ? 3.426 -45.281 1.903 1 32.88 353 ASP A O 1
ATOM 2721 N N . ALA A 1 354 ? 4.516 -43.812 2.939 1 33.41 354 ALA A N 1
ATOM 2722 C CA . ALA A 1 354 ? 5.453 -44.688 3.639 1 33.41 354 ALA A CA 1
ATOM 2723 C C . ALA A 1 354 ? 4.711 -45.75 4.449 1 33.41 354 ALA A C 1
ATOM 2725 O O . ALA A 1 354 ? 5.332 -46.625 5.07 1 33.41 354 ALA A O 1
ATOM 2726 N N . THR A 1 355 ? 3.488 -45.688 4.734 1 29.8 355 THR A N 1
ATOM 2727 C CA . THR A 1 355 ? 3.066 -46.75 5.633 1 29.8 355 THR A CA 1
ATOM 2728 C C . THR A 1 355 ? 2.85 -48.062 4.863 1 29.8 355 THR A C 1
ATOM 2730 O O . THR A 1 355 ? 2.471 -49.062 5.445 1 29.8 355 THR A O 1
ATOM 2733 N N . TYR A 1 356 ? 2.738 -48.188 3.553 1 26.53 356 TYR A N 1
ATOM 2734 C CA . TYR A 1 356 ? 2.346 -49.531 3.123 1 26.53 356 TYR A CA 1
ATOM 2735 C C . TYR A 1 356 ? 3.564 -50.406 2.977 1 26.53 356 TYR A C 1
ATOM 2737 O O . TYR A 1 356 ? 3.945 -50.781 1.862 1 26.53 356 TYR A O 1
ATOM 2745 N N . SER A 1 357 ? 4.828 -50.219 3.406 1 23.91 357 SER A N 1
ATOM 2746 C CA . SER A 1 357 ? 5.641 -51.438 3.475 1 23.91 357 SER A CA 1
ATOM 2747 C C . SER A 1 357 ? 5.008 -52.469 4.395 1 23.91 357 SER A C 1
ATOM 2749 O O . SER A 1 357 ? 5.535 -53.562 4.547 1 23.91 357 SER A O 1
ATOM 2751 N N . LYS A 1 358 ? 4.398 -52.281 5.562 1 25.55 358 LYS A N 1
ATOM 2752 C CA . LYS A 1 358 ? 4.414 -53.469 6.391 1 25.55 358 LYS A CA 1
ATOM 2753 C C . LYS A 1 358 ? 3.438 -54.531 5.855 1 25.55 358 LYS A C 1
ATOM 2755 O O . LYS A 1 358 ? 3.291 -55.594 6.441 1 25.55 358 LYS A O 1
ATOM 2760 N N . TYR A 1 359 ? 2.436 -54.438 4.977 1 20.91 359 TYR A N 1
ATOM 2761 C CA . TYR A 1 359 ? 2.121 -55.812 4.605 1 20.91 359 TYR A CA 1
ATOM 2762 C C . TYR A 1 359 ? 2.809 -56.188 3.301 1 20.91 359 TYR A C 1
ATOM 2764 O O . TYR A 1 359 ? 2.947 -55.375 2.398 1 20.91 359 TYR A O 1
ATOM 2772 N N . MET B 1 1 ? -41.25 -21.812 29.297 1 20 1 MET B N 1
ATOM 2773 C CA . MET B 1 1 ? -41.875 -21.719 27.984 1 20 1 MET B CA 1
ATOM 2774 C C . MET B 1 1 ? -40.969 -21 27 1 20 1 MET B C 1
ATOM 2776 O O . MET B 1 1 ? -40.75 -19.797 27.094 1 20 1 MET B O 1
ATOM 2780 N N . ILE B 1 2 ? -39.844 -21.531 26.5 1 23.23 2 ILE B N 1
ATOM 2781 C CA . ILE B 1 2 ? -38.469 -21.172 26.094 1 23.23 2 ILE B CA 1
ATOM 2782 C C . ILE B 1 2 ? -38.469 -20.766 24.625 1 23.23 2 ILE B C 1
ATOM 2784 O O . ILE B 1 2 ? -38.812 -21.547 23.75 1 23.23 2 ILE B O 1
ATOM 2788 N N . PHE B 1 3 ? -38.875 -19.469 24.234 1 20.95 3 PHE B N 1
ATOM 2789 C CA . PHE B 1 3 ? -39.25 -19.047 22.891 1 20.95 3 PHE B CA 1
ATOM 2790 C C . PHE B 1 3 ? -38.062 -19.094 21.953 1 20.95 3 PHE B C 1
ATOM 2792 O O . PHE B 1 3 ? -36.938 -18.672 22.312 1 20.95 3 PHE B O 1
ATOM 2799 N N . LYS B 1 4 ? -37.938 -20.062 20.891 1 21.77 4 LYS B N 1
ATOM 2800 C CA . LYS B 1 4 ? -37.094 -20.578 19.828 1 21.77 4 LYS B CA 1
ATOM 2801 C C . LYS B 1 4 ? -36.844 -19.516 18.75 1 21.77 4 LYS B C 1
ATOM 2803 O O . LYS B 1 4 ? -37.75 -19.156 18.016 1 21.77 4 LYS B O 1
ATOM 2808 N N . ALA B 1 5 ? -36.031 -18.453 19.016 1 22.48 5 ALA B N 1
ATOM 2809 C CA . ALA B 1 5 ? -35.781 -17.281 18.188 1 22.48 5 ALA B CA 1
ATOM 2810 C C . ALA B 1 5 ? -35.156 -17.672 16.844 1 22.48 5 ALA B C 1
ATOM 2812 O O . ALA B 1 5 ? -33.969 -17.906 16.75 1 22.48 5 ALA B O 1
ATOM 2813 N N . GLY B 1 6 ? -35.656 -18.656 15.969 1 19.72 6 GLY B N 1
ATOM 2814 C CA . GLY B 1 6 ? -35.188 -19.391 14.805 1 19.72 6 GLY B CA 1
ATOM 2815 C C . GLY B 1 6 ? -34.969 -18.516 13.586 1 19.72 6 GLY B C 1
ATOM 2816 O O . GLY B 1 6 ? -34.219 -18.891 12.672 1 19.72 6 GLY B O 1
ATOM 2817 N N . VAL B 1 7 ? -35.719 -17.406 13.211 1 21.14 7 VAL B N 1
ATOM 2818 C CA . VAL B 1 7 ? -36.156 -17.203 11.836 1 21.14 7 VAL B CA 1
ATOM 2819 C C . VAL B 1 7 ? -35.094 -16.422 11.062 1 21.14 7 VAL B C 1
ATOM 2821 O O . VAL B 1 7 ? -35.156 -16.359 9.828 1 21.14 7 VAL B O 1
ATOM 2824 N N . ALA B 1 8 ? -34.219 -15.562 11.609 1 24.53 8 ALA B N 1
ATOM 2825 C CA . ALA B 1 8 ? -33.906 -14.367 10.844 1 24.53 8 ALA B CA 1
ATOM 2826 C C . ALA B 1 8 ? -32.844 -14.656 9.781 1 24.53 8 ALA B C 1
ATOM 2828 O O . ALA B 1 8 ? -32.375 -13.75 9.086 1 24.53 8 ALA B O 1
ATOM 2829 N N . ASN B 1 9 ? -32.25 -15.898 9.703 1 21.39 9 ASN B N 1
ATOM 2830 C CA . ASN B 1 9 ? -30.984 -16.109 9.008 1 21.39 9 ASN B CA 1
ATOM 2831 C C . ASN B 1 9 ? -31.172 -16.078 7.492 1 21.39 9 ASN B C 1
ATOM 2833 O O . ASN B 1 9 ? -30.234 -16.328 6.742 1 21.39 9 ASN B O 1
ATOM 2837 N N . HIS B 1 10 ? -32.406 -16.141 6.922 1 22.8 10 HIS B N 1
ATOM 2838 C CA . HIS B 1 10 ? -32.594 -16.609 5.555 1 22.8 10 HIS B CA 1
ATOM 2839 C C . HIS B 1 10 ? -32.281 -15.523 4.543 1 22.8 10 HIS B C 1
ATOM 2841 O O . HIS B 1 10 ? -32.188 -15.797 3.344 1 22.8 10 HIS B O 1
ATOM 2847 N N . VAL B 1 11 ? -32.375 -14.227 4.84 1 23.92 11 VAL B N 1
ATOM 2848 C CA . VAL B 1 11 ? -32.625 -13.281 3.762 1 23.92 11 VAL B CA 1
ATOM 2849 C C . VAL B 1 11 ? -31.344 -12.945 3.035 1 23.92 11 VAL B C 1
ATOM 2851 O O . VAL B 1 11 ? -31.359 -12.406 1.923 1 23.92 11 VAL B O 1
ATOM 2854 N N . ARG B 1 12 ? -30.172 -13.062 3.645 1 23.2 12 ARG B N 1
ATOM 2855 C CA . ARG B 1 12 ? -29.047 -12.328 3.08 1 23.2 12 ARG B CA 1
ATOM 2856 C C . ARG B 1 12 ? -28.469 -13.055 1.869 1 23.2 12 ARG B C 1
ATOM 2858 O O . ARG B 1 12 ? -27.5 -12.586 1.262 1 23.2 12 ARG B O 1
ATOM 2865 N N . ALA B 1 13 ? -28.859 -14.32 1.609 1 26.06 13 ALA B N 1
ATOM 2866 C CA . ALA B 1 13 ? -28.25 -15.102 0.534 1 26.06 13 ALA B CA 1
ATOM 2867 C C . ALA B 1 13 ? -28.625 -14.531 -0.833 1 26.06 13 ALA B C 1
ATOM 2869 O O . ALA B 1 13 ? -27.984 -14.844 -1.838 1 26.06 13 ALA B O 1
ATOM 2870 N N . CYS B 1 14 ? -29.781 -13.758 -0.958 1 23.97 14 CYS B N 1
ATOM 2871 C CA . CYS B 1 14 ? -30.375 -13.594 -2.281 1 23.97 14 CYS B CA 1
ATOM 2872 C C . CYS B 1 14 ? -29.641 -12.508 -3.072 1 23.97 14 CYS B C 1
ATOM 2874 O O . CYS B 1 14 ? -29.766 -12.438 -4.297 1 23.97 14 CYS B O 1
ATOM 2876 N N . ARG B 1 15 ? -29.078 -11.492 -2.355 1 26.14 15 ARG B N 1
ATOM 2877 C CA . ARG B 1 15 ? -28.781 -10.32 -3.18 1 26.14 15 ARG B CA 1
ATOM 2878 C C . ARG B 1 15 ? -27.516 -10.531 -4 1 26.14 15 ARG B C 1
ATOM 2880 O O . ARG B 1 15 ? -27.203 -9.727 -4.879 1 26.14 15 ARG B O 1
ATOM 2887 N N . ALA B 1 16 ? -26.656 -11.508 -3.566 1 24.98 16 ALA B N 1
ATOM 2888 C CA . ALA B 1 16 ? -25.406 -11.609 -4.305 1 24.98 16 ALA B CA 1
ATOM 2889 C C . ALA B 1 16 ? -25.625 -12.188 -5.695 1 24.98 16 ALA B C 1
ATOM 2891 O O . ALA B 1 16 ? -24.734 -12.141 -6.547 1 24.98 16 ALA B O 1
ATOM 2892 N N . ARG B 1 17 ? -26.781 -12.867 -5.957 1 28.23 17 ARG B N 1
ATOM 2893 C CA . ARG B 1 17 ? -27.016 -13.531 -7.234 1 2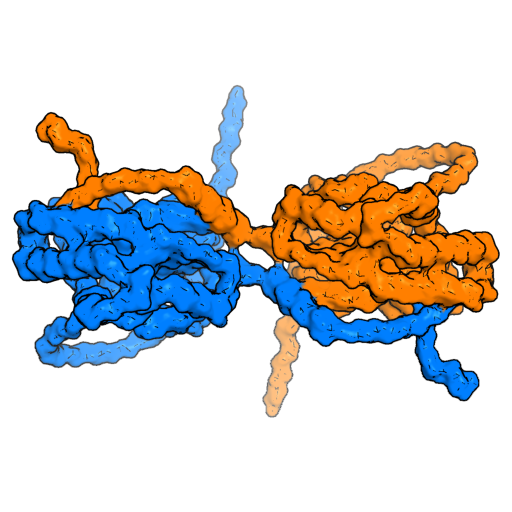8.23 17 ARG B CA 1
ATOM 2894 C C . ARG B 1 17 ? -27.172 -12.523 -8.367 1 28.23 17 ARG B C 1
ATOM 2896 O O . ARG B 1 17 ? -26.922 -12.844 -9.531 1 28.23 17 ARG B O 1
ATOM 2903 N N . TYR B 1 18 ? -27.719 -11.297 -8.031 1 27.3 18 TYR B N 1
ATOM 2904 C CA . TYR B 1 18 ? -28.219 -10.508 -9.156 1 27.3 18 TYR B CA 1
ATOM 2905 C C . TYR B 1 18 ? -27.062 -9.875 -9.93 1 27.3 18 TYR B C 1
ATOM 2907 O O . TYR B 1 18 ? -27.156 -9.688 -11.148 1 27.3 18 TYR B O 1
ATOM 2915 N N . LEU B 1 19 ? -26 -9.469 -9.234 1 28.34 19 LEU B N 1
ATOM 2916 C CA . LEU B 1 19 ? -25.109 -8.633 -10.023 1 28.34 19 LEU B CA 1
ATOM 2917 C C . LEU B 1 19 ? -24.312 -9.469 -11.016 1 28.34 19 LEU B C 1
ATOM 2919 O O . LEU B 1 19 ? -23.719 -8.93 -11.953 1 28.34 19 LEU B O 1
ATOM 2923 N N . ALA B 1 20 ? -24.109 -10.812 -10.727 1 28.36 20 ALA B N 1
ATOM 2924 C CA . ALA B 1 20 ? -23.297 -11.625 -11.625 1 28.36 20 ALA B CA 1
ATOM 2925 C C . ALA B 1 20 ? -23.984 -11.805 -12.977 1 28.36 20 ALA B C 1
ATOM 2927 O O . ALA B 1 20 ? -23.312 -11.945 -14.008 1 28.36 20 ALA B O 1
ATOM 2928 N N . ASP B 1 21 ? -25.328 -11.797 -13.016 1 29.23 21 ASP B N 1
ATOM 2929 C CA . ASP B 1 21 ? -26.031 -12.211 -14.227 1 29.23 21 ASP B CA 1
ATOM 2930 C C . ASP B 1 21 ? -25.859 -11.18 -15.336 1 29.23 21 ASP B C 1
ATOM 2932 O O . ASP B 1 21 ? -25.844 -11.531 -16.516 1 29.23 21 ASP B O 1
ATOM 2936 N N . SER B 1 22 ? -25.891 -9.852 -15.016 1 31.11 22 SER B N 1
ATOM 2937 C CA . SER B 1 22 ? -26.094 -8.922 -16.109 1 31.11 22 SER B CA 1
ATOM 2938 C C . SER B 1 22 ? -24.828 -8.742 -16.938 1 31.11 22 SER B C 1
ATOM 2940 O O . SER B 1 22 ? -24.875 -8.18 -18.031 1 31.11 22 SER B O 1
ATOM 2942 N N . PHE B 1 23 ? -23.719 -8.922 -16.281 1 30.38 23 PHE B N 1
ATOM 2943 C CA . PHE B 1 23 ? -22.531 -8.5 -17 1 30.38 23 PHE B CA 1
ATOM 2944 C C . PHE B 1 23 ? -22.219 -9.461 -18.141 1 30.38 23 PHE B C 1
ATOM 2946 O O . PHE B 1 23 ? -21.719 -9.055 -19.188 1 30.38 23 PHE B O 1
ATOM 2953 N N . TRP B 1 24 ? -22.531 -10.75 -18 1 29.11 24 TRP B N 1
ATOM 2954 C CA . TRP B 1 24 ? -22.062 -11.711 -19 1 29.11 24 TRP B CA 1
ATOM 2955 C C . TRP B 1 24 ? -22.828 -11.555 -20.312 1 29.11 24 TRP B C 1
ATOM 2957 O O . TRP B 1 24 ? -22.594 -12.305 -21.25 1 29.11 24 TRP B O 1
ATOM 2967 N N . LYS B 1 25 ? -24.047 -10.773 -20.219 1 31.91 25 LYS B N 1
ATOM 2968 C CA . LYS B 1 25 ? -24.859 -10.867 -21.422 1 31.91 25 LYS B CA 1
ATOM 2969 C C . LYS B 1 25 ? -24.156 -10.195 -22.609 1 31.91 25 LYS B C 1
ATOM 2971 O O . LYS B 1 25 ? -24.484 -10.469 -23.766 1 31.91 25 LYS B O 1
ATOM 2976 N N . GLN B 1 26 ? -23.453 -9.141 -22.391 1 27.86 26 GLN B N 1
ATOM 2977 C CA . GLN B 1 26 ? -23.266 -8.375 -23.625 1 27.86 26 GLN B CA 1
ATOM 2978 C C . GLN B 1 26 ? -22.156 -8.969 -24.469 1 27.86 26 GLN B C 1
ATOM 2980 O O . GLN B 1 26 ? -22.016 -8.641 -25.656 1 27.86 26 GLN B O 1
ATOM 2985 N N . VAL B 1 27 ? -21.047 -9.523 -23.859 1 29.58 27 VAL B N 1
ATOM 2986 C CA . VAL B 1 27 ? -19.922 -9.641 -24.781 1 29.58 27 VAL B CA 1
ATOM 2987 C C . VAL B 1 27 ? -19.953 -11.008 -25.453 1 29.58 27 VAL B C 1
ATOM 2989 O O . VAL B 1 27 ? -19.25 -11.93 -25.031 1 29.58 27 VAL B O 1
ATOM 2992 N N . ARG B 1 28 ? -21.172 -11.586 -25.703 1 29.69 28 ARG B N 1
ATOM 2993 C CA . ARG B 1 28 ? -21 -12.836 -26.438 1 29.69 28 ARG B CA 1
ATOM 2994 C C . ARG B 1 28 ? -20.516 -12.57 -27.859 1 29.69 28 ARG B C 1
ATOM 2996 O O . ARG B 1 28 ? -21.219 -11.945 -28.656 1 29.69 28 ARG B O 1
ATOM 3003 N N . PRO B 1 29 ? -19.266 -12.492 -28.094 1 29.44 29 PRO B N 1
ATOM 3004 C CA . PRO B 1 29 ? -18.953 -12.375 -29.516 1 29.44 29 PRO B CA 1
ATOM 3005 C C . PRO B 1 29 ? -19.656 -13.438 -30.359 1 29.44 29 PRO B C 1
ATOM 3007 O O . PRO B 1 29 ? -20 -14.508 -29.859 1 29.44 29 PRO B O 1
ATOM 3010 N N . ARG B 1 30 ? -20.266 -13 -31.422 1 26.64 30 ARG B N 1
ATOM 3011 C CA . ARG B 1 30 ? -20.875 -13.875 -32.438 1 26.64 30 ARG B CA 1
ATOM 3012 C C . ARG B 1 30 ? -19.938 -15.008 -32.812 1 26.64 30 ARG B C 1
ATOM 3014 O O . ARG B 1 30 ? -18.75 -14.781 -33.031 1 26.64 30 ARG B O 1
ATOM 3021 N N . PRO B 1 31 ? -20.328 -16.25 -32.469 1 23.86 31 PRO B N 1
ATOM 3022 C CA . PRO B 1 31 ? -19.516 -17.391 -32.875 1 23.86 31 PRO B CA 1
ATOM 3023 C C . PRO B 1 31 ? -19.172 -17.359 -34.375 1 23.86 31 PRO B C 1
ATOM 3025 O O . PRO B 1 31 ? -20.078 -17.328 -35.219 1 23.86 31 PRO B O 1
ATOM 3028 N N . ARG B 1 32 ? -18.203 -16.547 -34.844 1 24.97 32 ARG B N 1
ATOM 3029 C CA . ARG B 1 32 ? -17.891 -16.812 -36.25 1 24.97 32 ARG B CA 1
ATOM 3030 C C . ARG B 1 32 ? -17.781 -18.312 -36.5 1 24.97 32 ARG B C 1
ATOM 3032 O O . ARG B 1 32 ? -17.156 -19.047 -35.719 1 24.97 32 ARG B O 1
ATOM 3039 N N . THR B 1 33 ? -18.703 -18.797 -37.25 1 22.88 33 THR B N 1
ATOM 3040 C CA . THR B 1 33 ? -18.766 -20.141 -37.812 1 22.88 33 THR B CA 1
ATOM 3041 C C . THR B 1 33 ? -17.422 -20.531 -38.438 1 22.88 33 THR B C 1
ATOM 3043 O O . THR B 1 33 ? -16.969 -19.906 -39.375 1 22.88 33 THR B O 1
ATOM 3046 N N . LEU B 1 34 ? -16.438 -20.797 -37.625 1 24.11 34 LEU B N 1
ATOM 3047 C CA . LEU B 1 34 ? -15.297 -21.422 -38.281 1 24.11 34 LEU B CA 1
ATOM 3048 C C . LEU B 1 34 ? -15.758 -22.562 -39.188 1 24.11 34 LEU B C 1
ATOM 3050 O O . LEU B 1 34 ? -16.406 -23.5 -38.75 1 24.11 34 LEU B O 1
ATOM 3054 N N . ALA B 1 35 ? -16.016 -22.219 -40.438 1 25.38 35 ALA B N 1
ATOM 3055 C CA . ALA B 1 35 ? -16.125 -23.203 -41.5 1 25.38 35 ALA B CA 1
ATOM 3056 C C . ALA B 1 35 ? -15.117 -24.344 -41.281 1 25.38 35 ALA B C 1
ATOM 3058 O O . ALA B 1 35 ? -13.938 -24.094 -41.031 1 25.38 35 ALA B O 1
ATOM 3059 N N . SER B 1 36 ? -15.594 -25.484 -40.906 1 23.47 36 SER B N 1
ATOM 3060 C CA . SER B 1 36 ? -15.008 -26.797 -40.719 1 23.47 36 SER B CA 1
ATOM 3061 C C . SER B 1 36 ? -14.117 -27.188 -41.875 1 23.47 36 SER B C 1
ATOM 3063 O O . SER B 1 36 ? -13.938 -28.375 -42.156 1 23.47 36 SER B O 1
ATOM 3065 N N . GLN B 1 37 ? -13.359 -26.266 -42.562 1 24.98 37 GLN B N 1
ATOM 3066 C CA . GLN B 1 37 ? -12.68 -26.984 -43.625 1 24.98 37 GLN B CA 1
ATOM 3067 C C . GLN B 1 37 ? -11.867 -28.156 -43.062 1 24.98 37 GLN B C 1
ATOM 3069 O O . GLN B 1 37 ? -11.047 -27.969 -42.156 1 24.98 37 GLN B O 1
ATOM 3074 N N . ALA B 1 38 ? -12.328 -29.375 -43.219 1 28.23 38 ALA B N 1
ATOM 3075 C CA . ALA B 1 38 ? -11.859 -30.75 -43.031 1 28.23 38 ALA B CA 1
ATOM 3076 C C . ALA B 1 38 ? -10.453 -30.938 -43.625 1 28.23 38 ALA B C 1
ATOM 3078 O O . ALA B 1 38 ? -10.109 -32 -44.094 1 28.23 38 ALA B O 1
ATOM 3079 N N . GLY B 1 39 ? -9.773 -29.781 -44.094 1 25.72 39 GLY B N 1
ATOM 3080 C CA . GLY B 1 39 ? -8.641 -30.297 -44.844 1 25.72 39 GLY B CA 1
ATOM 3081 C C . GLY B 1 39 ? -7.855 -31.359 -44.094 1 25.72 39 GLY B C 1
ATOM 3082 O O . GLY B 1 39 ? -8.07 -31.562 -42.906 1 25.72 39 GLY B O 1
ATOM 3083 N N . SER B 1 40 ? -6.688 -31.969 -44.75 1 25.61 40 SER B N 1
ATOM 3084 C CA . SER B 1 40 ? -5.809 -33.125 -44.75 1 25.61 40 SER B CA 1
ATOM 3085 C C . SER B 1 40 ? -5.164 -33.312 -43.375 1 25.61 40 SER B C 1
ATOM 3087 O O . SER B 1 40 ? -5.801 -33.094 -42.344 1 25.61 40 SER B O 1
ATOM 3089 N N . GLY B 1 41 ? -3.768 -33.562 -43.375 1 26.55 41 GLY B N 1
ATOM 3090 C CA . GLY B 1 41 ? -2.785 -34.188 -42.5 1 26.55 41 GLY B CA 1
ATOM 3091 C C . GLY B 1 41 ? -2.637 -33.438 -41.188 1 26.55 41 GLY B C 1
ATOM 3092 O O . GLY B 1 41 ? -2.385 -32.219 -41.156 1 26.55 41 GLY B O 1
ATOM 3093 N N . GLN B 1 42 ? -3.434 -33.781 -40.25 1 27.47 42 GLN B N 1
ATOM 3094 C CA . GLN B 1 42 ? -3.439 -33.188 -38.906 1 27.47 42 GLN B CA 1
ATOM 3095 C C . GLN B 1 42 ? -2.021 -33.031 -38.375 1 27.47 42 GLN B C 1
ATOM 3097 O O . GLN B 1 42 ? -1.384 -34 -38 1 27.47 42 GLN B O 1
ATOM 3102 N N . GLN B 1 43 ? -1.169 -32.25 -39.062 1 26.97 43 GLN B N 1
ATOM 3103 C CA . GLN B 1 43 ? 0.101 -31.891 -38.438 1 26.97 43 GLN B CA 1
ATOM 3104 C C . GLN B 1 43 ? -0.072 -31.625 -36.938 1 26.97 43 GLN B C 1
ATOM 3106 O O . GLN B 1 43 ? -0.932 -30.844 -36.531 1 26.97 43 GLN B O 1
ATOM 3111 N N . MET B 1 44 ? 0.209 -32.656 -36.125 1 30.95 44 MET B N 1
ATOM 3112 C CA . MET B 1 44 ? 0.482 -32.344 -34.719 1 30.95 44 MET B CA 1
ATOM 3113 C C . MET B 1 44 ? 1.128 -30.969 -34.594 1 30.95 44 MET B C 1
ATOM 3115 O O . MET B 1 44 ? 2.264 -30.766 -35 1 30.95 44 MET B O 1
ATOM 3119 N N . THR B 1 45 ? 0.521 -30 -34.938 1 31.33 45 THR B N 1
ATOM 3120 C CA . THR B 1 45 ? 1.163 -28.734 -34.625 1 31.33 45 THR B CA 1
ATOM 3121 C C . THR B 1 45 ? 1.98 -28.844 -33.344 1 31.33 45 THR B C 1
ATOM 3123 O O . THR B 1 45 ? 1.576 -29.516 -32.406 1 31.33 45 THR B O 1
ATOM 3126 N N . ALA B 1 46 ? 3.27 -28.734 -33.312 1 38.16 46 ALA B N 1
ATOM 3127 C CA . ALA B 1 46 ? 4.332 -28.766 -32.312 1 38.16 46 ALA B CA 1
ATOM 3128 C C . ALA B 1 46 ? 3.787 -28.438 -30.906 1 38.16 46 ALA B C 1
ATOM 3130 O O . ALA B 1 46 ? 4.293 -28.938 -29.906 1 38.16 46 ALA B O 1
ATOM 3131 N N . GLY B 1 47 ? 2.92 -27.469 -30.703 1 39.53 47 GLY B N 1
ATOM 3132 C CA . GLY B 1 47 ? 2.59 -26.844 -29.422 1 39.53 47 GLY B CA 1
ATOM 3133 C C . GLY B 1 47 ? 1.676 -27.688 -28.562 1 39.53 47 GLY B C 1
ATOM 3134 O O . GLY B 1 47 ? 1.182 -27.219 -27.531 1 39.53 47 GLY B O 1
ATOM 3135 N N . VAL B 1 48 ? 1.105 -28.844 -28.969 1 46.41 48 VAL B N 1
ATOM 3136 C CA . VAL B 1 48 ? 0.056 -29.484 -28.188 1 46.41 48 VAL B CA 1
ATOM 3137 C C . VAL B 1 48 ? 0.681 -30.328 -27.078 1 46.41 48 VAL B C 1
ATOM 3139 O O . VAL B 1 48 ? 0.812 -31.547 -27.203 1 46.41 48 VAL B O 1
ATOM 3142 N N . MET B 1 49 ? 1.71 -29.844 -26.453 1 47.72 49 MET B N 1
ATOM 3143 C CA . MET B 1 49 ? 2.355 -30.531 -25.344 1 47.72 49 MET B CA 1
ATOM 3144 C C . MET B 1 49 ? 1.318 -31.109 -24.375 1 47.72 49 MET B C 1
ATOM 3146 O O . MET B 1 49 ? 1.533 -32.156 -23.781 1 47.72 49 MET B O 1
ATOM 3150 N N . TYR B 1 50 ? 0.172 -30.453 -24.297 1 57.88 50 TYR B N 1
ATOM 3151 C CA . TYR B 1 50 ? -0.61 -30.859 -23.141 1 57.88 50 TYR B CA 1
ATOM 3152 C C . TYR B 1 50 ? -1.901 -31.547 -23.562 1 57.88 50 TYR B C 1
ATOM 3154 O O . TYR B 1 50 ? -2.744 -31.875 -22.719 1 57.88 50 TYR B O 1
ATOM 3162 N N . ASN B 1 51 ? -1.965 -31.969 -24.891 1 62.25 51 ASN B N 1
ATOM 3163 C CA . ASN B 1 51 ? -3.184 -32.656 -25.312 1 62.25 51 ASN B CA 1
ATOM 3164 C C . ASN B 1 51 ? -3.305 -34.031 -24.703 1 62.25 51 ASN B C 1
ATOM 3166 O O . ASN B 1 51 ? -4.398 -34.469 -24.312 1 62.25 51 ASN B O 1
ATOM 3170 N N . TRP B 1 52 ? -2.146 -34.562 -24.531 1 78 52 TRP B N 1
ATOM 3171 C CA . TRP B 1 52 ? -2.199 -35.906 -23.953 1 78 52 TRP B CA 1
ATOM 3172 C C . TRP B 1 52 ? -2.699 -35.844 -22.516 1 78 52 TRP B C 1
ATOM 3174 O O . TRP B 1 52 ? -3.24 -36.844 -22 1 78 52 TRP B O 1
ATOM 3184 N N . ARG B 1 53 ? -2.562 -34.656 -21.938 1 82.06 53 ARG B N 1
ATOM 3185 C CA . ARG B 1 53 ? -2.834 -34.594 -20.5 1 82.06 53 ARG B CA 1
ATOM 3186 C C . ARG B 1 53 ? -4.332 -34.688 -20.219 1 82.06 53 ARG B C 1
ATOM 3188 O O . ARG B 1 53 ? -4.75 -35.25 -19.219 1 82.06 53 ARG B O 1
ATOM 3195 N N . VAL B 1 54 ? -5.105 -34.188 -21.125 1 89.62 54 VAL B N 1
ATOM 3196 C CA . VAL B 1 54 ? -6.551 -34.281 -20.938 1 89.62 54 VAL B CA 1
ATOM 3197 C C . VAL B 1 54 ? -7 -35.719 -20.969 1 89.62 54 VAL B C 1
ATOM 3199 O O . VAL B 1 54 ? -7.699 -36.188 -20.062 1 89.62 54 VAL B O 1
ATOM 3202 N N . ALA B 1 55 ? -6.457 -36.375 -21.906 1 87.5 55 ALA B N 1
ATOM 3203 C CA . ALA B 1 55 ? -6.793 -37.812 -22.016 1 87.5 55 ALA B CA 1
ATOM 3204 C C . ALA B 1 55 ? -6.293 -38.594 -20.812 1 87.5 55 ALA B C 1
ATOM 3206 O O . ALA B 1 55 ? -6.973 -39.5 -20.312 1 87.5 55 ALA B O 1
ATOM 3207 N N . ALA B 1 56 ? -5.145 -38.219 -20.422 1 86.69 56 ALA B N 1
ATOM 3208 C CA . ALA B 1 56 ? -4.535 -38.938 -19.297 1 86.69 56 ALA B CA 1
ATOM 3209 C C . ALA B 1 56 ? -5.367 -38.75 -18.031 1 86.69 56 ALA B C 1
ATOM 3211 O O . ALA B 1 56 ? -5.508 -39.688 -17.234 1 86.69 56 ALA B O 1
ATOM 3212 N N . VAL B 1 57 ? -5.906 -37.625 -17.797 1 91.06 57 VAL B N 1
ATOM 3213 C CA . VAL B 1 57 ? -6.73 -37.375 -16.625 1 91.06 57 VAL B CA 1
ATOM 3214 C C . VAL B 1 57 ? -8.008 -38.188 -16.688 1 91.06 57 VAL B C 1
ATOM 3216 O O . VAL B 1 57 ? -8.406 -38.812 -15.688 1 91.06 57 VAL B O 1
ATOM 3219 N N . HIS B 1 58 ? -8.602 -38.281 -17.797 1 91.56 58 HIS B N 1
ATOM 3220 C CA . HIS B 1 58 ? -9.828 -39.062 -17.953 1 91.56 58 HIS B CA 1
ATOM 3221 C C . HIS B 1 58 ? -9.57 -40.531 -17.766 1 91.56 58 HIS B C 1
ATOM 3223 O O . HIS B 1 58 ? -10.375 -41.25 -17.141 1 91.56 58 HIS B O 1
ATOM 3229 N N . ASN B 1 59 ? -8.453 -40.938 -18.344 1 88.44 59 ASN B N 1
ATOM 3230 C CA . ASN B 1 59 ? -8.086 -42.344 -18.172 1 88.44 59 ASN B CA 1
ATOM 3231 C C . ASN B 1 59 ? -7.867 -42.688 -16.703 1 88.44 59 ASN B C 1
ATOM 3233 O O . ASN B 1 59 ? -8.32 -43.719 -16.219 1 88.44 59 ASN B O 1
ATOM 3237 N N . ALA B 1 60 ? -7.172 -41.812 -16.031 1 89 60 ALA B N 1
ATOM 3238 C CA . ALA B 1 60 ? -6.891 -42.031 -14.625 1 89 60 ALA B CA 1
ATOM 3239 C C . ALA B 1 60 ? -8.18 -42.062 -13.805 1 89 60 ALA B C 1
ATOM 3241 O O . ALA B 1 60 ? -8.352 -42.906 -12.922 1 89 60 ALA B O 1
ATOM 3242 N N . LEU B 1 61 ? -9.086 -41.156 -14.094 1 93.31 61 LEU B N 1
ATOM 3243 C CA . LEU B 1 61 ? -10.359 -41.094 -13.383 1 93.31 61 LEU B CA 1
ATOM 3244 C C . LEU B 1 61 ? -11.211 -42.344 -13.68 1 93.31 61 LEU B C 1
ATOM 3246 O O . LEU B 1 61 ? -11.836 -42.906 -12.781 1 93.31 61 LEU B O 1
ATOM 3250 N N . ALA B 1 62 ? -11.211 -42.75 -14.891 1 92.19 62 ALA B N 1
ATOM 3251 C CA . ALA B 1 62 ? -11.969 -43.938 -15.273 1 92.19 62 ALA B CA 1
ATOM 3252 C C . ALA B 1 62 ? -11.477 -45.188 -14.539 1 92.19 62 ALA B C 1
ATOM 3254 O O . ALA B 1 62 ? -12.281 -46 -14.094 1 92.19 62 ALA B O 1
ATOM 3255 N N . ARG B 1 63 ? -10.25 -45.281 -14.484 1 88.81 63 ARG B N 1
ATOM 3256 C CA . ARG B 1 63 ? -9.656 -46.438 -13.797 1 88.81 63 ARG B CA 1
ATOM 3257 C C . ARG B 1 63 ? -10.086 -46.469 -12.336 1 88.81 63 ARG B C 1
ATOM 3259 O O . ARG B 1 63 ? -10.195 -47.562 -11.75 1 88.81 63 ARG B O 1
ATOM 3266 N N . ARG B 1 64 ? -10.406 -45.312 -11.805 1 91.12 64 ARG B N 1
ATOM 3267 C CA . ARG B 1 64 ? -10.805 -45.219 -10.406 1 91.12 64 ARG B CA 1
ATOM 3268 C C . ARG B 1 64 ? -12.328 -45.281 -10.273 1 91.12 64 ARG B C 1
ATOM 3270 O O . ARG B 1 64 ? -12.867 -45.031 -9.195 1 91.12 64 ARG B O 1
ATOM 3277 N N . GLY B 1 65 ? -12.969 -45.531 -11.398 1 93.88 65 GLY B N 1
ATOM 3278 C CA . GLY B 1 65 ? -14.422 -45.625 -11.391 1 93.88 65 GLY B CA 1
ATOM 3279 C C . GLY B 1 65 ? -15.117 -44.281 -11.344 1 93.88 65 GLY B C 1
ATOM 3280 O O . GLY B 1 65 ? -16.266 -44.188 -10.93 1 93.88 65 GLY B O 1
ATOM 3281 N N . LYS B 1 66 ? -14.375 -43.281 -11.703 1 96.12 66 LYS B N 1
ATOM 3282 C CA . LYS B 1 66 ? -14.906 -41.938 -11.617 1 96.12 66 LYS B CA 1
ATOM 3283 C C . LYS B 1 66 ? -14.906 -41.25 -12.977 1 96.12 66 LYS B C 1
ATOM 3285 O O . LYS B 1 66 ? -14.594 -40.062 -13.086 1 96.12 66 LYS B O 1
ATOM 3290 N N . ALA B 1 67 ? -15.172 -41.938 -13.992 1 93.56 67 ALA B N 1
ATOM 3291 C CA . ALA B 1 67 ? -15.203 -41.438 -15.359 1 93.56 67 ALA B CA 1
ATOM 3292 C C . ALA B 1 67 ? -16.266 -40.344 -15.508 1 93.56 67 ALA B C 1
ATOM 3294 O O . ALA B 1 67 ? -16.094 -39.375 -16.266 1 93.56 67 ALA B O 1
ATOM 3295 N N . GLU B 1 68 ? -17.328 -40.594 -14.758 1 94.19 68 GLU B N 1
ATOM 3296 C CA . GLU B 1 68 ? -18.438 -39.625 -14.758 1 94.19 68 GLU B CA 1
ATOM 3297 C C . GLU B 1 68 ? -18.891 -39.312 -13.344 1 94.19 68 GLU B C 1
ATOM 3299 O O . GLU B 1 68 ? -18.453 -39.969 -12.383 1 94.19 68 GLU B O 1
ATOM 3304 N N . GLY B 1 69 ? -19.703 -38.188 -13.281 1 95.94 69 GLY B N 1
ATOM 3305 C CA . GLY B 1 69 ? -20.297 -37.875 -11.992 1 95.94 69 GLY B CA 1
ATOM 3306 C C . GLY B 1 69 ? -19.469 -36.875 -11.203 1 95.94 69 GLY B C 1
ATOM 3307 O O . GLY B 1 69 ? -18.469 -36.344 -11.695 1 95.94 69 GLY B O 1
ATOM 3308 N N . PRO B 1 70 ? -19.891 -36.625 -9.984 1 97.5 70 PRO B N 1
ATOM 3309 C CA . PRO B 1 70 ? -19.203 -35.656 -9.141 1 97.5 70 PRO B CA 1
ATOM 3310 C C . PRO B 1 70 ? -17.859 -36.125 -8.633 1 97.5 70 PRO B C 1
ATOM 3312 O O . PRO B 1 70 ? -17.641 -37.344 -8.492 1 97.5 70 PRO B O 1
ATOM 3315 N N . LEU B 1 71 ? -16.984 -35.219 -8.422 1 98.31 71 LEU B N 1
ATOM 3316 C CA . LEU B 1 71 ? -15.656 -35.469 -7.871 1 98.31 71 LEU B CA 1
ATOM 3317 C C . LEU B 1 71 ? -15.422 -34.594 -6.629 1 98.31 71 LEU B C 1
ATOM 3319 O O . LEU B 1 71 ? -16.141 -33.625 -6.402 1 98.31 71 LEU B O 1
ATOM 3323 N N . THR B 1 72 ? -14.484 -35.062 -5.816 1 97.81 72 THR B N 1
ATOM 3324 C CA . THR B 1 72 ? -13.93 -34.219 -4.766 1 97.81 72 THR B CA 1
ATOM 3325 C C . THR B 1 72 ? -12.625 -33.562 -5.223 1 97.81 72 THR B C 1
ATOM 3327 O O . THR B 1 72 ? -12.023 -34 -6.203 1 97.81 72 THR B O 1
ATOM 3330 N N . ILE B 1 73 ? -12.242 -32.594 -4.555 1 97.62 73 ILE B N 1
ATOM 3331 C CA . ILE B 1 73 ? -10.969 -31.953 -4.855 1 97.62 73 ILE B CA 1
ATOM 3332 C C . ILE B 1 73 ? -9.828 -32.969 -4.703 1 97.62 73 ILE B C 1
ATOM 3334 O O . ILE B 1 73 ? -8.875 -32.969 -5.488 1 97.62 73 ILE B O 1
ATOM 3338 N N . GLU B 1 74 ? -9.945 -33.844 -3.791 1 96.31 74 GLU B N 1
ATOM 3339 C CA . GLU B 1 74 ? -8.922 -34.844 -3.535 1 96.31 74 GLU B CA 1
ATOM 3340 C C . GLU B 1 74 ? -8.828 -35.844 -4.691 1 96.31 74 GLU B C 1
ATOM 3342 O O . GLU B 1 74 ? -7.742 -36.344 -5 1 96.31 74 GLU B O 1
ATOM 3347 N N . ASP B 1 75 ? -9.961 -36.156 -5.316 1 96.25 75 ASP B N 1
ATOM 3348 C CA . ASP B 1 75 ? -9.945 -37.031 -6.488 1 96.25 75 ASP B CA 1
ATOM 3349 C C . ASP B 1 75 ? -9.008 -36.5 -7.562 1 96.25 75 ASP B C 1
ATOM 3351 O O . ASP B 1 75 ? -8.305 -37.25 -8.227 1 96.25 75 ASP B O 1
ATOM 3355 N N . LEU B 1 76 ? -9.008 -35.219 -7.652 1 96.5 76 LEU B N 1
ATOM 3356 C CA . LEU B 1 76 ? -8.203 -34.594 -8.695 1 96.5 76 LEU B CA 1
ATOM 3357 C C . LEU B 1 76 ? -6.773 -34.344 -8.219 1 96.5 76 LEU B C 1
ATOM 3359 O O . LEU B 1 76 ? -5.816 -34.688 -8.922 1 96.5 76 LEU B O 1
ATOM 3363 N N . THR B 1 77 ? -6.605 -33.875 -6.984 1 95.62 77 THR B N 1
ATOM 3364 C CA . THR B 1 77 ? -5.266 -33.562 -6.5 1 95.62 77 THR B CA 1
ATOM 3365 C C . THR B 1 77 ? -4.441 -34.844 -6.336 1 95.62 77 THR B C 1
ATOM 3367 O O . THR B 1 77 ? -3.219 -34.812 -6.48 1 95.62 77 THR B O 1
ATOM 3370 N N . SER B 1 78 ? -5.117 -35.938 -6.113 1 92.69 78 SER B N 1
ATOM 3371 C CA . SER B 1 78 ? -4.43 -37.219 -5.941 1 92.69 78 SER B CA 1
ATOM 3372 C C . SER B 1 78 ? -3.82 -37.688 -7.254 1 92.69 78 SER B C 1
ATOM 3374 O O . SER B 1 78 ? -3.002 -38.625 -7.262 1 92.69 78 SER B O 1
ATOM 3376 N N . LEU B 1 79 ? -4.188 -37.031 -8.344 1 89.81 79 LEU B N 1
ATOM 3377 C CA . LEU B 1 79 ? -3.621 -37.375 -9.641 1 89.81 79 LEU B CA 1
ATOM 3378 C C . LEU B 1 79 ? -2.254 -36.75 -9.836 1 89.81 79 LEU B C 1
ATOM 3380 O O . LEU B 1 79 ? -1.617 -36.906 -10.875 1 89.81 79 LEU B O 1
ATOM 3384 N N . GLY B 1 80 ? -1.857 -35.844 -8.867 1 89.38 80 GLY B N 1
ATOM 3385 C CA . GLY B 1 80 ? -0.522 -35.281 -8.883 1 89.38 80 GLY B CA 1
ATOM 3386 C C . GLY B 1 80 ? -0.281 -34.344 -10.062 1 89.38 80 GLY B C 1
ATOM 3387 O O . GLY B 1 80 ? -1.052 -33.406 -10.289 1 89.38 80 GLY B O 1
ATOM 3388 N N . HIS B 1 81 ? 0.693 -34.781 -10.914 1 87.38 81 HIS B N 1
ATOM 3389 C CA . HIS B 1 81 ? 1.15 -33.906 -12 1 87.38 81 HIS B CA 1
ATOM 3390 C C . HIS B 1 81 ? 0.113 -33.844 -13.117 1 87.38 81 HIS B C 1
ATOM 3392 O O . HIS B 1 81 ? 0.192 -32.969 -13.984 1 87.38 81 HIS B O 1
ATOM 3398 N N . LEU B 1 82 ? -0.815 -34.719 -13.133 1 89.5 82 LEU B N 1
ATOM 3399 C CA . LEU B 1 82 ? -1.859 -34.656 -14.148 1 89.5 82 LEU B CA 1
ATOM 3400 C C . LEU B 1 82 ? -2.84 -33.531 -13.852 1 89.5 82 LEU B C 1
ATOM 3402 O O . LEU B 1 82 ? -3.535 -33.062 -14.758 1 89.5 82 LEU B O 1
ATOM 3406 N N . ASP B 1 83 ? -2.873 -33.156 -12.547 1 94.25 83 ASP B N 1
ATOM 3407 C CA . ASP B 1 83 ? -3.766 -32.062 -12.141 1 94.25 83 ASP B CA 1
ATOM 3408 C C . ASP B 1 83 ? -2.988 -30.781 -11.883 1 94.25 83 ASP B C 1
ATOM 3410 O O . ASP B 1 83 ? -3.457 -29.688 -12.219 1 94.25 83 ASP B O 1
ATOM 3414 N N . GLN B 1 84 ? -1.855 -30.938 -11.266 1 94.88 84 GLN B N 1
ATOM 3415 C CA . GLN B 1 84 ? -0.972 -29.844 -10.914 1 94.88 84 GLN B CA 1
ATOM 3416 C C . GLN B 1 84 ? 0.194 -29.734 -11.898 1 94.88 84 GLN B C 1
ATOM 3418 O O . GLN B 1 84 ? 1.193 -30.438 -11.758 1 94.88 84 GLN B O 1
ATOM 3423 N N . TYR B 1 85 ? 0.154 -28.828 -12.82 1 93.19 85 TYR B N 1
ATOM 3424 C CA . TYR B 1 85 ? 1.109 -28.734 -13.914 1 93.19 85 TYR B CA 1
ATOM 3425 C C . TYR B 1 85 ? 2.34 -27.938 -13.508 1 93.19 85 TYR B C 1
ATOM 3427 O O . TYR B 1 85 ? 2.982 -27.297 -14.344 1 93.19 85 TYR B O 1
ATOM 3435 N N . HIS B 1 86 ? 2.586 -27.859 -12.281 1 95.62 86 HIS B N 1
ATOM 3436 C CA . HIS B 1 86 ? 3.73 -27.141 -11.734 1 95.62 86 HIS B CA 1
ATOM 3437 C C . HIS B 1 86 ? 4.488 -27.984 -10.719 1 95.62 86 HIS B C 1
ATOM 3439 O O . HIS B 1 86 ? 4.273 -29.203 -10.633 1 95.62 86 HIS B O 1
ATOM 3445 N N . TYR B 1 87 ? 5.473 -27.438 -10.156 1 95.31 87 TYR B N 1
ATOM 3446 C CA . TYR B 1 87 ? 6.309 -28.203 -9.234 1 95.31 87 TYR B CA 1
ATOM 3447 C C . TYR B 1 87 ? 5.75 -28.125 -7.816 1 95.31 87 TYR B C 1
ATOM 3449 O O . TYR B 1 87 ? 5.039 -27.188 -7.461 1 95.31 87 TYR B O 1
ATOM 3457 N N . LEU B 1 88 ? 5.965 -29.172 -7.07 1 94.75 88 LEU B N 1
ATOM 3458 C CA . LEU B 1 88 ? 5.672 -29.312 -5.648 1 94.75 88 LEU B CA 1
ATOM 3459 C C . LEU B 1 88 ? 4.172 -29.453 -5.418 1 94.75 88 LEU B C 1
ATOM 3461 O O . LEU B 1 88 ? 3.701 -29.312 -4.285 1 94.75 88 LEU B O 1
ATOM 3465 N N . GLY B 1 89 ? 3.406 -29.656 -6.477 1 94.38 89 GLY B N 1
ATOM 3466 C CA . GLY B 1 89 ? 1.996 -30 -6.363 1 94.38 89 GLY B CA 1
ATOM 3467 C C . GLY B 1 89 ? 1.218 -29.031 -5.496 1 94.38 89 GLY B C 1
ATOM 3468 O O . GLY B 1 89 ? 1.343 -27.812 -5.652 1 94.38 89 GLY B O 1
ATOM 3469 N N . THR B 1 90 ? 0.401 -29.531 -4.59 1 96.19 90 THR B N 1
ATOM 3470 C CA . THR B 1 90 ? -0.493 -28.703 -3.787 1 96.19 90 THR B CA 1
ATOM 3471 C C . THR B 1 90 ? 0.289 -27.922 -2.729 1 96.19 90 THR B C 1
ATOM 3473 O O . THR B 1 90 ? -0.194 -26.922 -2.205 1 96.19 90 THR B O 1
ATOM 3476 N N . GLU B 1 91 ? 1.474 -28.359 -2.418 1 95 91 GLU B N 1
ATOM 3477 C CA . GLU B 1 91 ? 2.299 -27.641 -1.459 1 95 91 GLU B CA 1
ATOM 3478 C C . GLU B 1 91 ? 2.611 -26.234 -1.958 1 95 91 GLU B C 1
ATOM 3480 O O . GLU B 1 91 ? 2.648 -25.281 -1.173 1 95 91 GLU B O 1
ATOM 3485 N N . ALA B 1 92 ? 2.902 -26.156 -3.215 1 96.56 92 ALA B N 1
ATOM 3486 C CA . ALA B 1 92 ? 3.141 -24.844 -3.793 1 96.56 92 ALA B CA 1
ATOM 3487 C C . ALA B 1 92 ? 1.905 -23.953 -3.666 1 96.56 92 ALA B C 1
ATOM 3489 O O . ALA B 1 92 ? 2.02 -22.75 -3.424 1 96.56 92 ALA B O 1
ATOM 3490 N N . CYS B 1 93 ? 0.739 -24.531 -3.854 1 98 93 CYS B N 1
ATOM 3491 C CA . CYS B 1 93 ? -0.517 -23.812 -3.719 1 98 93 CYS B CA 1
ATOM 3492 C C . CYS B 1 93 ? -0.741 -23.359 -2.277 1 98 93 CYS B C 1
ATOM 3494 O O . CYS B 1 93 ? -1.215 -22.25 -2.031 1 98 93 CYS B O 1
ATOM 3496 N N . ASP B 1 94 ? -0.399 -24.25 -1.342 1 97.31 94 ASP B N 1
ATOM 3497 C CA . ASP B 1 94 ? -0.521 -23.906 0.07 1 97.31 94 ASP B CA 1
ATOM 3498 C C . ASP B 1 94 ? 0.37 -22.719 0.421 1 97.31 94 ASP B C 1
ATOM 3500 O O . ASP B 1 94 ? -0.043 -21.828 1.161 1 97.31 94 ASP B O 1
ATOM 3504 N N . GLU B 1 95 ? 1.561 -22.766 -0.082 1 96.75 95 GLU B N 1
ATOM 3505 C CA . GLU B 1 95 ? 2.479 -21.656 0.141 1 96.75 95 GLU B CA 1
ATOM 3506 C C . GLU B 1 95 ? 1.921 -20.359 -0.434 1 96.75 95 GLU B C 1
ATOM 3508 O O . GLU B 1 95 ? 1.994 -19.312 0.207 1 96.75 95 GLU B O 1
ATOM 3513 N N . LEU B 1 96 ? 1.429 -20.469 -1.582 1 98.19 96 LEU B N 1
ATOM 3514 C CA . LEU B 1 96 ? 0.81 -19.328 -2.256 1 98.19 96 LEU B CA 1
ATOM 3515 C C . LEU B 1 96 ? -0.318 -18.734 -1.411 1 98.19 96 LEU B C 1
ATOM 3517 O O . LEU B 1 96 ? -0.386 -17.531 -1.213 1 98.19 96 LEU B O 1
ATOM 3521 N N . ILE B 1 97 ? -1.208 -19.609 -0.906 1 98.38 97 ILE B N 1
ATOM 3522 C CA . ILE B 1 97 ? -2.342 -19.188 -0.084 1 98.38 97 ILE B CA 1
ATOM 3523 C C . ILE B 1 97 ? -1.839 -18.484 1.174 1 98.38 97 ILE B C 1
ATOM 3525 O O . ILE B 1 97 ? -2.354 -17.438 1.549 1 98.38 97 ILE B O 1
ATOM 3529 N N . GLN B 1 98 ? -0.812 -19.047 1.746 1 97.38 98 GLN B N 1
ATOM 3530 C CA . GLN B 1 98 ? -0.271 -18.516 2.99 1 97.38 98 GLN B CA 1
ATOM 3531 C C . GLN B 1 98 ? 0.43 -17.172 2.754 1 97.38 98 GLN B C 1
ATOM 3533 O O . GLN B 1 98 ? 0.206 -16.203 3.49 1 97.38 98 GLN B O 1
ATOM 3538 N N . VAL B 1 99 ? 1.229 -17.109 1.793 1 97.81 99 VAL B N 1
ATOM 3539 C CA . VAL B 1 99 ? 2.061 -15.938 1.531 1 97.81 99 VAL B CA 1
ATOM 3540 C C . VAL B 1 99 ? 1.175 -14.75 1.158 1 97.81 99 VAL B C 1
ATOM 3542 O O . VAL B 1 99 ? 1.406 -13.625 1.614 1 97.81 99 VAL B O 1
ATOM 3545 N N . LEU B 1 100 ? 0.153 -14.992 0.372 1 98.31 100 LEU B N 1
ATOM 3546 C CA . LEU B 1 100 ? -0.701 -13.898 -0.084 1 98.31 100 LEU B CA 1
ATOM 3547 C C . LEU B 1 100 ? -1.829 -13.641 0.909 1 98.31 100 LEU B C 1
ATOM 3549 O O . LEU B 1 100 ? -2.496 -12.602 0.84 1 98.31 100 LEU B O 1
ATOM 3553 N N . GLY B 1 101 ? -2.059 -14.586 1.805 1 97.62 101 GLY B N 1
ATOM 3554 C CA . GLY B 1 101 ? -3.166 -14.461 2.738 1 97.62 101 GLY B CA 1
ATOM 3555 C C . GLY B 1 101 ? -4.523 -14.531 2.064 1 97.62 101 GLY B C 1
ATOM 3556 O O . GLY B 1 101 ? -5.395 -13.695 2.322 1 97.62 101 GLY B O 1
ATOM 3557 N N . LEU B 1 102 ? -4.719 -15.492 1.216 1 98.31 102 LEU B N 1
ATOM 3558 C CA . LEU B 1 102 ? -5.973 -15.625 0.479 1 98.31 102 LEU B CA 1
ATOM 3559 C C . LEU B 1 102 ? -7.121 -15.977 1.419 1 98.31 102 LEU B C 1
ATOM 3561 O O . LEU B 1 102 ? -6.953 -16.781 2.336 1 98.31 102 LEU B O 1
ATOM 3565 N N . GLU B 1 103 ? -8.219 -15.367 1.228 1 97.38 103 GLU B N 1
ATOM 3566 C CA . GLU B 1 103 ? -9.414 -15.539 2.049 1 97.38 103 GLU B CA 1
ATOM 3567 C C . GLU B 1 103 ? -10.68 -15.328 1.229 1 97.38 103 GLU B C 1
ATOM 3569 O O . GLU B 1 103 ? -10.617 -14.898 0.075 1 97.38 103 GLU B O 1
ATOM 3574 N N . PRO B 1 104 ? -11.844 -15.711 1.798 1 97.5 104 PRO B N 1
ATOM 3575 C CA . PRO B 1 104 ? -13.094 -15.461 1.067 1 97.5 104 PRO B CA 1
ATOM 3576 C C . PRO B 1 104 ? -13.281 -13.984 0.716 1 97.5 104 PRO B C 1
ATOM 3578 O O . PRO B 1 104 ? -12.945 -13.109 1.515 1 97.5 104 PRO B O 1
ATOM 3581 N N . GLY B 1 105 ? -13.688 -13.766 -0.459 1 96.06 105 GLY B N 1
ATOM 3582 C CA . GLY B 1 105 ? -14.008 -12.406 -0.861 1 96.06 105 GLY B CA 1
ATOM 3583 C C . GLY B 1 105 ? -12.945 -11.773 -1.74 1 96.06 105 GLY B C 1
ATOM 3584 O O . GLY B 1 105 ? -13.172 -10.727 -2.346 1 96.06 105 GLY B O 1
ATOM 3585 N N . VAL B 1 106 ? -11.789 -12.383 -1.812 1 97.5 106 VAL B N 1
ATOM 3586 C CA . VAL B 1 106 ? -10.766 -11.812 -2.678 1 97.5 106 VAL B CA 1
ATOM 3587 C C . VAL B 1 106 ? -10.789 -12.508 -4.035 1 97.5 106 VAL B C 1
ATOM 3589 O O . VAL B 1 106 ? -11.234 -13.648 -4.148 1 97.5 106 VAL B O 1
ATOM 3592 N N . THR B 1 107 ? -10.273 -11.812 -5.062 1 98 107 THR B N 1
ATOM 3593 C CA . THR B 1 107 ? -10.242 -12.305 -6.434 1 98 107 THR B CA 1
ATOM 3594 C C . THR B 1 107 ? -8.805 -12.547 -6.883 1 98 107 THR B C 1
ATOM 3596 O O . THR B 1 107 ? -7.914 -11.734 -6.609 1 98 107 THR B O 1
ATOM 3599 N N . VAL B 1 108 ? -8.609 -13.688 -7.57 1 98.69 108 VAL B N 1
ATOM 3600 C CA . VAL B 1 108 ? -7.281 -14.102 -8.016 1 98.69 108 VAL B CA 1
ATOM 3601 C C . VAL B 1 108 ? -7.297 -14.367 -9.516 1 98.69 108 VAL B C 1
ATOM 3603 O O . VAL B 1 108 ? -8.219 -15.016 -10.023 1 98.69 108 VAL B O 1
ATOM 3606 N N . LEU B 1 109 ? -6.34 -13.805 -10.203 1 98.31 109 LEU B N 1
ATOM 3607 C CA . LEU B 1 109 ? -6.086 -14.141 -11.594 1 98.31 109 LEU B CA 1
ATOM 3608 C C . LEU B 1 109 ? -4.973 -15.172 -11.711 1 98.31 109 LEU B C 1
ATOM 3610 O O . LEU B 1 109 ? -3.863 -14.961 -11.211 1 98.31 109 LEU B O 1
ATOM 3614 N N . ASP B 1 110 ? -5.262 -16.297 -12.336 1 98.38 110 ASP B N 1
ATOM 3615 C CA . ASP B 1 110 ? -4.305 -17.375 -12.523 1 98.38 110 ASP B CA 1
ATOM 3616 C C . ASP B 1 110 ? -3.76 -17.375 -13.945 1 98.38 110 ASP B C 1
ATOM 3618 O O . ASP B 1 110 ? -4.477 -17.719 -14.891 1 98.38 110 ASP B O 1
ATOM 3622 N N . VAL B 1 111 ? -2.482 -17.078 -14.078 1 97.94 111 VAL B N 1
ATOM 3623 C CA . VAL B 1 111 ? -1.807 -16.969 -15.367 1 97.94 111 VAL B CA 1
ATOM 3624 C C . VAL B 1 111 ? -1.452 -18.375 -15.867 1 97.94 111 VAL B C 1
ATOM 3626 O O . VAL B 1 111 ? -0.657 -19.078 -15.242 1 97.94 111 VAL B O 1
ATOM 3629 N N . GLY B 1 112 ? -1.983 -18.719 -17.016 1 97.38 112 GLY B N 1
ATOM 3630 C CA . GLY B 1 112 ? -1.732 -20.062 -17.516 1 97.38 112 GLY B CA 1
ATOM 3631 C C . GLY B 1 112 ? -2.309 -21.156 -16.625 1 97.38 112 GLY B C 1
ATOM 3632 O O . GLY B 1 112 ? -1.569 -21.984 -16.094 1 97.38 112 GLY B O 1
ATOM 3633 N N . SER B 1 113 ? -3.564 -21.328 -16.656 1 97.31 113 SER B N 1
ATOM 3634 C CA . SER B 1 113 ? -4.238 -22.094 -15.617 1 97.31 113 SER B CA 1
ATOM 3635 C C . SER B 1 113 ? -4.203 -23.594 -15.93 1 97.31 113 SER B C 1
ATOM 3637 O O . SER B 1 113 ? -4.496 -24.422 -15.062 1 97.31 113 SER B O 1
ATOM 3639 N N . GLY B 1 114 ? -3.854 -23.984 -17.188 1 96.5 114 GLY B N 1
ATOM 3640 C CA . GLY B 1 114 ? -3.928 -25.391 -17.547 1 96.5 114 GLY B CA 1
ATOM 3641 C C . GLY B 1 114 ? -5.32 -25.969 -17.391 1 96.5 114 GLY B C 1
ATOM 3642 O O . GLY B 1 114 ? -6.305 -25.375 -17.828 1 96.5 114 GLY B O 1
ATOM 3643 N N . ILE B 1 115 ? -5.359 -27.125 -16.781 1 96.88 115 ILE B N 1
ATOM 3644 C CA . ILE B 1 115 ? -6.672 -27.75 -16.609 1 96.88 115 ILE B CA 1
ATOM 3645 C C . ILE B 1 115 ? -7.289 -27.281 -15.297 1 96.88 115 ILE B C 1
ATOM 3647 O O . ILE B 1 115 ? -8.227 -27.906 -14.797 1 96.88 115 ILE B O 1
ATOM 3651 N N . GLY B 1 116 ? -6.668 -26.281 -14.641 1 98.19 116 GLY B N 1
ATOM 3652 C CA . GLY B 1 116 ? -7.305 -25.562 -13.555 1 98.19 116 GLY B CA 1
ATOM 3653 C C . GLY B 1 116 ? -6.98 -26.125 -12.18 1 98.19 116 GLY B C 1
ATOM 3654 O O . GLY B 1 116 ? -7.617 -25.766 -11.188 1 98.19 116 GLY B O 1
ATOM 3655 N N . GLY B 1 117 ? -6.043 -27.031 -12.062 1 98.25 117 GLY B N 1
ATOM 3656 C CA . GLY B 1 117 ? -5.715 -27.656 -10.789 1 98.25 117 GLY B CA 1
ATOM 3657 C C . GLY B 1 117 ? -5.457 -26.656 -9.68 1 98.25 117 GLY B C 1
ATOM 3658 O O . GLY B 1 117 ? -6.168 -26.641 -8.672 1 98.25 117 GLY B O 1
ATOM 3659 N N . PRO B 1 118 ? -4.477 -25.812 -9.891 1 98.62 118 PRO B N 1
ATOM 3660 C CA . PRO B 1 118 ? -4.191 -24.812 -8.859 1 98.62 118 PRO B CA 1
ATOM 3661 C C . PRO B 1 118 ? -5.387 -23.906 -8.578 1 98.62 118 PRO B C 1
ATOM 3663 O O . PRO B 1 118 ? -5.676 -23.609 -7.414 1 98.62 118 PRO B O 1
ATOM 3666 N N . ALA B 1 119 ? -6.102 -23.5 -9.586 1 98.81 119 ALA B N 1
ATOM 3667 C CA . ALA B 1 119 ? -7.246 -22.609 -9.422 1 98.81 119 ALA B CA 1
ATOM 3668 C C . ALA B 1 119 ? -8.305 -23.234 -8.516 1 98.81 119 ALA B C 1
ATOM 3670 O O . ALA B 1 119 ? -8.766 -22.594 -7.562 1 98.81 119 ALA B O 1
ATOM 3671 N N . ARG B 1 120 ? -8.641 -24.484 -8.773 1 98.75 120 ARG B N 1
ATOM 3672 C CA . ARG B 1 120 ? -9.648 -25.188 -7.977 1 98.75 120 ARG B CA 1
ATOM 3673 C C . ARG B 1 120 ? -9.164 -25.375 -6.543 1 98.75 120 ARG B C 1
ATOM 3675 O O . ARG B 1 120 ? -9.922 -25.141 -5.594 1 98.75 120 ARG B O 1
ATOM 3682 N N . TYR B 1 121 ? -7.945 -25.734 -6.414 1 98.69 121 TYR B N 1
ATOM 3683 C CA . TYR B 1 121 ? -7.422 -26.047 -5.086 1 98.69 121 TYR B CA 1
ATOM 3684 C C . TYR B 1 121 ? -7.363 -24.797 -4.219 1 98.69 121 TYR B C 1
ATOM 3686 O O . TYR B 1 121 ? -7.805 -24.797 -3.068 1 98.69 121 TYR B O 1
ATOM 3694 N N . ILE B 1 122 ? -6.855 -23.766 -4.789 1 98.62 122 ILE B N 1
ATOM 3695 C CA . ILE B 1 122 ? -6.699 -22.516 -4.047 1 98.62 122 ILE B CA 1
ATOM 3696 C C . ILE B 1 122 ? -8.07 -21.969 -3.666 1 98.62 122 ILE B C 1
ATOM 3698 O O . ILE B 1 122 ? -8.266 -21.5 -2.545 1 98.62 122 ILE B O 1
ATOM 3702 N N . ALA B 1 123 ? -9 -22.031 -4.551 1 98.81 123 ALA B N 1
ATOM 3703 C CA . ALA B 1 123 ? -10.359 -21.578 -4.262 1 98.81 123 ALA B CA 1
ATOM 3704 C C . ALA B 1 123 ? -11 -22.422 -3.166 1 98.81 123 ALA B C 1
ATOM 3706 O O . ALA B 1 123 ? -11.648 -21.891 -2.266 1 98.81 123 ALA B O 1
ATOM 3707 N N . HIS B 1 124 ? -10.812 -23.688 -3.275 1 98.69 124 HIS B N 1
ATOM 3708 C CA . HIS B 1 124 ? -11.391 -24.609 -2.307 1 98.69 124 HIS B CA 1
ATOM 3709 C C . HIS B 1 124 ? -10.82 -24.359 -0.91 1 98.69 124 HIS B C 1
ATOM 3711 O O . HIS B 1 124 ? -11.57 -24.344 0.07 1 98.69 124 HIS B O 1
ATOM 3717 N N . GLN B 1 125 ? -9.523 -24.203 -0.823 1 98.44 125 GLN B N 1
ATOM 3718 C CA . GLN B 1 125 ? -8.844 -24.094 0.46 1 98.44 125 GLN B CA 1
ATOM 3719 C C . GLN B 1 125 ? -9.086 -22.734 1.104 1 98.44 125 GLN B C 1
ATOM 3721 O O . GLN B 1 125 ? -9.242 -22.641 2.324 1 98.44 125 GLN B O 1
ATOM 3726 N N . SER B 1 126 ? -9.133 -21.703 0.331 1 98.19 126 SER B N 1
ATOM 3727 C CA . SER B 1 126 ? -9.117 -20.344 0.888 1 98.19 126 SER B CA 1
ATOM 3728 C C . SER B 1 126 ? -10.5 -19.703 0.823 1 98.19 126 SER B C 1
ATOM 3730 O O . SER B 1 126 ? -10.766 -18.734 1.529 1 98.19 126 SER B O 1
ATOM 3732 N N . GLY B 1 127 ? -11.305 -20.172 -0.128 1 98.25 127 GLY B N 1
ATOM 3733 C CA . GLY B 1 127 ? -12.609 -19.562 -0.344 1 98.25 127 GLY B CA 1
ATOM 3734 C C . GLY B 1 127 ? -12.57 -18.406 -1.318 1 98.25 127 GLY B C 1
ATOM 3735 O O . GLY B 1 127 ? -13.602 -17.797 -1.6 1 98.25 127 GLY B O 1
ATOM 3736 N N . CYS B 1 128 ? -11.461 -18.109 -1.882 1 98.38 128 CYS B N 1
ATOM 3737 C CA . CYS B 1 128 ? -11.352 -17 -2.826 1 98.38 128 CYS B CA 1
ATOM 3738 C C . CYS B 1 128 ? -11.969 -17.375 -4.168 1 98.38 128 CYS B C 1
ATOM 3740 O O . CYS B 1 128 ? -12.375 -18.516 -4.379 1 98.38 128 CYS B O 1
ATOM 3742 N N . SER B 1 129 ? -12.141 -16.359 -5 1 98.5 129 SER B N 1
ATOM 3743 C CA . SER B 1 129 ? -12.562 -16.547 -6.383 1 98.5 129 SER B CA 1
ATOM 3744 C C . SER B 1 129 ? -11.383 -16.484 -7.34 1 98.5 129 SER B C 1
ATOM 3746 O O . SER B 1 129 ? -10.523 -15.609 -7.215 1 98.5 129 SER B O 1
ATOM 3748 N N . VAL B 1 130 ? -11.336 -17.438 -8.258 1 98.56 130 VAL B N 1
ATOM 3749 C CA . VAL B 1 130 ? -10.195 -17.516 -9.164 1 98.56 130 VAL B CA 1
ATOM 3750 C C . VAL B 1 130 ? -10.672 -17.484 -10.617 1 98.56 130 VAL B C 1
ATOM 3752 O O . VAL B 1 130 ? -11.633 -18.172 -10.969 1 98.56 130 VAL B O 1
ATOM 3755 N N . THR B 1 131 ? -10.109 -16.625 -11.391 1 97.81 131 THR B N 1
ATOM 3756 C CA . THR B 1 131 ? -10.234 -16.656 -12.844 1 97.81 131 THR B CA 1
ATOM 3757 C C . THR B 1 131 ? -8.922 -17.094 -13.484 1 97.81 131 THR B C 1
ATOM 3759 O O . THR B 1 131 ? -7.887 -16.453 -13.297 1 97.81 131 THR B O 1
ATOM 3762 N N . GLY B 1 132 ? -9.008 -18.203 -14.227 1 98 132 GLY B N 1
ATOM 3763 C CA . GLY B 1 132 ? -7.836 -18.656 -14.953 1 98 132 GLY B CA 1
ATOM 3764 C C . GLY B 1 132 ? -7.84 -18.234 -16.406 1 98 132 GLY B C 1
ATOM 3765 O O . GLY B 1 132 ? -8.898 -18.172 -17.047 1 98 132 GLY B O 1
ATOM 3766 N N . VAL B 1 133 ? -6.672 -17.938 -16.891 1 97 133 VAL B N 1
ATOM 3767 C CA . VAL B 1 133 ? -6.516 -17.672 -18.328 1 97 133 VAL B CA 1
ATOM 3768 C C . VAL B 1 133 ? -5.609 -18.734 -18.938 1 97 133 VAL B C 1
ATOM 3770 O O . VAL B 1 133 ? -4.496 -18.969 -18.469 1 97 133 VAL B O 1
ATOM 3773 N N . GLU B 1 134 ? -6.129 -19.328 -19.969 1 96.69 134 GLU B N 1
ATOM 3774 C CA . GLU B 1 134 ? -5.414 -20.406 -20.641 1 96.69 134 GLU B CA 1
ATOM 3775 C C . GLU B 1 134 ? -5.508 -20.266 -22.156 1 96.69 134 GLU B C 1
ATOM 3777 O O . GLU B 1 134 ? -6.586 -20 -22.703 1 96.69 134 GLU B O 1
ATOM 3782 N N . LEU B 1 135 ? -4.371 -20.391 -22.766 1 94.81 135 LEU B N 1
ATOM 3783 C CA . LEU B 1 135 ? -4.25 -20.188 -24.203 1 94.81 135 LEU B CA 1
ATOM 3784 C C . LEU B 1 135 ? -4.953 -21.297 -24.969 1 94.81 135 LEU B C 1
ATOM 3786 O O . LEU B 1 135 ? -5.633 -21.047 -25.969 1 94.81 135 LEU B O 1
ATOM 3790 N N . GLN B 1 136 ? -4.797 -22.531 -24.547 1 94.12 136 GLN B N 1
ATOM 3791 C CA . GLN B 1 136 ? -5.324 -23.688 -25.266 1 94.12 136 GLN B CA 1
ATOM 3792 C C . GLN B 1 136 ? -6.773 -23.969 -24.875 1 94.12 136 GLN B C 1
ATOM 3794 O O . GLN B 1 136 ? -7.07 -24.25 -23.719 1 94.12 136 GLN B O 1
ATOM 3799 N N . ALA B 1 137 ? -7.621 -24 -25.828 1 94.12 137 ALA B N 1
ATOM 3800 C CA . ALA B 1 137 ? -9.055 -24.141 -25.594 1 94.12 137 ALA B CA 1
ATOM 3801 C C . ALA B 1 137 ? -9.383 -25.469 -24.938 1 94.12 137 ALA B C 1
ATOM 3803 O O . ALA B 1 137 ? -10.211 -25.547 -24.031 1 94.12 137 ALA B O 1
ATOM 3804 N N . ASP B 1 138 ? -8.68 -26.531 -25.422 1 93.5 138 ASP B N 1
ATOM 3805 C CA . ASP B 1 138 ? -8.969 -27.859 -24.891 1 93.5 138 ASP B CA 1
ATOM 3806 C C . ASP B 1 138 ? -8.68 -27.922 -23.391 1 93.5 138 ASP B C 1
ATOM 3808 O O . ASP B 1 138 ? -9.422 -28.547 -22.641 1 93.5 138 ASP B O 1
ATOM 3812 N N . LEU B 1 139 ? -7.598 -27.328 -22.984 1 95.88 139 LEU B N 1
ATOM 3813 C CA . LEU B 1 139 ? -7.25 -27.328 -21.562 1 95.88 139 LEU B CA 1
ATOM 3814 C C . LEU B 1 139 ? -8.258 -26.5 -20.766 1 95.88 139 LEU B C 1
ATOM 3816 O O . LEU B 1 139 ? -8.727 -26.938 -19.719 1 95.88 139 LEU B O 1
ATOM 3820 N N . ALA B 1 140 ? -8.594 -25.359 -21.297 1 95.69 140 ALA B N 1
ATOM 3821 C CA . ALA B 1 140 ? -9.523 -24.484 -20.594 1 95.69 140 ALA B CA 1
ATOM 3822 C C . ALA B 1 140 ? -10.914 -25.125 -20.5 1 95.69 140 ALA B C 1
ATOM 3824 O O . ALA B 1 140 ? -11.602 -24.984 -19.484 1 95.69 140 ALA B O 1
ATOM 3825 N N . GLU B 1 141 ? -11.328 -25.75 -21.531 1 96.06 141 GLU B N 1
ATOM 3826 C CA . GLU B 1 141 ? -12.617 -26.438 -21.531 1 96.06 141 GLU B CA 1
ATOM 3827 C C . GLU B 1 141 ? -12.633 -27.578 -20.516 1 96.06 141 GLU B C 1
ATOM 3829 O O . GLU B 1 141 ? -13.625 -27.781 -19.812 1 96.06 141 GLU B O 1
ATOM 3834 N N . GLU B 1 142 ? -11.5 -28.297 -20.547 1 96.38 142 GLU B N 1
ATOM 3835 C CA . GLU B 1 142 ? -11.383 -29.359 -19.547 1 96.38 142 GLU B CA 1
ATOM 3836 C C . GLU B 1 142 ? -11.398 -28.781 -18.141 1 96.38 142 GLU B C 1
ATOM 3838 O O . GLU B 1 142 ? -12 -29.359 -17.234 1 96.38 142 GLU B O 1
ATOM 3843 N N . ALA B 1 143 ? -10.719 -27.672 -17.953 1 97.94 143 ALA B N 1
ATOM 3844 C CA . ALA B 1 143 ? -10.719 -27 -16.656 1 97.94 143 ALA B CA 1
ATOM 3845 C C . ALA B 1 143 ? -12.133 -26.656 -16.203 1 97.94 143 ALA B C 1
ATOM 3847 O O . ALA B 1 143 ? -12.5 -26.906 -15.055 1 97.94 143 ALA B O 1
ATOM 3848 N N . THR B 1 144 ? -12.898 -26.141 -17.062 1 98.12 144 THR B N 1
ATOM 3849 C CA . THR B 1 144 ? -14.281 -25.781 -16.781 1 98.12 144 THR B CA 1
ATOM 3850 C C . THR B 1 144 ? -15.109 -27 -16.422 1 98.12 144 THR B C 1
ATOM 3852 O O . THR B 1 144 ? -15.859 -26.984 -15.438 1 98.12 144 THR B O 1
ATOM 3855 N N . ALA B 1 145 ? -14.938 -28.047 -17.172 1 97.38 145 ALA B N 1
ATOM 3856 C CA . ALA B 1 145 ? -15.695 -29.281 -16.953 1 97.38 145 ALA B CA 1
ATOM 3857 C C . ALA B 1 145 ? -15.359 -29.891 -15.586 1 97.38 145 ALA B C 1
ATOM 3859 O O . ALA B 1 145 ? -16.25 -30.25 -14.828 1 97.38 145 ALA B O 1
ATOM 3860 N N . LEU B 1 146 ? -14.07 -29.984 -15.336 1 98 146 LEU B N 1
ATOM 3861 C CA . LEU B 1 146 ? -13.648 -30.578 -14.07 1 98 146 LEU B CA 1
ATOM 3862 C C . LEU B 1 146 ? -14.094 -29.719 -12.891 1 98 146 LEU B C 1
ATOM 3864 O O . LEU B 1 146 ? -14.445 -30.25 -11.828 1 98 146 LEU B O 1
ATOM 3868 N N . THR B 1 147 ? -14.055 -28.422 -13.078 1 98.69 147 THR B N 1
ATOM 3869 C CA . THR B 1 147 ? -14.477 -27.5 -12.031 1 98.69 147 THR B CA 1
ATOM 3870 C C . THR B 1 147 ? -15.945 -27.703 -11.688 1 98.69 147 THR B C 1
ATOM 3872 O O . THR B 1 147 ? -16.328 -27.688 -10.516 1 98.69 147 THR B O 1
ATOM 3875 N N . LYS B 1 148 ? -16.766 -27.938 -12.648 1 98.31 148 LYS B N 1
ATOM 3876 C CA . LYS B 1 148 ? -18.172 -28.234 -12.438 1 98.31 148 LYS B CA 1
ATOM 3877 C C . LYS B 1 148 ? -18.359 -29.516 -11.648 1 98.31 148 LYS B C 1
ATOM 3879 O O . LYS B 1 148 ? -19.219 -29.609 -10.773 1 98.31 148 LYS B O 1
ATOM 3884 N N . ARG B 1 149 ? -17.531 -30.438 -11.953 1 98.38 149 ARG B N 1
ATOM 3885 C CA . ARG B 1 149 ? -17.688 -31.75 -11.336 1 98.38 149 ARG B CA 1
ATOM 3886 C C . ARG B 1 149 ? -17.344 -31.688 -9.852 1 98.38 149 ARG B C 1
ATOM 3888 O O . ARG B 1 149 ? -17.766 -32.562 -9.086 1 98.38 149 ARG B O 1
ATOM 3895 N N . VAL B 1 150 ? -16.547 -30.719 -9.453 1 98.38 150 VAL B N 1
ATOM 3896 C CA . VAL B 1 150 ? -16.203 -30.609 -8.039 1 98.38 150 VAL B CA 1
ATOM 3897 C C . VAL B 1 150 ? -17.062 -29.531 -7.383 1 98.38 150 VAL B C 1
ATOM 3899 O O . VAL B 1 150 ? -16.844 -29.188 -6.219 1 98.38 150 VAL B O 1
ATOM 3902 N N . GLY B 1 151 ? -17.906 -28.891 -8.094 1 98.19 151 GLY B N 1
ATOM 3903 C CA . GLY B 1 151 ? -18.891 -27.969 -7.547 1 98.19 151 GLY B CA 1
ATOM 3904 C C . GLY B 1 151 ? -18.312 -26.594 -7.27 1 98.19 151 GLY B C 1
ATOM 3905 O O . GLY B 1 151 ? -18.719 -25.922 -6.316 1 98.19 151 GLY B O 1
ATOM 3906 N N . LEU B 1 152 ? -17.375 -26.141 -8.023 1 98.44 152 LEU B N 1
ATOM 3907 C CA . LEU B 1 152 ? -16.719 -24.859 -7.73 1 98.44 152 LEU B CA 1
ATOM 3908 C C . LEU B 1 152 ? -16.969 -23.859 -8.852 1 98.44 152 LEU B C 1
ATOM 3910 O O . LEU B 1 152 ? -16.281 -22.844 -8.938 1 98.44 152 LEU B O 1
ATOM 3914 N N . GLN B 1 153 ? -17.938 -24.125 -9.695 1 97.56 153 GLN B N 1
ATOM 3915 C CA . GLN B 1 153 ? -18.172 -23.312 -10.883 1 97.56 153 GLN B CA 1
ATOM 3916 C C . GLN B 1 153 ? -18.594 -21.906 -10.508 1 97.56 153 GLN B C 1
ATOM 3918 O O . GLN B 1 153 ? -18.5 -20.984 -11.328 1 97.56 153 GLN B O 1
ATOM 3923 N N . ASP B 1 154 ? -19 -21.641 -9.281 1 97.38 154 ASP B N 1
ATOM 3924 C CA . ASP B 1 154 ? -19.406 -20.312 -8.852 1 97.38 154 ASP B CA 1
ATOM 3925 C C . ASP B 1 154 ? -18.203 -19.484 -8.406 1 97.38 154 ASP B C 1
ATOM 3927 O O . ASP B 1 154 ? -18.312 -18.25 -8.273 1 97.38 154 ASP B O 1
ATOM 3931 N N . ARG B 1 155 ? -17.062 -20.094 -8.211 1 97.75 155 ARG B N 1
ATOM 3932 C CA . ARG B 1 155 ? -15.914 -19.391 -7.656 1 97.75 155 ARG B CA 1
ATOM 3933 C C . ARG B 1 155 ? -14.734 -19.438 -8.617 1 97.75 155 ARG B C 1
ATOM 3935 O O . ARG B 1 155 ? -13.82 -18.609 -8.523 1 97.75 155 ARG B O 1
ATOM 3942 N N . VAL B 1 156 ? -14.797 -20.391 -9.469 1 98.69 156 VAL B N 1
ATOM 3943 C CA . VAL B 1 156 ? -13.664 -20.594 -10.375 1 98.69 156 VAL B CA 1
ATOM 3944 C C . VAL B 1 156 ? -14.148 -20.578 -11.82 1 98.69 156 VAL B C 1
ATOM 3946 O O . VAL B 1 156 ? -15.078 -21.297 -12.18 1 98.69 156 VAL B O 1
ATOM 3949 N N . ASP B 1 157 ? -13.578 -19.734 -12.625 1 97.25 157 ASP B N 1
ATOM 3950 C CA . ASP B 1 157 ? -13.891 -19.688 -14.055 1 97.25 157 ASP B CA 1
ATOM 3951 C C . ASP B 1 157 ? -12.625 -19.547 -14.891 1 97.25 157 ASP B C 1
ATOM 3953 O O . ASP B 1 157 ? -11.539 -19.328 -14.352 1 97.25 157 ASP B O 1
ATOM 3957 N N . PHE B 1 158 ? -12.82 -19.781 -16.219 1 97.44 158 PHE B N 1
ATOM 3958 C CA . PHE B 1 158 ? -11.656 -19.797 -17.109 1 97.44 158 PHE B CA 1
ATOM 3959 C C . PHE B 1 158 ? -11.93 -19.031 -18.391 1 97.44 158 PHE B C 1
ATOM 3961 O O . PHE B 1 158 ? -13.016 -19.141 -18.969 1 97.44 158 PHE B O 1
ATOM 3968 N N . LEU B 1 159 ? -10.977 -18.219 -18.734 1 95.56 159 LEU B N 1
ATOM 3969 C CA . LEU B 1 159 ? -10.984 -17.516 -20 1 95.56 159 LEU B CA 1
ATOM 3970 C C . LEU B 1 159 ? -9.969 -18.125 -20.969 1 95.56 159 LEU B C 1
ATOM 3972 O O . LEU B 1 159 ? -8.875 -18.531 -20.547 1 95.56 159 LEU B O 1
ATOM 3976 N N . ILE B 1 160 ? -10.375 -18.156 -22.281 1 95.56 160 ILE B N 1
ATOM 3977 C CA . ILE B 1 160 ? -9.516 -18.75 -23.297 1 95.56 160 ILE B CA 1
ATOM 3978 C C . ILE B 1 160 ? -8.867 -17.641 -24.141 1 95.56 160 ILE B C 1
ATOM 3980 O O . ILE B 1 160 ? -9.562 -16.766 -24.656 1 95.56 160 ILE B O 1
ATOM 3984 N N . GLY B 1 161 ? -7.57 -17.672 -24.234 1 93.94 161 GLY B N 1
ATOM 3985 C CA . GLY B 1 161 ? -6.883 -16.75 -25.125 1 93.94 161 GLY B CA 1
ATOM 3986 C C . GLY B 1 161 ? -5.473 -16.422 -24.656 1 93.94 161 GLY B C 1
ATOM 3987 O O . GLY B 1 161 ? -5.016 -16.922 -23.641 1 93.94 161 GL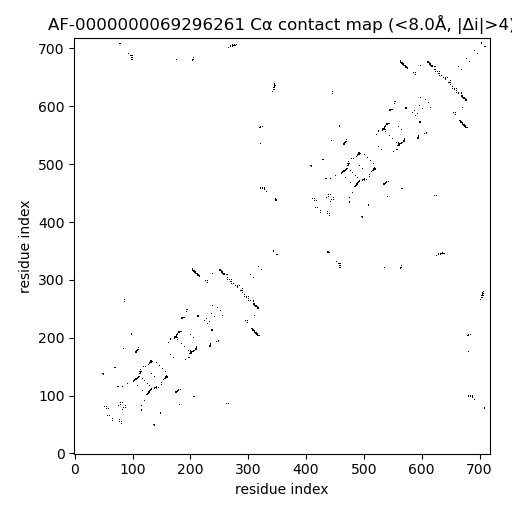Y B O 1
ATOM 3988 N N . ASP B 1 162 ? -4.859 -15.664 -25.484 1 94.12 162 ASP B N 1
ATOM 3989 C CA . ASP B 1 162 ? -3.562 -15.125 -25.078 1 94.12 162 ASP B CA 1
ATOM 3990 C C . ASP B 1 162 ? -3.691 -14.258 -23.828 1 94.12 162 ASP B C 1
ATOM 3992 O O . ASP B 1 162 ? -4.574 -13.398 -23.75 1 94.12 162 ASP B O 1
ATOM 3996 N N . PHE B 1 163 ? -2.859 -14.516 -22.938 1 94.62 163 PHE B N 1
ATOM 3997 C CA . PHE B 1 163 ? -2.979 -13.883 -21.625 1 94.62 163 PHE B CA 1
ATOM 3998 C C . PHE B 1 163 ? -2.975 -12.367 -21.766 1 94.62 163 PHE B C 1
ATOM 4000 O O . PHE B 1 163 ? -3.826 -11.68 -21.188 1 94.62 163 PHE B O 1
ATOM 4007 N N . ALA B 1 164 ? -1.976 -11.797 -22.484 1 92.56 164 ALA B N 1
ATOM 4008 C CA . ALA B 1 164 ? -1.86 -10.352 -22.625 1 92.56 164 ALA B CA 1
ATOM 4009 C C . ALA B 1 164 ? -3.09 -9.766 -23.328 1 92.56 164 ALA B C 1
ATOM 4011 O O . ALA B 1 164 ? -3.604 -8.719 -22.922 1 92.56 164 ALA B O 1
ATOM 4012 N N . ASP B 1 165 ? -3.564 -10.461 -24.266 1 90.19 165 ASP B N 1
ATOM 4013 C CA . ASP B 1 165 ? -4.734 -9.992 -25.016 1 90.19 165 ASP B CA 1
ATOM 4014 C C . ASP B 1 165 ? -5.98 -10.008 -24.125 1 90.19 165 ASP B C 1
ATOM 4016 O O . ASP B 1 165 ? -6.758 -9.055 -24.125 1 90.19 165 ASP B O 1
ATOM 4020 N N . VAL B 1 166 ? -6.09 -11.055 -23.375 1 90.75 166 VAL B N 1
ATOM 4021 C CA . VAL B 1 166 ? -7.246 -11.188 -22.484 1 90.75 166 VAL B CA 1
ATOM 4022 C C . VAL B 1 166 ? -7.215 -10.086 -21.422 1 90.75 166 VAL B C 1
ATOM 4024 O O . VAL B 1 166 ? -8.234 -9.453 -21.141 1 90.75 166 VAL B O 1
ATOM 4027 N N . CYS B 1 167 ? -6.055 -9.812 -20.906 1 89.25 167 CYS B N 1
ATOM 4028 C CA . CYS B 1 167 ? -5.918 -8.859 -19.812 1 89.25 167 CYS B CA 1
ATOM 4029 C C . CYS B 1 167 ? -6.141 -7.43 -20.297 1 89.25 167 CYS B C 1
ATOM 4031 O O . CYS B 1 167 ? -6.52 -6.555 -19.516 1 89.25 167 CYS B O 1
ATOM 4033 N N . ARG B 1 168 ? -5.887 -7.137 -21.453 1 84.12 168 ARG B N 1
ATOM 4034 C CA . ARG B 1 168 ? -6.066 -5.789 -21.984 1 84.12 168 ARG B CA 1
ATOM 4035 C C . ARG B 1 168 ? -7.527 -5.523 -22.328 1 84.12 168 ARG B C 1
ATOM 4037 O O . ARG B 1 168 ? -7.906 -4.391 -22.641 1 84.12 168 ARG B O 1
ATOM 4044 N N . SER B 1 169 ? -8.172 -6.559 -22.219 1 82.19 169 SER B N 1
ATOM 4045 C CA . SER B 1 169 ? -9.602 -6.344 -22.406 1 82.19 169 SER B CA 1
ATOM 4046 C C . SER B 1 169 ? -10.227 -5.691 -21.188 1 82.19 169 SER B C 1
ATOM 4048 O O . SER B 1 169 ? -9.727 -5.84 -20.062 1 82.19 169 SER B O 1
ATOM 4050 N N . ARG B 1 170 ? -11.148 -4.871 -21.297 1 69.19 170 ARG B N 1
ATOM 4051 C CA . ARG B 1 170 ? -11.805 -4.109 -20.25 1 69.19 170 ARG B CA 1
ATOM 4052 C C . ARG B 1 170 ? -12.312 -5.027 -19.141 1 69.19 170 ARG B C 1
ATOM 4054 O O . ARG B 1 170 ? -12.477 -4.602 -18 1 69.19 170 ARG B O 1
ATOM 4061 N N . ALA B 1 171 ? -12.391 -6.219 -19.453 1 66.31 171 ALA B N 1
ATOM 4062 C CA . ALA B 1 171 ? -12.992 -7.164 -18.516 1 66.31 171 ALA B CA 1
ATOM 4063 C C . ALA B 1 171 ? -12.016 -7.531 -17.406 1 66.31 171 ALA B C 1
ATOM 4065 O O . ALA B 1 171 ? -12.422 -7.992 -16.328 1 66.31 171 ALA B O 1
ATOM 4066 N N . VAL B 1 172 ? -10.766 -7.176 -17.578 1 77.06 172 VAL B N 1
ATOM 4067 C CA . VAL B 1 172 ? -9.797 -7.711 -16.625 1 77.06 172 VAL B CA 1
ATOM 4068 C C . VAL B 1 172 ? -9.031 -6.566 -15.969 1 77.06 172 VAL B C 1
ATOM 4070 O O . VAL B 1 172 ? -8.469 -6.734 -14.883 1 77.06 172 VAL B O 1
ATOM 4073 N N . LEU B 1 173 ? -9.109 -5.414 -16.438 1 80.31 173 LEU B N 1
ATOM 4074 C CA . LEU B 1 173 ? -8.312 -4.289 -15.953 1 80.31 173 LEU B CA 1
ATOM 4075 C C . LEU B 1 173 ? -8.711 -3.91 -14.531 1 80.31 173 LEU B C 1
ATOM 4077 O O . LEU B 1 173 ? -9.891 -3.715 -14.242 1 80.31 173 LEU B O 1
ATOM 4081 N N . GLU B 1 174 ? -7.695 -3.893 -13.656 1 85.56 174 GLU B N 1
ATOM 4082 C CA . GLU B 1 174 ? -7.805 -3.471 -12.258 1 85.56 174 GLU B CA 1
ATOM 4083 C C . GLU B 1 174 ? -8.938 -4.199 -11.547 1 85.56 174 GLU B C 1
ATOM 4085 O O . GLU B 1 174 ? -9.719 -3.582 -10.812 1 85.56 174 GLU B O 1
ATOM 4090 N N . ARG B 1 175 ? -8.961 -5.496 -11.727 1 92 175 ARG B N 1
ATOM 4091 C CA . ARG B 1 175 ? -10.102 -6.238 -11.203 1 92 175 ARG B CA 1
ATOM 4092 C C . ARG B 1 175 ? -9.656 -7.223 -10.125 1 92 175 ARG B C 1
ATOM 4094 O O . ARG B 1 175 ? -10.484 -7.738 -9.367 1 92 175 ARG B O 1
ATOM 4101 N N . PHE B 1 176 ? -8.422 -7.453 -10.055 1 97.5 176 PHE B N 1
ATOM 4102 C CA . PHE B 1 176 ? -8.023 -8.578 -9.219 1 97.5 176 PHE B CA 1
ATOM 4103 C C . PHE B 1 176 ? -7.211 -8.094 -8.023 1 97.5 176 PHE B C 1
ATOM 4105 O O . PHE B 1 176 ? -6.391 -7.184 -8.148 1 97.5 176 PHE B O 1
ATOM 4112 N N . ASP B 1 177 ? -7.441 -8.758 -6.926 1 98.31 177 ASP B N 1
ATOM 4113 C CA . ASP B 1 177 ? -6.645 -8.5 -5.73 1 98.31 177 ASP B CA 1
ATOM 4114 C C . ASP B 1 177 ? -5.254 -9.109 -5.855 1 98.31 177 ASP B C 1
ATOM 4116 O O . ASP B 1 177 ? -4.281 -8.57 -5.328 1 98.31 177 ASP B O 1
ATOM 4120 N N . HIS B 1 178 ? -5.219 -10.273 -6.512 1 98.75 178 HIS B N 1
ATOM 4121 C CA . HIS B 1 178 ? -3.965 -11 -6.66 1 98.75 178 HIS B CA 1
ATOM 4122 C C . HIS B 1 178 ? -3.826 -11.578 -8.062 1 98.75 178 HIS B C 1
ATOM 4124 O O . HIS B 1 178 ? -4.824 -11.93 -8.703 1 98.75 178 HIS B O 1
ATOM 4130 N N . VAL B 1 179 ? -2.574 -11.664 -8.523 1 98.69 179 VAL B N 1
ATOM 4131 C CA . VAL B 1 179 ? -2.232 -12.422 -9.727 1 98.69 179 VAL B CA 1
ATOM 4132 C C . VAL B 1 179 ? -1.21 -13.5 -9.383 1 98.69 179 VAL B C 1
ATOM 4134 O O . VAL B 1 179 ? -0.229 -13.242 -8.688 1 98.69 179 VAL B O 1
ATOM 4137 N N . THR B 1 180 ? -1.479 -14.688 -9.852 1 98.81 180 THR B N 1
ATOM 4138 C CA . THR B 1 180 ? -0.573 -15.797 -9.562 1 98.81 180 THR B CA 1
ATOM 4139 C C . THR B 1 180 ? -0.161 -16.5 -10.844 1 98.81 180 THR B C 1
ATOM 4141 O O . THR B 1 180 ? -0.914 -16.516 -11.82 1 98.81 180 THR B O 1
ATOM 4144 N N . SER B 1 181 ? 1.005 -16.984 -10.812 1 98.69 181 SER B N 1
ATOM 4145 C CA . SER B 1 181 ? 1.543 -17.766 -11.922 1 98.69 181 SER B CA 1
ATOM 4146 C C . SER B 1 181 ? 2.461 -18.875 -11.422 1 98.69 181 SER B C 1
ATOM 4148 O O . SER B 1 181 ? 3.439 -18.609 -10.719 1 98.69 181 SER B O 1
ATOM 4150 N N . LEU B 1 182 ? 2.115 -20.016 -11.766 1 98.31 182 LEU B N 1
ATOM 4151 C CA . LEU B 1 182 ? 2.951 -21.156 -11.422 1 98.31 182 LEU B CA 1
ATOM 4152 C C . LEU B 1 182 ? 3.523 -21.812 -12.672 1 98.31 182 LEU B C 1
ATOM 4154 O O . LEU B 1 182 ? 2.854 -22.625 -13.312 1 98.31 182 LEU B O 1
ATOM 4158 N N . LEU B 1 183 ? 4.777 -21.406 -12.969 1 96.94 183 LEU B N 1
ATOM 4159 C CA . LEU B 1 183 ? 5.574 -21.969 -14.055 1 96.94 183 LEU B CA 1
ATOM 4160 C C . LEU B 1 183 ? 4.93 -21.688 -15.406 1 96.94 183 LEU B C 1
ATOM 4162 O O . LEU B 1 183 ? 4.77 -22.594 -16.234 1 96.94 183 LEU B O 1
ATOM 4166 N N . THR B 1 184 ? 4.633 -20.438 -15.672 1 97 184 THR B N 1
ATOM 4167 C CA . THR B 1 184 ? 3.943 -20.094 -16.906 1 97 184 THR B CA 1
ATOM 4168 C C . THR B 1 184 ? 4.723 -19.047 -17.688 1 97 184 THR B C 1
ATOM 4170 O O . THR B 1 184 ? 4.871 -19.141 -18.906 1 97 184 THR B O 1
ATOM 4173 N N . PHE B 1 185 ? 5.285 -18.062 -17.047 1 96.44 185 PHE B N 1
ATOM 4174 C CA . PHE B 1 185 ? 5.898 -16.922 -17.719 1 96.44 185 PHE B CA 1
ATOM 4175 C C . PHE B 1 185 ? 7.094 -17.375 -18.547 1 96.44 185 PHE B C 1
ATOM 4177 O O . PHE B 1 185 ? 7.402 -16.766 -19.578 1 96.44 185 PHE B O 1
ATOM 4184 N N . CYS B 1 186 ? 7.73 -18.438 -18.156 1 95.31 186 CYS B N 1
ATOM 4185 C CA . CYS B 1 186 ? 8.875 -18.953 -18.906 1 95.31 186 CYS B CA 1
ATOM 4186 C C . CYS B 1 186 ? 8.461 -19.375 -20.297 1 95.31 186 CYS B C 1
ATOM 4188 O O . CYS B 1 186 ? 9.305 -19.5 -21.188 1 95.31 186 CYS B O 1
ATOM 4190 N N . HIS B 1 187 ? 7.18 -19.594 -20.531 1 94.81 187 HIS B N 1
ATOM 4191 C CA . HIS B 1 187 ? 6.676 -20.031 -21.828 1 94.81 187 HIS B CA 1
ATOM 4192 C C . HIS B 1 187 ? 6.285 -18.844 -22.688 1 94.81 187 HIS B C 1
ATOM 4194 O O . HIS B 1 187 ? 6 -19 -23.891 1 94.81 187 HIS B O 1
ATOM 4200 N N . PHE B 1 188 ? 6.277 -17.656 -22.109 1 93.75 188 PHE B N 1
ATOM 4201 C CA . PHE B 1 188 ? 5.855 -16.469 -22.859 1 93.75 188 PHE B CA 1
ATOM 4202 C C . PHE B 1 188 ? 6.98 -15.984 -23.75 1 93.75 188 PHE B C 1
ATOM 4204 O O . PHE B 1 188 ? 8.117 -15.797 -23.297 1 93.75 188 PHE B O 1
ATOM 4211 N N . PRO B 1 189 ? 6.645 -15.805 -25.016 1 89.19 189 PRO B N 1
ATOM 4212 C CA . PRO B 1 189 ? 7.668 -15.195 -25.859 1 89.19 189 PRO B CA 1
ATOM 4213 C C . PRO B 1 189 ? 8.094 -13.812 -25.391 1 89.19 189 PRO B C 1
ATOM 4215 O O . PRO B 1 189 ? 9.258 -13.438 -25.516 1 89.19 189 PRO B O 1
ATOM 4218 N N . ASN B 1 190 ? 7.168 -13.078 -24.875 1 91.19 190 ASN B N 1
ATOM 4219 C CA . ASN B 1 190 ? 7.418 -11.758 -24.297 1 91.19 190 ASN B CA 1
ATOM 4220 C C . ASN B 1 190 ? 7.016 -11.703 -22.828 1 91.19 190 ASN B C 1
ATOM 4222 O O . ASN B 1 190 ? 5.91 -11.266 -22.5 1 91.19 190 ASN B O 1
ATOM 4226 N N . ARG B 1 191 ? 7.902 -12.047 -22 1 92.81 191 ARG B N 1
ATOM 4227 C CA . ARG B 1 191 ? 7.621 -12.109 -20.562 1 92.81 191 ARG B CA 1
ATOM 4228 C C . ARG B 1 191 ? 7.305 -10.727 -20 1 92.81 191 ARG B C 1
ATOM 4230 O O . ARG B 1 191 ? 6.391 -10.578 -19.188 1 92.81 191 ARG B O 1
ATOM 4237 N N . ALA B 1 192 ? 8.086 -9.703 -20.469 1 94.38 192 ALA B N 1
ATOM 4238 C CA . ALA B 1 192 ? 7.922 -8.344 -19.953 1 94.38 192 ALA B CA 1
ATOM 4239 C C . ALA B 1 192 ? 6.5 -7.836 -20.188 1 94.38 192 ALA B C 1
ATOM 4241 O O . ALA B 1 192 ? 5.918 -7.188 -19.312 1 94.38 192 ALA B O 1
ATOM 4242 N N . ASP B 1 193 ? 5.992 -8.141 -21.281 1 94.81 193 ASP B N 1
ATOM 4243 C CA . ASP B 1 193 ? 4.617 -7.754 -21.578 1 94.81 193 ASP B CA 1
ATOM 4244 C C . ASP B 1 193 ? 3.635 -8.461 -20.641 1 94.81 193 ASP B C 1
ATOM 4246 O O . ASP B 1 193 ? 2.666 -7.852 -20.188 1 94.81 193 ASP B O 1
ATOM 4250 N N . GLY B 1 194 ? 3.865 -9.742 -20.375 1 95.81 194 GLY B N 1
ATOM 4251 C CA . GLY B 1 194 ? 3.039 -10.477 -19.438 1 95.81 194 GLY B CA 1
ATOM 4252 C C . GLY B 1 194 ? 3.055 -9.891 -18.031 1 95.81 194 GLY B C 1
ATOM 4253 O O . GLY B 1 194 ? 2.018 -9.82 -17.375 1 95.81 194 GLY B O 1
ATOM 4254 N N . LEU B 1 195 ? 4.223 -9.492 -17.641 1 97.12 195 LEU B N 1
ATOM 4255 C CA . LEU B 1 195 ? 4.359 -8.883 -16.328 1 97.12 195 LEU B CA 1
ATOM 4256 C C . LEU B 1 195 ? 3.645 -7.535 -16.281 1 97.12 195 LEU B C 1
ATOM 4258 O O . LEU B 1 195 ? 2.988 -7.207 -15.289 1 97.12 195 LEU B O 1
ATOM 4262 N N . LYS B 1 196 ? 3.711 -6.77 -17.328 1 96.88 196 LYS B N 1
ATOM 4263 C CA . LYS B 1 196 ? 3.055 -5.465 -17.406 1 96.88 196 LYS B CA 1
ATOM 4264 C C . LYS B 1 196 ? 1.537 -5.609 -17.328 1 96.88 196 LYS B C 1
ATOM 4266 O O . LYS B 1 196 ? 0.876 -4.895 -16.578 1 96.88 196 LYS B O 1
ATOM 4271 N N . VAL B 1 197 ? 0.981 -6.52 -18.078 1 96.69 197 VAL B N 1
ATOM 4272 C CA . VAL B 1 197 ? -0.469 -6.68 -18.078 1 96.69 197 VAL B CA 1
ATOM 4273 C C . VAL B 1 197 ? -0.932 -7.266 -16.75 1 96.69 197 VAL B C 1
ATOM 4275 O O . VAL B 1 197 ? -2.059 -7.016 -16.312 1 96.69 197 VAL B O 1
ATOM 4278 N N . SER B 1 198 ? -0.056 -8.086 -16.078 1 97.56 198 SER B N 1
ATOM 4279 C CA . SER B 1 198 ? -0.37 -8.539 -14.734 1 97.56 198 SER B CA 1
ATOM 4280 C C . SER B 1 198 ? -0.529 -7.355 -13.781 1 97.56 198 SER B C 1
ATOM 4282 O O . SER B 1 198 ? -1.452 -7.332 -12.961 1 97.56 198 SER B O 1
ATOM 4284 N N . TRP B 1 199 ? 0.361 -6.398 -13.922 1 97.38 199 TRP B N 1
ATOM 4285 C CA . TRP B 1 199 ? 0.284 -5.176 -13.125 1 97.38 199 TRP B CA 1
ATOM 4286 C C . TRP B 1 199 ? -1.003 -4.414 -13.422 1 97.38 199 TRP B C 1
ATOM 4288 O O . TRP B 1 199 ? -1.67 -3.93 -12.508 1 97.38 199 TRP B O 1
ATOM 4298 N N . GLU B 1 200 ? -1.357 -4.348 -14.672 1 96.38 200 GLU B N 1
ATOM 4299 C CA . GLU B 1 200 ? -2.551 -3.623 -15.094 1 96.38 200 GLU B CA 1
ATOM 4300 C C . GLU B 1 200 ? -3.82 -4.312 -14.609 1 96.38 200 GLU B C 1
ATOM 4302 O O . GLU B 1 200 ? -4.84 -3.66 -14.383 1 96.38 200 GLU B O 1
ATOM 4307 N N . ALA B 1 201 ? -3.762 -5.621 -14.43 1 96.69 201 ALA B N 1
ATOM 4308 C CA . ALA B 1 201 ? -4.922 -6.406 -14.008 1 96.69 201 ALA B CA 1
ATOM 4309 C C . ALA B 1 201 ? -5.18 -6.246 -12.516 1 96.69 201 ALA B C 1
ATOM 4311 O O . ALA B 1 201 ? -6.285 -6.508 -12.039 1 96.69 201 ALA B O 1
ATOM 4312 N N . LEU B 1 202 ? -4.207 -5.828 -11.773 1 97.38 202 LEU B N 1
ATOM 4313 C CA . LEU B 1 202 ? -4.309 -5.703 -10.328 1 97.38 202 LEU B CA 1
ATOM 4314 C C . LEU B 1 202 ? -5.094 -4.449 -9.945 1 97.38 202 LEU B C 1
ATOM 4316 O O . LEU B 1 202 ? -4.934 -3.398 -10.57 1 97.38 202 LEU B O 1
ATOM 4320 N N . LYS B 1 203 ? -5.926 -4.629 -8.945 1 96.69 203 LYS B N 1
ATOM 4321 C CA . LYS B 1 203 ? -6.406 -3.447 -8.234 1 96.69 203 LYS B CA 1
ATOM 4322 C C . LYS B 1 203 ? -5.254 -2.691 -7.582 1 96.69 203 LYS B C 1
ATOM 4324 O O . LYS B 1 203 ? -4.227 -3.285 -7.242 1 96.69 203 LYS B O 1
ATOM 4329 N N . PRO B 1 204 ? -5.43 -1.347 -7.395 1 96.75 204 PRO B N 1
ATOM 4330 C CA . PRO B 1 204 ? -4.434 -0.667 -6.566 1 96.75 204 PRO B CA 1
ATOM 4331 C C . PRO B 1 204 ? -4.23 -1.344 -5.211 1 96.75 204 PRO B C 1
ATOM 4333 O O . PRO B 1 204 ? -5.203 -1.654 -4.52 1 96.75 204 PRO B O 1
ATOM 4336 N N . GLY B 1 205 ? -2.951 -1.625 -4.895 1 97.38 205 GLY B N 1
ATOM 4337 C CA . GLY B 1 205 ? -2.641 -2.285 -3.637 1 97.38 205 GLY B CA 1
ATOM 4338 C C . GLY B 1 205 ? -2.586 -3.797 -3.754 1 97.38 205 GLY B C 1
ATOM 4339 O O . GLY B 1 205 ? -2.27 -4.488 -2.785 1 97.38 205 GLY B O 1
ATOM 4340 N N . GLY B 1 206 ? -2.83 -4.301 -4.977 1 98.38 206 GLY B N 1
ATOM 4341 C CA . GLY B 1 206 ? -2.828 -5.742 -5.176 1 98.38 206 GLY B CA 1
ATOM 4342 C C . GLY B 1 206 ? -1.438 -6.348 -5.125 1 98.38 206 GLY B C 1
ATOM 4343 O O . GLY B 1 206 ? -0.44 -5.625 -5.098 1 98.38 206 GLY B O 1
ATOM 4344 N N . THR B 1 207 ? -1.409 -7.738 -5.082 1 98.81 207 THR B N 1
ATOM 4345 C CA . THR B 1 207 ? -0.136 -8.43 -4.918 1 98.81 207 THR B CA 1
ATOM 4346 C C . THR B 1 207 ? -0.012 -9.578 -5.914 1 98.81 207 THR B C 1
ATOM 4348 O O . THR B 1 207 ? -1 -9.977 -6.535 1 98.81 207 THR B O 1
ATOM 4351 N N . VAL B 1 208 ? 1.259 -10.031 -6.066 1 98.81 208 VAL B N 1
ATOM 4352 C CA . VAL B 1 208 ? 1.482 -11.141 -6.988 1 98.81 208 VAL B CA 1
ATOM 4353 C C . VAL B 1 208 ? 2.324 -12.219 -6.305 1 98.81 208 VAL B C 1
ATOM 4355 O O . VAL B 1 208 ? 3.057 -11.938 -5.355 1 98.81 208 VAL B O 1
ATOM 4358 N N . PHE B 1 209 ? 2.16 -13.414 -6.801 1 98.81 209 PHE B N 1
ATOM 4359 C CA . PHE B 1 209 ? 2.947 -14.602 -6.477 1 98.81 209 PHE B CA 1
ATOM 4360 C C . PHE B 1 209 ? 3.293 -15.383 -7.734 1 98.81 209 PHE B C 1
ATOM 4362 O O . PHE B 1 209 ? 2.42 -16 -8.352 1 98.81 209 PHE B O 1
ATOM 4369 N N . PHE B 1 210 ? 4.609 -15.336 -8.094 1 98.5 210 PHE B N 1
ATOM 4370 C CA . PHE B 1 210 ? 5.074 -16 -9.305 1 98.5 210 PHE B CA 1
ATOM 4371 C C . PHE B 1 210 ? 6.156 -17.031 -8.984 1 98.5 210 PHE B C 1
ATOM 4373 O O . PHE B 1 210 ? 7.102 -16.734 -8.25 1 98.5 210 PHE B O 1
ATOM 4380 N N . GLU B 1 211 ? 5.973 -18.203 -9.477 1 98.25 211 GLU B N 1
ATOM 4381 C CA . GLU B 1 211 ? 7.051 -19.188 -9.547 1 98.25 211 GLU B CA 1
ATOM 4382 C C . GLU B 1 211 ? 7.434 -19.484 -11 1 98.25 211 GLU B C 1
ATOM 4384 O O . GLU B 1 211 ? 6.562 -19.766 -11.828 1 98.25 211 GLU B O 1
ATOM 4389 N N . ASP B 1 212 ? 8.781 -19.406 -11.25 1 97.94 212 ASP B N 1
ATOM 4390 C CA . ASP B 1 212 ? 9.195 -19.562 -12.641 1 97.94 212 ASP B CA 1
ATOM 4391 C C . ASP B 1 212 ? 10.648 -20.031 -12.734 1 97.94 212 ASP B C 1
ATOM 4393 O O . ASP B 1 212 ? 11.383 -20 -11.742 1 97.94 212 ASP B O 1
ATOM 4397 N N . LEU B 1 213 ? 10.969 -20.5 -13.922 1 97.88 213 LEU B N 1
ATOM 4398 C CA . LEU B 1 213 ? 12.328 -20.938 -14.203 1 97.88 213 LEU B CA 1
ATOM 4399 C C . LEU B 1 213 ? 13.242 -19.75 -14.445 1 97.88 213 LEU B C 1
ATOM 4401 O O . LEU B 1 213 ? 12.828 -18.766 -15.062 1 97.88 213 LEU B O 1
ATOM 4405 N N . THR B 1 214 ? 14.445 -19.875 -13.977 1 96.25 214 THR B N 1
ATOM 4406 C CA . THR B 1 214 ? 15.414 -18.797 -14.195 1 96.25 214 THR B CA 1
ATOM 4407 C C . THR B 1 214 ? 16.812 -19.359 -14.43 1 96.25 214 THR B C 1
ATOM 4409 O O . THR B 1 214 ? 17.094 -20.516 -14.07 1 96.25 214 THR B O 1
ATOM 4412 N N . LEU B 1 215 ? 17.625 -18.531 -15.055 1 96.06 215 LEU B N 1
ATOM 4413 C CA . LEU B 1 215 ? 19.062 -18.781 -15.172 1 96.06 215 LEU B CA 1
ATOM 4414 C C . LEU B 1 215 ? 19.781 -18.531 -13.852 1 96.06 215 LEU B C 1
ATOM 4416 O O . LEU B 1 215 ? 19.812 -17.391 -13.375 1 96.06 215 LEU B O 1
ATOM 4420 N N . MET B 1 216 ? 20.375 -19.547 -13.305 1 95 216 MET B N 1
ATOM 4421 C CA . MET B 1 216 ? 21.047 -19.391 -12.023 1 95 216 MET B CA 1
ATOM 4422 C C . MET B 1 216 ? 22.562 -19.438 -12.211 1 95 216 MET B C 1
ATOM 4424 O O . MET B 1 216 ? 23.312 -18.906 -11.391 1 95 216 MET B O 1
ATOM 4428 N N . GLY B 1 217 ? 22.984 -20.094 -13.266 1 93.12 217 GLY B N 1
ATOM 4429 C CA . GLY B 1 217 ? 24.391 -20.109 -13.594 1 93.12 217 GLY B CA 1
ATOM 4430 C C . GLY B 1 217 ? 24.828 -18.891 -14.406 1 93.12 217 GLY B C 1
ATOM 4431 O O . GLY B 1 217 ? 24.047 -17.953 -14.586 1 93.12 217 GLY B O 1
ATOM 4432 N N . PRO B 1 218 ? 26.031 -18.875 -14.836 1 94.19 218 PRO B N 1
ATOM 4433 C CA . PRO B 1 218 ? 26.547 -17.734 -15.578 1 94.19 218 PRO B CA 1
ATOM 4434 C C . PRO B 1 218 ? 25.875 -17.562 -16.938 1 94.19 218 PRO B C 1
ATOM 4436 O O . PRO B 1 218 ? 25.641 -16.438 -17.391 1 94.19 218 PRO B O 1
ATOM 4439 N N . ALA B 1 219 ? 25.688 -18.75 -17.625 1 95.31 219 ALA B N 1
ATOM 4440 C CA . ALA B 1 219 ? 25.031 -18.781 -18.922 1 95.31 219 ALA B CA 1
ATOM 4441 C C . ALA B 1 219 ? 24.562 -20.188 -19.266 1 95.31 219 ALA B C 1
ATOM 4443 O O . ALA B 1 219 ? 25.125 -21.172 -18.781 1 95.31 219 ALA B O 1
ATOM 4444 N N . PHE B 1 220 ? 23.562 -20.234 -20.062 1 96.56 220 PHE B N 1
ATOM 4445 C CA . PHE B 1 220 ? 23.172 -21.531 -20.578 1 96.56 220 PHE B CA 1
ATOM 4446 C C . PHE B 1 220 ? 24.141 -22.016 -21.656 1 96.56 220 PHE B C 1
ATOM 4448 O O . PHE B 1 220 ? 24.594 -21.219 -22.484 1 96.56 220 PHE B O 1
ATOM 4455 N N . THR B 1 221 ? 24.469 -23.297 -21.578 1 96.94 221 THR B N 1
ATOM 4456 C CA . THR B 1 221 ? 25.188 -23.891 -22.703 1 96.94 221 THR B CA 1
ATOM 4457 C C . THR B 1 221 ? 24.312 -23.953 -23.938 1 96.94 221 THR B C 1
ATOM 4459 O O . THR B 1 221 ? 23.094 -23.797 -23.844 1 96.94 221 THR B O 1
ATOM 4462 N N . GLU B 1 222 ? 24.906 -24.219 -25.031 1 96.5 222 GLU B N 1
ATOM 4463 C CA . GLU B 1 222 ? 24.141 -24.359 -26.281 1 96.5 222 GLU B CA 1
ATOM 4464 C C . GLU B 1 222 ? 23.109 -25.469 -26.156 1 96.5 222 GLU B C 1
ATOM 4466 O O . GLU B 1 222 ? 21.984 -25.328 -26.625 1 96.5 222 GLU B O 1
ATOM 4471 N N . GLN B 1 223 ? 23.531 -26.578 -25.625 1 96.69 223 GLN B N 1
ATOM 4472 C CA . GLN B 1 223 ? 22.609 -27.703 -25.469 1 96.69 223 GLN B CA 1
ATOM 4473 C C . GLN B 1 223 ? 21.453 -27.344 -24.531 1 96.69 223 GLN B C 1
ATOM 4475 O O . GLN B 1 223 ? 20.312 -27.688 -24.812 1 96.69 223 GLN B O 1
ATOM 4480 N N . GLU B 1 224 ? 21.75 -26.719 -23.453 1 96.94 224 GLU B N 1
ATOM 4481 C CA . GLU B 1 224 ? 20.703 -26.312 -22.516 1 96.94 224 GLU B CA 1
ATOM 4482 C C . GLU B 1 224 ? 19.703 -25.375 -23.188 1 96.94 224 GLU B C 1
ATOM 4484 O O . GLU B 1 224 ? 18.5 -25.484 -22.969 1 96.94 224 GLU B O 1
ATOM 4489 N N . GLN B 1 225 ? 20.188 -24.469 -23.969 1 96 225 GLN B N 1
ATOM 4490 C CA . GLN B 1 225 ? 19.328 -23.547 -24.688 1 96 225 GLN B CA 1
ATOM 4491 C C . GLN B 1 225 ? 18.391 -24.297 -25.641 1 96 225 GLN B C 1
ATOM 4493 O O . GLN B 1 225 ? 17.203 -23.969 -25.734 1 96 225 GLN B O 1
ATOM 4498 N N . ARG B 1 226 ? 18.953 -25.234 -26.312 1 95.75 226 ARG B N 1
ATOM 4499 C CA . ARG B 1 226 ? 18.156 -26.031 -27.234 1 95.75 226 ARG B CA 1
ATOM 4500 C C . ARG B 1 226 ? 17.094 -26.844 -26.484 1 95.75 226 ARG B C 1
ATOM 4502 O O . ARG B 1 226 ? 15.938 -26.891 -26.906 1 95.75 226 ARG B O 1
ATOM 4509 N N . ASP B 1 227 ? 17.484 -27.469 -25.422 1 96.38 227 ASP B N 1
ATOM 4510 C CA . ASP B 1 227 ? 16.547 -28.25 -24.625 1 96.38 227 ASP B CA 1
ATOM 4511 C C . ASP B 1 227 ? 15.406 -27.359 -24.094 1 96.38 227 ASP B C 1
ATOM 4513 O O . ASP B 1 227 ? 14.242 -27.766 -24.141 1 96.38 227 ASP B O 1
ATOM 4517 N N . LEU B 1 228 ? 15.766 -26.188 -23.625 1 95.75 228 LEU B N 1
ATOM 4518 C CA . LEU B 1 228 ? 14.766 -25.266 -23.094 1 95.75 228 LEU B CA 1
ATOM 4519 C C . LEU B 1 228 ? 13.789 -24.844 -24.188 1 95.75 228 LEU B C 1
ATOM 4521 O O . LEU B 1 228 ? 12.578 -24.797 -23.969 1 95.75 228 LEU B O 1
ATOM 4525 N N . ALA B 1 229 ? 14.266 -24.5 -25.281 1 93.75 229 ALA B N 1
ATOM 4526 C CA . ALA B 1 229 ? 13.445 -23.984 -26.375 1 93.75 229 ALA B CA 1
ATOM 4527 C C . ALA B 1 229 ? 12.617 -25.109 -27.016 1 93.75 229 ALA B C 1
ATOM 4529 O O . ALA B 1 229 ? 11.406 -24.953 -27.203 1 93.75 229 ALA B O 1
ATOM 4530 N N . GLU B 1 230 ? 13.203 -26.266 -27.266 1 92.81 230 GLU B N 1
ATOM 4531 C CA . GLU B 1 230 ? 12.602 -27.266 -28.125 1 92.81 230 GLU B CA 1
ATOM 4532 C C . GLU B 1 230 ? 11.891 -28.344 -27.312 1 92.81 230 GLU B C 1
ATOM 4534 O O . GLU B 1 230 ? 10.906 -28.938 -27.766 1 92.81 230 GLU B O 1
ATOM 4539 N N . VAL B 1 231 ? 12.461 -28.609 -26.172 1 92.5 231 VAL B N 1
ATOM 4540 C CA . VAL B 1 231 ? 11.898 -29.688 -25.375 1 92.5 231 VAL B CA 1
ATOM 4541 C C . VAL B 1 231 ? 10.953 -29.109 -24.312 1 92.5 231 VAL B C 1
ATOM 4543 O O . VAL B 1 231 ? 9.805 -29.531 -24.203 1 92.5 231 VAL B O 1
ATOM 4546 N N . VAL B 1 232 ? 11.391 -28.125 -23.625 1 93.38 232 VAL B N 1
ATOM 4547 C CA . VAL B 1 232 ? 10.633 -27.594 -22.484 1 93.38 232 VAL B CA 1
ATOM 4548 C C . VAL B 1 232 ? 9.672 -26.516 -22.953 1 93.38 232 VAL B C 1
ATOM 4550 O O . VAL B 1 232 ? 8.695 -26.203 -22.281 1 93.38 232 VAL B O 1
ATOM 4553 N N . GLY B 1 233 ? 9.953 -25.906 -24.125 1 92.88 233 GLY B N 1
ATOM 4554 C CA . GLY B 1 233 ? 9.109 -24.844 -24.656 1 92.88 233 GLY B CA 1
ATOM 4555 C C . GLY B 1 233 ? 9.266 -23.531 -23.922 1 92.88 233 GLY B C 1
ATOM 4556 O O . GLY B 1 233 ? 8.289 -22.797 -23.719 1 92.88 233 GLY B O 1
ATOM 4557 N N . CYS B 1 234 ? 10.445 -23.25 -23.453 1 94.19 234 CYS B N 1
ATOM 4558 C CA . CYS B 1 234 ? 10.742 -22.031 -22.719 1 94.19 234 CYS B CA 1
ATOM 4559 C C . CYS B 1 234 ? 11.82 -21.219 -23.438 1 94.19 234 CYS B C 1
ATOM 4561 O O . CYS B 1 234 ? 12.992 -21.297 -23.062 1 94.19 234 CYS B O 1
ATOM 4563 N N . PRO B 1 235 ? 11.43 -20.406 -24.266 1 83.75 235 PRO B N 1
ATOM 4564 C CA . PRO B 1 235 ? 12.414 -19.719 -25.094 1 83.75 235 PRO B CA 1
ATOM 4565 C C . PRO B 1 235 ? 13.07 -18.531 -24.375 1 83.75 235 PRO B C 1
ATOM 4567 O O . PRO B 1 235 ? 14.125 -18.062 -24.812 1 83.75 235 PRO B O 1
ATOM 4570 N N . SER B 1 236 ? 12.586 -18.094 -23.328 1 80.62 236 SER B N 1
ATOM 4571 C CA . SER B 1 236 ? 13.07 -16.828 -22.781 1 80.62 236 SER B CA 1
ATOM 4572 C C . SER B 1 236 ? 13.328 -16.922 -21.281 1 80.62 236 SER B C 1
ATOM 4574 O O . SER B 1 236 ? 12.914 -16.047 -20.516 1 80.62 236 SER B O 1
ATOM 4576 N N . VAL B 1 237 ? 14.055 -17.906 -20.875 1 94.31 237 VAL B N 1
ATOM 4577 C CA . VAL B 1 237 ? 14.414 -17.984 -19.469 1 94.31 237 VAL B CA 1
ATOM 4578 C C . VAL B 1 237 ? 15.555 -17.016 -19.156 1 94.31 237 VAL B C 1
ATOM 4580 O O . VAL B 1 237 ? 16.578 -17.031 -19.844 1 94.31 237 VAL B O 1
ATOM 4583 N N . THR B 1 238 ? 15.336 -16.172 -18.203 1 92.88 238 THR B N 1
ATOM 4584 C CA . THR B 1 238 ? 16.312 -15.148 -17.875 1 92.88 238 THR B CA 1
ATOM 4585 C C . THR B 1 238 ? 16.75 -15.273 -16.406 1 92.88 238 THR B C 1
ATOM 4587 O O . THR B 1 238 ? 16.266 -16.141 -15.688 1 92.88 238 THR B O 1
ATOM 4590 N N . SER B 1 239 ? 17.703 -14.391 -16.062 1 93.81 239 SER B N 1
ATOM 4591 C CA . SER B 1 239 ? 18.172 -14.359 -14.68 1 93.81 239 SER B CA 1
ATOM 4592 C C . SER B 1 239 ? 17.172 -13.672 -13.766 1 93.81 239 SER B C 1
ATOM 4594 O O . SER B 1 239 ? 16.328 -12.898 -14.234 1 93.81 239 SER B O 1
ATOM 4596 N N . PRO B 1 240 ? 17.297 -13.961 -12.453 1 95.62 240 PRO B N 1
ATOM 4597 C CA . PRO B 1 240 ? 16.438 -13.25 -11.5 1 95.62 240 PRO B CA 1
ATOM 4598 C C . PRO B 1 240 ? 16.609 -11.734 -11.578 1 95.62 240 PRO B C 1
ATOM 4600 O O . PRO B 1 240 ? 15.633 -10.992 -11.422 1 95.62 240 PRO B O 1
ATOM 4603 N N . ALA B 1 241 ? 17.797 -11.281 -11.828 1 94.75 241 ALA B N 1
ATOM 4604 C CA . ALA B 1 241 ? 18.062 -9.844 -11.906 1 94.75 241 ALA B CA 1
ATOM 4605 C C . ALA B 1 241 ? 17.25 -9.195 -13.031 1 94.75 241 ALA B C 1
ATOM 4607 O O . ALA B 1 241 ? 16.656 -8.141 -12.852 1 94.75 241 ALA B O 1
ATOM 4608 N N . VAL B 1 242 ? 17.312 -9.844 -14.141 1 93.69 242 VAL B N 1
ATOM 4609 C CA . VAL B 1 242 ? 16.562 -9.328 -15.281 1 93.69 242 VAL B CA 1
ATOM 4610 C C . VAL B 1 242 ? 15.07 -9.391 -15 1 93.69 242 VAL B C 1
ATOM 4612 O O . VAL B 1 242 ? 14.32 -8.484 -15.375 1 93.69 242 VAL B O 1
ATOM 4615 N N . TYR B 1 243 ? 14.664 -10.477 -14.328 1 94.88 243 TYR B N 1
ATOM 4616 C CA . TYR B 1 243 ? 13.266 -10.625 -13.938 1 94.88 243 TYR B CA 1
ATOM 4617 C C . TYR B 1 243 ? 12.82 -9.461 -13.062 1 94.88 243 TYR B C 1
ATOM 4619 O O . TYR B 1 243 ? 11.773 -8.859 -13.305 1 94.88 243 TYR B O 1
ATOM 4627 N N . VAL B 1 244 ? 13.609 -9.102 -12.148 1 96.31 244 VAL B N 1
ATOM 4628 C CA . VAL B 1 244 ? 13.32 -8.016 -11.219 1 96.31 244 VAL B CA 1
ATOM 4629 C C . VAL B 1 244 ? 13.273 -6.688 -11.969 1 96.31 244 VAL B C 1
ATOM 4631 O O . VAL B 1 244 ? 12.398 -5.859 -11.719 1 96.31 244 VAL B O 1
ATOM 4634 N N . GLU B 1 245 ? 14.195 -6.477 -12.852 1 95.81 245 GLU B N 1
ATOM 4635 C CA . GLU B 1 245 ? 14.203 -5.262 -13.664 1 95.81 245 GLU B CA 1
ATOM 4636 C C . GLU B 1 245 ? 12.906 -5.113 -14.445 1 95.81 245 GLU B C 1
ATOM 4638 O O . GLU B 1 245 ? 12.344 -4.016 -14.523 1 95.81 245 GLU B O 1
ATOM 4643 N N . ASP B 1 246 ? 12.492 -6.227 -15.016 1 96.62 246 ASP B N 1
ATOM 4644 C CA . ASP B 1 246 ? 11.25 -6.207 -15.781 1 96.62 246 ASP B CA 1
ATOM 4645 C C . ASP B 1 246 ? 10.055 -5.883 -14.891 1 96.62 246 ASP B C 1
ATOM 4647 O O . ASP B 1 246 ? 9.148 -5.152 -15.297 1 96.62 246 ASP B O 1
ATOM 4651 N N . LEU B 1 247 ? 10.039 -6.438 -13.719 1 97.56 247 LEU B N 1
ATOM 4652 C CA . LEU B 1 247 ? 8.977 -6.156 -12.766 1 97.56 247 LEU B CA 1
ATOM 4653 C C . LEU B 1 247 ? 8.969 -4.684 -12.375 1 97.56 247 LEU B C 1
ATOM 4655 O O . LEU B 1 247 ? 7.91 -4.055 -12.305 1 97.56 247 LEU B O 1
ATOM 4659 N N . GLN B 1 248 ? 10.164 -4.117 -12.117 1 97.06 248 GLN B N 1
ATOM 4660 C CA . GLN B 1 248 ? 10.289 -2.705 -11.766 1 97.06 248 GLN B CA 1
ATOM 4661 C C . GLN B 1 248 ? 9.781 -1.812 -12.898 1 97.06 248 GLN B C 1
ATOM 4663 O O . GLN B 1 248 ? 9.055 -0.846 -12.656 1 97.06 248 GLN B O 1
ATOM 4668 N N . LYS B 1 249 ? 10.164 -2.158 -14.078 1 97.5 249 LYS B N 1
ATOM 4669 C CA . LYS B 1 249 ? 9.719 -1.397 -15.242 1 97.5 249 LYS B CA 1
ATOM 4670 C C . LYS B 1 249 ? 8.203 -1.449 -15.391 1 97.5 249 LYS B C 1
ATOM 4672 O O . LYS B 1 249 ? 7.582 -0.482 -15.836 1 97.5 249 LYS B O 1
ATOM 4677 N N . ALA B 1 250 ? 7.609 -2.564 -14.992 1 97.75 250 ALA B N 1
ATOM 4678 C CA . ALA B 1 250 ? 6.16 -2.725 -15.078 1 97.75 250 ALA B CA 1
ATOM 4679 C C . ALA B 1 250 ? 5.453 -1.898 -14 1 97.75 250 ALA B C 1
ATOM 4681 O O . ALA B 1 250 ? 4.25 -1.646 -14.094 1 97.75 250 ALA B O 1
ATOM 4682 N N . GLY B 1 251 ? 6.168 -1.509 -12.93 1 97.81 251 GLY B N 1
ATOM 4683 C CA . GLY B 1 251 ? 5.59 -0.65 -11.906 1 97.81 251 GLY B CA 1
ATOM 4684 C C . GLY B 1 251 ? 5.492 -1.321 -10.547 1 97.81 251 GLY B C 1
ATOM 4685 O O . GLY B 1 251 ? 5.074 -0.699 -9.57 1 97.81 251 GLY B O 1
ATOM 4686 N N . PHE B 1 252 ? 5.93 -2.598 -10.445 1 98.31 252 PHE B N 1
ATOM 4687 C CA . PHE B 1 252 ? 5.828 -3.324 -9.188 1 98.31 252 PHE B CA 1
ATOM 4688 C C . PHE B 1 252 ? 6.789 -2.746 -8.148 1 98.31 252 PHE B C 1
ATOM 4690 O O . PHE B 1 252 ? 7.855 -2.24 -8.5 1 98.31 252 PHE B O 1
ATOM 4697 N N . VAL B 1 253 ? 6.398 -2.854 -6.91 1 96.75 253 VAL B N 1
ATOM 4698 C CA . VAL B 1 253 ? 7.234 -2.436 -5.789 1 96.75 253 VAL B CA 1
ATOM 4699 C C . VAL B 1 253 ? 7.32 -3.559 -4.762 1 96.75 253 VAL B C 1
ATOM 4701 O O . VAL B 1 253 ? 6.59 -4.547 -4.848 1 96.75 253 VAL B O 1
ATOM 4704 N N . ASP B 1 254 ? 8.297 -3.463 -3.828 1 95.88 254 ASP B N 1
ATOM 4705 C CA . ASP B 1 254 ? 8.492 -4.43 -2.75 1 95.88 254 ASP B CA 1
ATOM 4706 C C . ASP B 1 254 ? 8.695 -5.836 -3.305 1 95.88 254 ASP B C 1
ATOM 4708 O O . ASP B 1 254 ? 8.016 -6.777 -2.893 1 95.88 254 ASP B O 1
ATOM 4712 N N . ILE B 1 255 ? 9.578 -5.949 -4.27 1 97.25 255 ILE B N 1
ATOM 4713 C CA . ILE B 1 255 ? 9.844 -7.207 -4.961 1 97.25 255 ILE B CA 1
ATOM 4714 C C . ILE B 1 255 ? 10.75 -8.086 -4.102 1 97.25 255 ILE B C 1
ATOM 4716 O O . ILE B 1 255 ? 11.805 -7.637 -3.646 1 97.25 255 ILE B O 1
ATOM 4720 N N . GLU B 1 256 ? 10.336 -9.266 -3.832 1 95.94 256 GLU B N 1
ATOM 4721 C CA . GLU B 1 256 ? 11.141 -10.258 -3.127 1 95.94 256 GLU B CA 1
ATOM 4722 C C . GLU B 1 256 ? 11.305 -11.523 -3.961 1 95.94 256 GLU B C 1
ATOM 4724 O O . GLU B 1 256 ? 10.344 -12 -4.57 1 95.94 256 GLU B O 1
ATOM 4729 N N . VAL B 1 257 ? 12.547 -12 -4 1 96 257 VAL B N 1
ATOM 4730 C CA . VAL B 1 257 ? 12.875 -13.195 -4.77 1 96 257 VAL B CA 1
ATOM 4731 C C . VAL B 1 257 ? 13.414 -14.273 -3.838 1 96 257 VAL B C 1
ATOM 4733 O O . VAL B 1 257 ? 14.344 -14.031 -3.061 1 96 257 VAL B O 1
ATOM 4736 N N . VAL B 1 258 ? 12.828 -15.406 -3.92 1 94.38 258 VAL B N 1
ATOM 4737 C CA . VAL B 1 258 ? 13.281 -16.562 -3.166 1 94.38 258 VAL B CA 1
ATOM 4738 C C . VAL B 1 258 ? 13.812 -17.625 -4.125 1 94.38 258 VAL B C 1
ATOM 4740 O O . VAL B 1 258 ? 13.148 -17.984 -5.102 1 94.38 258 VAL B O 1
ATOM 4743 N N . ASP B 1 259 ? 14.961 -18.156 -3.881 1 94.81 259 ASP B N 1
ATOM 4744 C CA . ASP B 1 259 ? 15.555 -19.219 -4.688 1 94.81 259 ASP B CA 1
ATOM 4745 C C . ASP B 1 259 ? 14.891 -20.562 -4.398 1 94.81 259 ASP B C 1
ATOM 4747 O O . ASP B 1 259 ? 14.977 -21.078 -3.279 1 94.81 259 ASP B O 1
ATOM 4751 N N . MET B 1 260 ? 14.32 -21.078 -5.418 1 96.19 260 MET B N 1
ATOM 4752 C CA . MET B 1 260 ? 13.602 -22.344 -5.281 1 96.19 260 MET B CA 1
ATOM 4753 C C . MET B 1 260 ? 14.391 -23.484 -5.914 1 96.19 260 MET B C 1
ATOM 4755 O O . MET B 1 260 ? 13.883 -24.609 -6.039 1 96.19 260 MET B O 1
ATOM 4759 N N . SER B 1 261 ? 15.617 -23.297 -6.281 1 94.56 261 SER B N 1
ATOM 4760 C CA . SER B 1 261 ? 16.391 -24.25 -7.066 1 94.56 261 SER B CA 1
ATOM 4761 C C . SER B 1 261 ? 16.578 -25.562 -6.312 1 94.56 261 SER B C 1
ATOM 4763 O O . SER B 1 261 ? 16.391 -26.641 -6.875 1 94.56 261 SER B O 1
ATOM 4765 N N . ALA B 1 262 ? 16.891 -25.469 -5.086 1 93.94 262 ALA B N 1
ATOM 4766 C CA . ALA B 1 262 ? 17.219 -26.672 -4.324 1 93.94 262 ALA B CA 1
ATOM 4767 C C . ALA B 1 262 ? 16 -27.578 -4.191 1 93.94 262 ALA B C 1
ATOM 4769 O O . ALA B 1 262 ? 16.062 -28.75 -4.578 1 93.94 262 ALA B O 1
ATOM 4770 N N . PRO B 1 263 ? 14.883 -27.078 -3.758 1 94.5 263 PRO B N 1
ATOM 4771 C CA . PRO B 1 263 ? 13.734 -27.969 -3.654 1 94.5 263 PRO B CA 1
ATOM 4772 C C . PRO B 1 263 ? 13.234 -28.453 -5.016 1 94.5 263 PRO B C 1
ATOM 4774 O O . PRO B 1 263 ? 12.75 -29.578 -5.133 1 94.5 263 PRO B O 1
ATOM 4777 N N . TRP B 1 264 ? 13.375 -27.703 -6.012 1 96.25 264 TRP B N 1
ATOM 4778 C CA . TRP B 1 264 ? 12.906 -28.109 -7.332 1 96.25 264 TRP B CA 1
ATOM 4779 C C . TRP B 1 264 ? 13.828 -29.156 -7.938 1 96.25 264 TRP B C 1
ATOM 4781 O O . TRP B 1 264 ? 13.375 -30.078 -8.625 1 96.25 264 TRP B O 1
ATOM 4791 N N . LYS B 1 265 ? 15.141 -29.016 -7.695 1 95.06 265 LYS B N 1
ATOM 4792 C CA . LYS B 1 265 ? 16.078 -30.031 -8.141 1 95.06 265 LYS B CA 1
ATOM 4793 C C . LYS B 1 265 ? 15.734 -31.391 -7.551 1 95.06 265 LYS B C 1
ATOM 4795 O O . LYS B 1 265 ? 15.711 -32.406 -8.266 1 95.06 265 LYS B O 1
ATOM 4800 N N . THR B 1 266 ? 15.469 -31.344 -6.312 1 94.06 266 THR B N 1
ATOM 4801 C CA . THR B 1 266 ? 15.102 -32.594 -5.633 1 94.06 266 THR B CA 1
ATOM 4802 C C . THR B 1 266 ? 13.789 -33.125 -6.18 1 94.06 266 THR B C 1
ATOM 4804 O O . THR B 1 266 ? 13.672 -34.312 -6.441 1 94.06 266 THR B O 1
ATOM 4807 N N . TRP B 1 267 ? 12.875 -32.312 -6.348 1 92.75 267 TRP B N 1
ATOM 4808 C CA . TRP B 1 267 ? 11.539 -32.688 -6.805 1 92.75 267 TRP B CA 1
ATOM 4809 C C . TRP B 1 267 ? 11.586 -33.25 -8.227 1 92.75 267 TRP B C 1
ATOM 4811 O O . TRP B 1 267 ? 10.984 -34.281 -8.516 1 92.75 267 TRP B O 1
ATOM 4821 N N . THR B 1 268 ? 12.281 -32.594 -9.117 1 94.25 268 THR B N 1
ATOM 4822 C CA . THR B 1 268 ? 12.328 -33 -10.516 1 94.25 268 THR B CA 1
ATOM 4823 C C . THR B 1 268 ? 13.102 -34.312 -10.664 1 94.25 268 THR B C 1
ATOM 4825 O O . THR B 1 268 ? 12.766 -35.156 -11.516 1 94.25 268 THR B O 1
ATOM 4828 N N . LYS B 1 269 ? 14.148 -34.5 -9.875 1 93 269 LYS B N 1
ATOM 4829 C CA . LYS B 1 269 ? 14.859 -35.75 -9.875 1 93 269 LYS B CA 1
ATOM 4830 C C . LYS B 1 269 ? 13.953 -36.906 -9.445 1 93 269 LYS B C 1
ATOM 4832 O O . LYS B 1 269 ? 13.938 -37.969 -10.07 1 93 269 LYS B O 1
ATOM 4837 N N . ALA B 1 270 ? 13.227 -36.625 -8.414 1 89.62 270 ALA B N 1
ATOM 4838 C CA . ALA B 1 270 ? 12.305 -37.625 -7.918 1 89.62 270 ALA B CA 1
ATOM 4839 C C . ALA B 1 270 ? 11.25 -37.969 -8.969 1 89.62 270 ALA B C 1
ATOM 4841 O O . ALA B 1 270 ? 10.875 -39.125 -9.117 1 89.62 270 ALA B O 1
ATOM 4842 N N . ARG B 1 271 ? 10.758 -36.969 -9.633 1 88.38 271 ARG B N 1
ATOM 4843 C CA . ARG B 1 271 ? 9.781 -37.188 -10.695 1 88.38 271 ARG B CA 1
ATOM 4844 C C . ARG B 1 271 ? 10.383 -38.031 -11.82 1 88.38 271 ARG B C 1
ATOM 4846 O O . ARG B 1 271 ? 9.727 -38.938 -12.344 1 88.38 271 ARG B O 1
ATOM 4853 N N . HIS B 1 272 ? 11.617 -37.719 -12.18 1 88.12 272 HIS B N 1
ATOM 4854 C CA . HIS B 1 272 ? 12.328 -38.469 -13.219 1 88.12 272 HIS B CA 1
ATOM 4855 C C . HIS B 1 272 ? 12.469 -39.938 -12.844 1 88.12 272 HIS B C 1
ATOM 4857 O O . HIS B 1 272 ? 12.109 -40.812 -13.633 1 88.12 272 HIS B O 1
ATOM 4863 N N . VAL B 1 273 ? 12.898 -40.188 -11.68 1 88.69 273 VAL B N 1
ATOM 4864 C CA . VAL B 1 273 ? 13.148 -41.531 -11.203 1 88.69 273 VAL B CA 1
ATOM 4865 C C . VAL B 1 273 ? 11.82 -42.281 -11 1 88.69 273 VAL B C 1
ATOM 4867 O O . VAL B 1 273 ? 11.664 -43.406 -11.438 1 88.69 273 VAL B O 1
ATOM 4870 N N . GLY B 1 274 ? 10.906 -41.594 -10.398 1 85.88 274 GLY B N 1
ATOM 4871 C CA . GLY B 1 274 ? 9.609 -42.188 -10.102 1 85.88 274 GLY B CA 1
ATOM 4872 C C . GLY B 1 274 ? 8.828 -42.562 -11.344 1 85.88 274 GLY B C 1
ATOM 4873 O O . GLY B 1 274 ? 8.211 -43.625 -11.398 1 85.88 274 GLY B O 1
ATOM 4874 N N . PHE B 1 275 ? 8.844 -41.719 -12.305 1 86.06 275 PHE B N 1
ATOM 4875 C CA . PHE B 1 275 ? 8.109 -42 -13.539 1 86.06 275 PHE B CA 1
ATOM 4876 C C . PHE B 1 275 ? 8.688 -43.219 -14.25 1 86.06 275 PHE B C 1
ATOM 4878 O O . PHE B 1 275 ? 7.945 -44.031 -14.773 1 86.06 275 PHE B O 1
ATOM 4885 N N . ARG B 1 276 ? 9.961 -43.344 -14.273 1 86.94 276 ARG B N 1
ATOM 4886 C CA . ARG B 1 276 ? 10.625 -44.469 -14.906 1 86.94 276 ARG B CA 1
ATOM 4887 C C . ARG B 1 276 ? 10.281 -45.781 -14.203 1 86.94 276 ARG B C 1
ATOM 4889 O O . ARG B 1 276 ? 10.141 -46.812 -14.844 1 86.94 276 ARG B O 1
ATOM 4896 N N . GLN B 1 277 ? 10.094 -45.688 -12.953 1 87.12 277 GLN B N 1
ATOM 4897 C CA . GLN B 1 277 ? 9.812 -46.875 -12.156 1 87.12 277 GLN B CA 1
ATOM 4898 C C . GLN B 1 277 ? 8.359 -47.312 -12.312 1 87.12 277 GLN B C 1
ATOM 4900 O O . GLN B 1 277 ? 8.023 -48.469 -12.055 1 87.12 277 GLN B O 1
ATOM 4905 N N . ALA B 1 278 ? 7.523 -46.438 -12.766 1 84.12 278 ALA B N 1
ATOM 4906 C CA . ALA B 1 278 ? 6.098 -46.719 -12.906 1 84.12 278 ALA B CA 1
ATOM 4907 C C . ALA B 1 278 ? 5.766 -47.125 -14.344 1 84.12 278 ALA B C 1
ATOM 4909 O O . ALA B 1 278 ? 4.656 -46.875 -14.82 1 84.12 278 ALA B O 1
ATOM 4910 N N . GLN B 1 279 ? 6.656 -47.688 -15.039 1 87.88 279 GLN B N 1
ATOM 4911 C CA . GLN B 1 279 ? 6.523 -48 -16.453 1 87.88 279 GLN B CA 1
ATOM 4912 C C . GLN B 1 279 ? 5.27 -48.844 -16.719 1 87.88 279 GLN B C 1
ATOM 4914 O O . GLN B 1 279 ? 4.465 -48.5 -17.578 1 87.88 279 GLN B O 1
ATOM 4919 N N . GLU B 1 280 ? 5.078 -49.906 -16.016 1 88.25 280 GLU B N 1
ATOM 4920 C CA . GLU B 1 280 ? 3.969 -50.844 -16.266 1 88.25 280 GLU B CA 1
ATOM 4921 C C . GLU B 1 280 ? 2.625 -50.125 -16.156 1 88.25 280 GLU B C 1
ATOM 4923 O O . GLU B 1 280 ? 1.788 -50.219 -17.062 1 88.25 280 GLU B O 1
ATOM 4928 N N . GLU B 1 281 ? 2.467 -49.438 -15.086 1 82.5 281 GLU B N 1
ATOM 4929 C CA . GLU B 1 281 ? 1.211 -48.75 -14.859 1 82.5 281 GLU B CA 1
ATOM 4930 C C . GLU B 1 281 ? 0.993 -47.656 -15.898 1 82.5 281 GLU B C 1
ATOM 4932 O O . GLU B 1 281 ? -0.125 -47.469 -16.375 1 82.5 281 GLU B O 1
ATOM 4937 N N . THR B 1 282 ? 2.014 -46.906 -16.234 1 84.44 282 THR B N 1
ATOM 4938 C CA . THR B 1 282 ? 1.915 -45.812 -17.188 1 84.44 282 THR B CA 1
ATOM 4939 C C . THR B 1 282 ? 1.606 -46.312 -18.594 1 84.44 282 THR B C 1
ATOM 4941 O O . THR B 1 282 ? 0.774 -45.75 -19.297 1 84.44 282 THR B O 1
ATOM 4944 N N . VAL B 1 283 ? 2.293 -47.344 -18.922 1 88 283 VAL B N 1
ATOM 4945 C CA . VAL B 1 283 ? 2.09 -47.906 -20.25 1 88 283 VAL B CA 1
ATOM 4946 C C . VAL B 1 283 ? 0.664 -48.438 -20.375 1 88 283 VAL B C 1
ATOM 4948 O O . VAL B 1 283 ? 0.028 -48.281 -21.422 1 88 283 VAL B O 1
ATOM 4951 N N . LYS B 1 284 ? 0.183 -49.031 -19.328 1 84 284 LYS B N 1
ATOM 4952 C CA . LYS B 1 284 ? -1.182 -49.562 -19.312 1 84 284 LYS B CA 1
ATOM 4953 C C . LYS B 1 284 ? -2.199 -48.438 -19.484 1 84 284 LYS B C 1
ATOM 4955 O O . LYS B 1 284 ? -3.203 -48.594 -20.188 1 84 284 LYS B O 1
ATOM 4960 N N . LEU B 1 285 ? -1.919 -47.375 -18.906 1 78.12 285 LEU B N 1
ATOM 4961 C CA . LEU B 1 285 ? -2.883 -46.281 -18.875 1 78.12 285 LEU B CA 1
ATOM 4962 C C . LEU B 1 285 ? -2.738 -45.406 -20.109 1 78.12 285 LEU B C 1
ATOM 4964 O O . LEU B 1 285 ? -3.734 -44.938 -20.656 1 78.12 285 LEU B O 1
ATOM 4968 N N . HIS B 1 286 ? -1.451 -45.188 -20.516 1 80.19 286 HIS B N 1
ATOM 4969 C CA . HIS B 1 286 ? -1.244 -44.094 -21.453 1 80.19 286 HIS B CA 1
ATOM 4970 C C . HIS B 1 286 ? -0.507 -44.562 -22.703 1 80.19 286 HIS B C 1
ATOM 4972 O O . HIS B 1 286 ? -0.419 -43.844 -23.688 1 80.19 286 HIS B O 1
ATOM 4978 N N . GLY B 1 287 ? 0.07 -45.781 -22.672 1 84.62 287 GLY B N 1
ATOM 4979 C CA . GLY B 1 287 ? 0.772 -46.312 -23.828 1 84.62 287 GLY B CA 1
ATOM 4980 C C . GLY B 1 287 ? 2.277 -46.125 -23.75 1 84.62 287 GLY B C 1
ATOM 4981 O O . GLY B 1 287 ? 2.766 -45.25 -23.047 1 84.62 287 GLY B O 1
ATOM 4982 N N . LEU B 1 288 ? 2.934 -47 -24.5 1 90.25 288 LEU B N 1
ATOM 4983 C CA . LEU B 1 288 ? 4.391 -47.062 -24.453 1 90.25 288 LEU B CA 1
ATOM 4984 C C . LEU B 1 288 ? 5.008 -45.781 -25.016 1 90.25 288 LEU B C 1
ATOM 4986 O O . LEU B 1 288 ? 6 -45.281 -24.484 1 90.25 288 LEU B O 1
ATOM 4990 N N . SER B 1 289 ? 4.438 -45.281 -26.062 1 88.56 289 SER B N 1
ATOM 4991 C CA . SER B 1 289 ? 4.996 -44.125 -26.719 1 88.56 289 SER B CA 1
ATOM 4992 C C . SER B 1 289 ? 4.988 -42.906 -25.781 1 88.56 289 SER B C 1
ATOM 4994 O O . SER B 1 289 ? 5.977 -42.188 -25.703 1 88.56 289 SER B O 1
ATOM 4996 N N . LEU B 1 290 ? 3.92 -42.75 -25.125 1 84.81 290 LEU B N 1
ATOM 4997 C CA . LEU B 1 290 ? 3.814 -41.656 -24.188 1 84.81 290 LEU B CA 1
ATOM 4998 C C . LEU B 1 290 ? 4.777 -41.844 -23.016 1 84.81 290 LEU B C 1
ATOM 5000 O O . LEU B 1 290 ? 5.402 -40.875 -22.562 1 84.81 290 LEU B O 1
ATOM 5004 N N . PHE B 1 291 ? 4.832 -43.062 -22.547 1 89.19 291 PHE B N 1
ATOM 5005 C CA . PHE B 1 291 ? 5.75 -43.344 -21.453 1 89.19 291 PHE B CA 1
ATOM 5006 C C . PHE B 1 291 ? 7.176 -42.969 -21.812 1 89.19 291 PHE B C 1
ATOM 5008 O O . PHE B 1 291 ? 7.852 -42.25 -21.062 1 89.19 291 PHE B O 1
ATOM 5015 N N . GLU B 1 292 ? 7.586 -43.344 -22.984 1 91.06 292 GLU B N 1
ATOM 5016 C CA . GLU B 1 292 ? 8.953 -43.062 -23.422 1 91.06 292 GLU B CA 1
ATOM 5017 C C . GLU B 1 292 ? 9.172 -41.562 -23.625 1 91.06 292 GLU B C 1
ATOM 5019 O O . GLU B 1 292 ? 10.234 -41.031 -23.281 1 91.06 292 GLU B O 1
ATOM 5024 N N . SER B 1 293 ? 8.273 -40.969 -24.234 1 88.81 293 SER B N 1
ATOM 5025 C CA . SER B 1 293 ? 8.375 -39.562 -24.469 1 88.81 293 SER B CA 1
ATOM 5026 C C . SER B 1 293 ? 8.484 -38.781 -23.156 1 88.81 293 SER B C 1
ATOM 5028 O O . SER B 1 293 ? 9.289 -37.844 -23.047 1 88.81 293 SER B O 1
ATOM 5030 N N . ARG B 1 294 ? 7.672 -39.125 -22.203 1 88.56 294 ARG B N 1
ATOM 5031 C CA . ARG B 1 294 ? 7.672 -38.438 -20.922 1 88.56 294 ARG B CA 1
ATOM 5032 C C . ARG B 1 294 ? 8.945 -38.719 -20.141 1 88.56 294 ARG B C 1
ATOM 5034 O O . ARG B 1 294 ? 9.469 -37.844 -19.453 1 88.56 294 ARG B O 1
ATOM 5041 N N . CYS B 1 295 ? 9.438 -39.938 -20.203 1 90.88 295 CYS B N 1
ATOM 5042 C CA . CYS B 1 295 ? 10.719 -40.281 -19.578 1 90.88 295 CYS B CA 1
ATOM 5043 C C . CYS B 1 295 ? 11.836 -39.375 -20.125 1 90.88 295 CYS B C 1
ATOM 5045 O O . CYS B 1 295 ? 12.648 -38.875 -19.359 1 90.88 295 CYS B O 1
ATOM 5047 N N . ALA B 1 296 ? 11.766 -39.281 -21.422 1 91.25 296 ALA B N 1
ATOM 5048 C CA . ALA B 1 296 ? 12.781 -38.438 -22.047 1 91.25 296 ALA B CA 1
ATOM 5049 C C . ALA B 1 296 ? 12.664 -36.969 -21.594 1 91.25 296 ALA B C 1
ATOM 5051 O O . ALA B 1 296 ? 13.672 -36.312 -21.328 1 91.25 296 ALA B O 1
ATOM 5052 N N . PHE B 1 297 ? 11.516 -36.5 -21.531 1 92.75 297 PHE B N 1
ATOM 5053 C CA . PHE B 1 297 ? 11.25 -35.156 -21.109 1 92.75 297 PHE B CA 1
ATOM 5054 C C . PHE B 1 297 ? 11.742 -34.938 -19.672 1 92.75 297 PHE B C 1
ATOM 5056 O O . PHE B 1 297 ? 12.461 -33.969 -19.406 1 92.75 297 PHE B O 1
ATOM 5063 N N . TYR B 1 298 ? 11.391 -35.781 -18.766 1 93.62 298 TYR B N 1
ATOM 5064 C CA . TYR B 1 298 ? 11.75 -35.625 -17.359 1 93.62 298 TYR B CA 1
ATOM 5065 C C . TYR B 1 298 ? 13.258 -35.75 -17.156 1 93.62 298 TYR B C 1
ATOM 5067 O O . TYR B 1 298 ? 13.828 -35.094 -16.281 1 93.62 298 TYR B O 1
ATOM 5075 N N . GLU B 1 299 ? 13.852 -36.562 -17.969 1 94.38 299 GLU B N 1
ATOM 5076 C CA . GLU B 1 299 ? 15.312 -36.656 -17.938 1 94.38 299 GLU B CA 1
ATOM 5077 C C . GLU B 1 299 ? 15.969 -35.344 -18.328 1 94.38 299 GLU B C 1
ATOM 5079 O O . GLU B 1 299 ? 16.953 -34.938 -17.703 1 94.38 299 GLU B O 1
ATOM 5084 N N . VAL B 1 300 ? 15.461 -34.75 -19.359 1 96 300 VAL B N 1
ATOM 5085 C CA . VAL B 1 300 ? 15.992 -33.469 -19.812 1 96 300 VAL B CA 1
ATOM 5086 C C . VAL B 1 300 ? 15.828 -32.406 -18.703 1 96 300 VAL B C 1
ATOM 5088 O O . VAL B 1 300 ? 16.75 -31.656 -18.422 1 96 300 VAL B O 1
ATOM 5091 N N . ILE B 1 301 ? 14.664 -32.375 -18.094 1 96.38 301 ILE B N 1
ATOM 5092 C CA . ILE B 1 301 ? 14.414 -31.422 -17 1 96.38 301 ILE B CA 1
ATOM 5093 C C . ILE B 1 301 ? 15.414 -31.656 -15.875 1 96.38 301 ILE B C 1
ATOM 5095 O O . ILE B 1 301 ? 16 -30.719 -15.344 1 96.38 301 ILE B O 1
ATOM 5099 N N . ASP B 1 302 ? 15.578 -32.938 -15.523 1 95.75 302 ASP B N 1
ATOM 5100 C CA . ASP B 1 302 ? 16.516 -33.312 -14.477 1 95.75 302 ASP B CA 1
ATOM 5101 C C . ASP B 1 302 ? 17.938 -32.844 -14.812 1 95.75 302 ASP B C 1
ATOM 5103 O O . ASP B 1 302 ? 18.609 -32.25 -13.969 1 95.75 302 ASP B O 1
ATOM 5107 N N . ARG B 1 303 ? 18.344 -33 -15.992 1 96.25 303 ARG B N 1
ATOM 5108 C CA . ARG B 1 303 ? 19.672 -32.594 -16.438 1 96.25 303 ARG B CA 1
ATOM 5109 C C . ARG B 1 303 ? 19.797 -31.078 -16.391 1 96.25 303 ARG B C 1
ATOM 5111 O O . ARG B 1 303 ? 20.844 -30.547 -15.977 1 96.25 303 ARG B O 1
ATOM 5118 N N . LEU B 1 304 ? 18.828 -30.406 -16.844 1 97.62 304 LEU B N 1
ATOM 5119 C CA . LEU B 1 304 ? 18.859 -28.938 -16.844 1 97.62 304 LEU B CA 1
ATOM 5120 C C . LEU B 1 304 ? 19.047 -28.406 -15.43 1 97.62 304 LEU B C 1
ATOM 5122 O O . LEU B 1 304 ? 19.797 -27.453 -15.211 1 97.62 304 LEU B O 1
ATOM 5126 N N . PHE B 1 305 ? 18.375 -29.016 -14.469 1 97.31 305 PHE B N 1
ATOM 5127 C CA . PHE B 1 305 ? 18.438 -28.547 -13.086 1 97.31 305 PHE B CA 1
ATOM 5128 C C . PHE B 1 305 ? 19.797 -28.906 -12.469 1 97.31 305 PHE B C 1
ATOM 5130 O O . PHE B 1 305 ? 20.188 -28.328 -11.445 1 97.31 305 PHE B O 1
ATOM 5137 N N . GLN B 1 306 ? 20.531 -29.844 -13.016 1 95.62 306 GLN B N 1
ATOM 5138 C CA . GLN B 1 306 ? 21.891 -30.156 -12.586 1 95.62 306 GLN B CA 1
ATOM 5139 C C . GLN B 1 306 ? 22.891 -29.141 -13.156 1 95.62 306 GLN B C 1
ATOM 5141 O O . GLN B 1 306 ? 24.016 -29.062 -12.695 1 95.62 306 GLN B O 1
ATOM 5146 N N . GLY B 1 307 ? 22.406 -28.422 -14.141 1 96.62 307 GLY B N 1
ATOM 5147 C CA . GLY B 1 307 ? 23.25 -27.438 -14.789 1 96.62 307 GLY B CA 1
ATOM 5148 C C . GLY B 1 307 ? 22.953 -26.016 -14.336 1 96.62 307 GLY B C 1
ATOM 5149 O O . GLY B 1 307 ? 22.953 -25.734 -13.133 1 96.62 307 GLY B O 1
ATOM 5150 N N . ASN B 1 308 ? 22.578 -25.156 -15.344 1 97.25 308 ASN B N 1
ATOM 5151 C CA . ASN B 1 308 ? 22.5 -23.719 -15.078 1 97.25 308 ASN B CA 1
ATOM 5152 C C . ASN B 1 308 ? 21.062 -23.266 -14.836 1 97.25 308 ASN B C 1
ATOM 5154 O O . ASN B 1 308 ? 20.812 -22.109 -14.516 1 97.25 308 ASN B O 1
ATOM 5158 N N . LEU B 1 309 ? 20.141 -24.188 -14.953 1 98 309 LEU B N 1
ATOM 5159 C CA . LEU B 1 309 ? 18.734 -23.844 -14.742 1 98 309 LEU B CA 1
ATOM 5160 C C . LEU B 1 309 ? 18.375 -23.891 -13.258 1 98 309 LEU B C 1
ATOM 5162 O O . LEU B 1 309 ? 18.844 -24.766 -12.531 1 98 309 LEU B O 1
ATOM 5166 N N . GLY B 1 310 ? 17.609 -22.938 -12.82 1 97.31 310 GLY B N 1
ATOM 5167 C CA . GLY B 1 310 ? 16.984 -22.938 -11.508 1 97.31 310 GLY B CA 1
ATOM 5168 C C . GLY B 1 310 ? 15.578 -22.359 -11.523 1 97.31 310 GLY B C 1
ATOM 5169 O O . GLY B 1 310 ? 14.898 -22.406 -12.555 1 97.31 310 GLY B O 1
ATOM 5170 N N . GLY B 1 311 ? 15.125 -22.031 -10.359 1 97.25 311 GLY B N 1
ATOM 5171 C CA . GLY B 1 311 ? 13.789 -21.469 -10.227 1 97.25 311 GLY B CA 1
ATOM 5172 C C . GLY B 1 311 ? 13.688 -20.438 -9.125 1 97.25 311 GLY B C 1
ATOM 5173 O O . GLY B 1 311 ? 14.539 -20.375 -8.234 1 97.25 311 GLY B O 1
ATOM 5174 N N . VAL B 1 312 ? 12.703 -19.594 -9.227 1 96.56 312 VAL B N 1
ATOM 5175 C CA . VAL B 1 312 ? 12.492 -18.562 -8.219 1 96.56 312 VAL B CA 1
ATOM 5176 C C . VAL B 1 312 ? 11.008 -18.438 -7.887 1 96.56 312 VAL B C 1
ATOM 5178 O O . VAL B 1 312 ? 10.156 -18.781 -8.711 1 96.56 312 VAL B O 1
ATOM 5181 N N . ARG B 1 313 ? 10.766 -18.062 -6.73 1 97.81 313 ARG B N 1
ATOM 5182 C CA . ARG B 1 313 ? 9.484 -17.516 -6.301 1 97.81 313 ARG B CA 1
ATOM 5183 C C . ARG B 1 313 ? 9.57 -16 -6.113 1 97.81 313 ARG B C 1
ATOM 5185 O O . ARG B 1 313 ? 10.445 -15.516 -5.395 1 97.81 313 ARG B O 1
ATOM 5192 N N . ILE B 1 314 ? 8.719 -15.297 -6.738 1 97.94 314 ILE B N 1
ATOM 5193 C CA . ILE B 1 314 ? 8.75 -13.844 -6.688 1 97.94 314 ILE B CA 1
ATOM 5194 C C . ILE B 1 314 ? 7.414 -13.32 -6.148 1 97.94 314 ILE B C 1
ATOM 5196 O O . ILE B 1 314 ? 6.348 -13.758 -6.586 1 97.94 314 ILE B O 1
ATOM 5200 N N . THR B 1 315 ? 7.484 -12.484 -5.172 1 98.5 315 THR B N 1
ATOM 5201 C CA . THR B 1 315 ? 6.32 -11.727 -4.727 1 98.5 315 THR B CA 1
ATOM 5202 C C . THR B 1 315 ? 6.562 -10.227 -4.875 1 98.5 315 THR B C 1
ATOM 5204 O O . THR B 1 315 ? 7.707 -9.773 -4.812 1 98.5 315 THR B O 1
ATOM 5207 N N . ALA B 1 316 ? 5.539 -9.516 -5.117 1 98.56 316 ALA B N 1
ATOM 5208 C CA . ALA B 1 316 ? 5.574 -8.07 -5.328 1 98.56 316 ALA B CA 1
ATOM 5209 C C . ALA B 1 316 ? 4.184 -7.457 -5.172 1 98.56 316 ALA B C 1
ATOM 5211 O O . ALA B 1 316 ? 3.209 -8.172 -4.93 1 98.56 316 ALA B O 1
ATOM 5212 N N . ARG B 1 317 ? 4.129 -6.168 -5.277 1 98.31 317 ARG B N 1
ATOM 5213 C CA . ARG B 1 317 ? 2.832 -5.516 -5.125 1 98.31 317 ARG B CA 1
ATOM 5214 C C . ARG B 1 317 ? 2.721 -4.301 -6.039 1 98.31 317 ARG B C 1
ATOM 5216 O O . ARG B 1 317 ? 3.727 -3.812 -6.559 1 98.31 317 ARG B O 1
ATOM 5223 N N . LYS B 1 318 ? 1.509 -3.908 -6.266 1 98.19 318 LYS B N 1
ATOM 5224 C CA . LYS B 1 318 ? 1.155 -2.617 -6.848 1 98.19 318 LYS B CA 1
ATOM 5225 C C . LYS B 1 318 ? 0.858 -1.587 -5.766 1 98.19 318 LYS B C 1
ATOM 5227 O O . LYS B 1 318 ? 0.18 -1.891 -4.781 1 98.19 318 LYS B O 1
ATOM 5232 N N . ARG B 1 319 ? 1.367 -0.371 -5.934 1 97.56 319 ARG B N 1
ATOM 5233 C CA . ARG B 1 319 ? 1.078 0.665 -4.945 1 97.56 319 ARG B CA 1
ATOM 5234 C C . ARG B 1 319 ? -0.423 0.9 -4.824 1 97.56 319 ARG B C 1
ATOM 5236 O O . ARG B 1 319 ? -1.146 0.874 -5.82 1 97.56 319 ARG B O 1
ATOM 5243 N N . GLY B 1 320 ? -0.872 1.088 -3.598 1 96.62 320 GLY B N 1
ATOM 5244 C CA . GLY B 1 320 ? -2.24 1.541 -3.402 1 96.62 320 GLY B CA 1
ATOM 5245 C C . GLY B 1 320 ? -2.471 2.965 -3.875 1 96.62 320 GLY B C 1
ATOM 5246 O O . GLY B 1 320 ? -1.521 3.672 -4.219 1 96.62 320 GLY B O 1
ATOM 5247 N N . VAL B 1 321 ? -3.656 3.412 -3.818 1 95.06 321 VAL B N 1
ATOM 5248 C CA . VAL B 1 321 ? -4.043 4.711 -4.363 1 95.06 321 VAL B CA 1
ATOM 5249 C C . VAL B 1 321 ? -3.324 5.824 -3.604 1 95.06 321 VAL B C 1
ATOM 5251 O O . VAL B 1 321 ? -2.625 6.641 -4.207 1 95.06 321 VAL B O 1
ATOM 5254 N N . ALA B 1 322 ? -3.48 5.879 -2.303 1 96.5 322 ALA B N 1
ATOM 5255 C CA . ALA B 1 322 ? -2.859 6.934 -1.504 1 96.5 322 ALA B CA 1
ATOM 5256 C C . ALA B 1 322 ? -1.337 6.84 -1.56 1 96.5 322 ALA B C 1
ATOM 5258 O O . ALA B 1 322 ? -0.644 7.859 -1.549 1 96.5 322 ALA B O 1
ATOM 5259 N N . GLU B 1 323 ? -0.834 5.648 -1.594 1 96.44 323 GLU B N 1
ATOM 5260 C CA . GLU B 1 323 ? 0.605 5.426 -1.694 1 96.44 323 GLU B CA 1
ATOM 5261 C C . GLU B 1 323 ? 1.164 6.004 -2.99 1 96.44 323 GLU B C 1
ATOM 5263 O O . GLU B 1 323 ? 2.229 6.629 -2.988 1 96.44 323 GLU B O 1
ATOM 5268 N N . GLU B 1 324 ? 0.455 5.746 -4.039 1 96.44 324 GLU B N 1
ATOM 5269 C CA . GLU B 1 324 ? 0.893 6.27 -5.328 1 96.44 324 GLU B CA 1
ATOM 5270 C C . GLU B 1 324 ? 0.896 7.797 -5.332 1 96.44 324 GLU B C 1
ATOM 5272 O O . GLU B 1 324 ? 1.821 8.422 -5.855 1 96.44 324 GLU B O 1
ATOM 5277 N N . LYS B 1 325 ? -0.101 8.383 -4.809 1 96.56 325 LYS B N 1
ATOM 5278 C CA . LYS B 1 325 ? -0.169 9.844 -4.719 1 96.56 325 LYS B CA 1
ATOM 5279 C C . LYS B 1 325 ? 0.961 10.391 -3.855 1 96.56 325 LYS B C 1
ATOM 5281 O O . LYS B 1 325 ? 1.582 11.398 -4.203 1 96.56 325 LYS B O 1
ATOM 5286 N N . LEU B 1 326 ? 1.188 9.805 -2.713 1 96.88 326 LEU B N 1
ATOM 5287 C CA . LEU B 1 326 ? 2.281 10.211 -1.839 1 96.88 326 LEU B CA 1
ATOM 5288 C C . LEU B 1 326 ? 3.619 10.125 -2.564 1 96.88 326 LEU B C 1
ATOM 5290 O O . LEU B 1 326 ? 4.445 11.039 -2.461 1 96.88 326 LEU B O 1
ATOM 5294 N N . TYR B 1 327 ? 3.84 8.992 -3.268 1 95.75 327 TYR B N 1
ATOM 5295 C CA . TYR B 1 327 ? 5.066 8.781 -4.027 1 95.75 327 TYR B CA 1
ATOM 5296 C C . TYR B 1 327 ? 5.289 9.914 -5.023 1 95.75 327 TYR B C 1
ATOM 5298 O O . TYR B 1 327 ? 6.387 10.469 -5.105 1 95.75 327 TYR B O 1
ATOM 5306 N N . ARG B 1 328 ? 4.254 10.305 -5.727 1 94.62 328 ARG B N 1
ATOM 5307 C CA . ARG B 1 328 ? 4.34 11.383 -6.711 1 94.62 328 ARG B CA 1
ATOM 5308 C C . ARG B 1 328 ? 4.508 12.734 -6.031 1 94.62 328 ARG B C 1
ATOM 5310 O O . ARG B 1 328 ? 5.262 13.586 -6.504 1 94.62 328 ARG B O 1
ATOM 5317 N N . GLY B 1 329 ? 3.783 12.922 -4.984 1 94.94 329 GLY B N 1
ATOM 5318 C CA . GLY B 1 329 ? 3.834 14.18 -4.258 1 94.94 329 GLY B CA 1
ATOM 5319 C C . GLY B 1 329 ? 5.199 14.469 -3.664 1 94.94 329 GLY B C 1
ATOM 5320 O O . GLY B 1 329 ? 5.648 15.617 -3.652 1 94.94 329 GLY B O 1
ATOM 5321 N N . ARG B 1 330 ? 5.871 13.445 -3.129 1 92.69 330 ARG B N 1
ATOM 5322 C CA . ARG B 1 330 ? 7.215 13.578 -2.576 1 92.69 330 ARG B CA 1
ATOM 5323 C C . ARG B 1 330 ? 8.211 13.984 -3.656 1 92.69 330 ARG B C 1
ATOM 5325 O O . ARG B 1 330 ? 9.141 14.75 -3.393 1 92.69 330 ARG B O 1
ATOM 5332 N N . ALA B 1 331 ? 8.023 13.438 -4.809 1 86 331 ALA B N 1
ATOM 5333 C CA . ALA B 1 331 ? 8.938 13.727 -5.918 1 86 331 ALA B CA 1
ATOM 5334 C C . ALA B 1 331 ? 8.781 15.164 -6.398 1 86 331 ALA B C 1
ATOM 5336 O O . ALA B 1 331 ? 9.742 15.773 -6.875 1 86 331 ALA B O 1
ATOM 5337 N N . SER B 1 332 ? 7.641 15.68 -6.312 1 78.75 332 SER B N 1
ATOM 5338 C CA . SER B 1 332 ? 7.363 17.047 -6.773 1 78.75 332 SER B CA 1
ATOM 5339 C C . SER B 1 332 ? 7.965 18.078 -5.836 1 78.75 332 SER B C 1
ATOM 5341 O O . SER B 1 332 ? 8.281 19.188 -6.258 1 78.75 332 SER B O 1
ATOM 5343 N N . THR B 1 333 ? 8.039 17.828 -4.602 1 66.44 333 THR B N 1
ATOM 5344 C CA . THR B 1 333 ? 8.547 18.781 -3.625 1 66.44 333 THR B CA 1
ATOM 5345 C C . THR B 1 333 ? 10.062 18.938 -3.762 1 66.44 333 THR B C 1
ATOM 5347 O O . THR B 1 333 ? 10.609 20 -3.453 1 66.44 333 THR B O 1
ATOM 5350 N N . VAL B 1 334 ? 10.828 17.922 -4.141 1 50.81 334 VAL B N 1
ATOM 5351 C CA . VAL B 1 334 ? 12.273 18 -4.324 1 50.81 334 VAL B CA 1
ATOM 5352 C C . VAL B 1 334 ? 12.594 18.906 -5.512 1 50.81 334 VAL B C 1
ATOM 5354 O O . VAL B 1 334 ? 13.586 19.641 -5.492 1 50.81 334 VAL B O 1
ATOM 5357 N N . SER B 1 335 ? 11.758 18.703 -6.57 1 43.94 335 SER B N 1
ATOM 5358 C CA . SER B 1 335 ? 12.055 19.531 -7.746 1 43.94 335 SER B CA 1
ATOM 5359 C C . SER B 1 335 ? 11.766 21 -7.484 1 43.94 335 SER B C 1
ATOM 5361 O O . SER B 1 335 ? 12.32 21.875 -8.156 1 43.94 335 SER B O 1
ATOM 5363 N N . THR B 1 336 ? 10.602 21.219 -6.844 1 40.59 336 THR B N 1
ATOM 5364 C CA . THR B 1 336 ? 10.352 22.641 -6.652 1 40.59 336 THR B CA 1
ATOM 5365 C C . THR B 1 336 ? 11.289 23.219 -5.602 1 40.59 336 THR B C 1
ATOM 5367 O O . THR B 1 336 ? 11.195 22.875 -4.422 1 40.59 336 THR B O 1
ATOM 5370 N N . GLY B 1 337 ? 12.562 22.984 -5.711 1 39.25 337 GLY B N 1
ATOM 5371 C CA . GLY B 1 337 ? 13.383 23.969 -5.02 1 39.25 337 GLY B CA 1
ATOM 5372 C C . GLY B 1 337 ? 12.625 25.219 -4.633 1 39.25 337 GLY B C 1
ATOM 5373 O O . GLY B 1 337 ? 13.062 26.328 -4.941 1 39.25 337 GLY B O 1
ATOM 5374 N N . THR B 1 338 ? 11.383 25.172 -4.699 1 35.88 338 THR B N 1
ATOM 5375 C CA . THR B 1 338 ? 10.68 26.438 -4.52 1 35.88 338 THR B CA 1
ATOM 5376 C C . THR B 1 338 ? 11.312 27.266 -3.398 1 35.88 338 THR B C 1
ATOM 5378 O O . THR B 1 338 ? 11.305 26.844 -2.238 1 35.88 338 THR B O 1
ATOM 5381 N N . THR B 1 339 ? 12.32 27.938 -3.807 1 32.91 339 THR B N 1
ATOM 5382 C CA . THR B 1 339 ? 12.68 29.156 -3.104 1 32.91 339 THR B CA 1
ATOM 5383 C C . THR B 1 339 ? 11.438 29.844 -2.537 1 32.91 339 THR B C 1
ATOM 5385 O O . THR B 1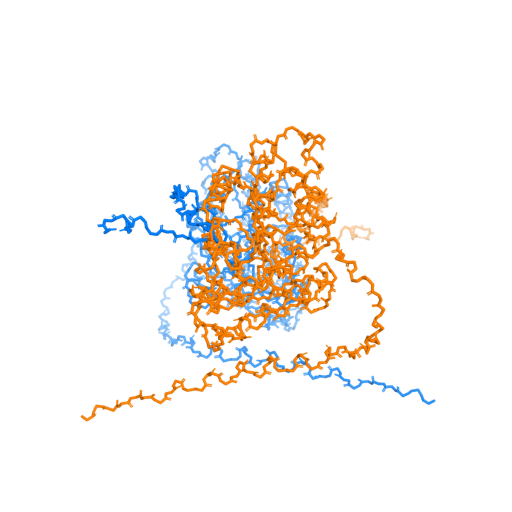 339 ? 10.578 30.297 -3.291 1 32.91 339 THR B O 1
ATOM 5388 N N . HIS B 1 340 ? 10.852 29.219 -1.666 1 33.78 340 HIS B N 1
ATOM 5389 C CA . HIS B 1 340 ? 9.852 30 -0.945 1 33.78 340 HIS B CA 1
ATOM 5390 C C . HIS B 1 340 ? 10.25 31.469 -0.87 1 33.78 340 HIS B C 1
ATOM 5392 O O . HIS B 1 340 ? 11.344 31.797 -0.402 1 33.78 340 HIS B O 1
ATOM 5398 N N . GLY B 1 341 ? 9.922 32.25 -1.906 1 32.34 341 GLY B N 1
ATOM 5399 C CA . GLY B 1 341 ? 10.086 33.656 -1.698 1 32.34 341 GLY B CA 1
ATOM 5400 C C . GLY B 1 341 ? 9.812 34.094 -0.271 1 32.34 341 GLY B C 1
ATOM 5401 O O . GLY B 1 341 ? 9.18 33.375 0.492 1 32.34 341 GLY B O 1
ATOM 5402 N N . THR B 1 342 ? 10.695 35.094 0.106 1 29.83 342 THR B N 1
ATOM 5403 C CA . THR B 1 342 ? 10.516 35.688 1.416 1 29.83 342 THR B CA 1
ATOM 5404 C C . THR B 1 342 ? 9.055 36.062 1.647 1 29.83 342 THR B C 1
ATOM 5406 O O . THR B 1 342 ? 8.484 36.875 0.906 1 29.83 342 THR B O 1
ATOM 5409 N N . PRO B 1 343 ? 8.359 35.25 2.074 1 34.75 343 PRO B N 1
ATOM 5410 C CA . PRO B 1 343 ? 7.016 35.781 2.311 1 34.75 343 PRO B CA 1
ATOM 5411 C C . PRO B 1 343 ? 7.035 37.125 3.004 1 34.75 343 PRO B C 1
ATOM 5413 O O . PRO B 1 343 ? 7.773 37.312 3.975 1 34.75 343 PRO B O 1
ATOM 5416 N N . SER B 1 344 ? 6.945 38.25 2.264 1 33.25 344 SER B N 1
ATOM 5417 C CA . SER B 1 344 ? 6.852 39.562 2.93 1 33.25 344 SER B CA 1
ATOM 5418 C C . SER B 1 344 ? 5.754 39.531 3.99 1 33.25 344 SER B C 1
ATOM 5420 O O . SER B 1 344 ? 4.586 39.312 3.68 1 33.25 344 SER B O 1
ATOM 5422 N N . LEU B 1 345 ? 6.277 39.344 5.195 1 36.25 345 LEU B N 1
ATOM 5423 C CA . LEU B 1 345 ? 5.43 39.406 6.383 1 36.25 345 LEU B CA 1
ATOM 5424 C C . LEU B 1 345 ? 4.988 40.844 6.672 1 36.25 345 LEU B C 1
ATOM 5426 O O . LEU B 1 345 ? 5.805 41.75 6.648 1 36.25 345 LEU B O 1
ATOM 5430 N N . ASN B 1 346 ? 3.941 41.438 6.461 1 35.31 346 ASN B N 1
ATOM 5431 C CA . ASN B 1 346 ? 3.842 42.656 7.246 1 35.31 346 ASN B CA 1
ATOM 5432 C C . ASN B 1 346 ? 3.719 42.375 8.742 1 35.31 346 ASN B C 1
ATOM 5434 O O . ASN B 1 346 ? 3.609 41.188 9.141 1 35.31 346 ASN B O 1
ATOM 5438 N N . GLU B 1 347 ? 3.98 43.344 9.773 1 34.53 347 GLU B N 1
ATOM 5439 C CA . GLU B 1 347 ? 4.371 43.375 11.18 1 34.53 347 GLU B CA 1
ATOM 5440 C C . GLU B 1 347 ? 3.502 42.469 12.023 1 34.53 347 GLU B C 1
ATOM 5442 O O . GLU B 1 347 ? 3.875 42.094 13.141 1 34.53 347 GLU B O 1
ATOM 5447 N N . PHE B 1 348 ? 1.748 42.156 11.688 1 36.03 348 PHE B N 1
ATOM 5448 C CA . PHE B 1 348 ? 0.551 41.594 12.32 1 36.03 348 PHE B CA 1
ATOM 5449 C C . PHE B 1 348 ? 0.214 40.219 11.766 1 36.03 348 PHE B C 1
ATOM 5451 O O . PHE B 1 348 ? -0.856 39.688 12.039 1 36.03 348 PHE B O 1
ATOM 5458 N N . GLY B 1 349 ? 1.021 39.281 11.039 1 36.88 349 GLY B N 1
ATOM 5459 C CA . GLY B 1 349 ? 1.337 38 10.445 1 36.88 349 GLY B CA 1
ATOM 5460 C C . GLY B 1 349 ? 0.785 37.844 9.039 1 36.88 349 GLY B C 1
ATOM 5461 O O . GLY B 1 349 ? 0.525 36.719 8.586 1 36.88 349 GLY B O 1
ATOM 5462 N N . ILE B 1 350 ? 0.369 39.031 8.266 1 33.22 350 ILE B N 1
ATOM 5463 C CA . ILE B 1 350 ? -0.329 39.281 7.016 1 33.22 350 ILE B CA 1
ATOM 5464 C C . ILE B 1 350 ? 0.667 39.281 5.859 1 33.22 350 ILE B C 1
ATOM 5466 O O . ILE B 1 350 ? 1.748 39.875 5.957 1 33.22 350 ILE B O 1
ATOM 5470 N N . THR B 1 351 ? 0.547 38.5 4.906 1 34.72 351 THR B N 1
ATOM 5471 C CA . THR B 1 351 ? 1.218 38.469 3.611 1 34.72 351 THR B CA 1
ATOM 5472 C C . THR B 1 351 ? 1.05 39.812 2.898 1 34.72 351 THR B C 1
ATOM 5474 O O . THR B 1 351 ? -0.073 40.281 2.705 1 34.72 351 THR B O 1
ATOM 5477 N N . VAL B 1 352 ? 2.018 41.062 3.104 1 35.28 352 VAL B N 1
ATOM 5478 C CA . VAL B 1 352 ? 2.021 42.312 2.375 1 35.28 352 VAL B CA 1
ATOM 5479 C C . VAL B 1 352 ? 2.369 42.062 0.91 1 35.28 352 VAL B C 1
ATOM 5481 O O . VAL B 1 352 ? 3.318 41.344 0.604 1 35.28 352 VAL B O 1
ATOM 5484 N N . ASP B 1 353 ? 1.463 42.375 0.068 1 32.62 353 ASP B N 1
ATOM 5485 C CA . ASP B 1 353 ? 1.737 42.5 -1.361 1 32.62 353 ASP B CA 1
ATOM 5486 C C . ASP B 1 353 ? 2.896 43.469 -1.625 1 32.62 353 ASP B C 1
ATOM 5488 O O . ASP B 1 353 ? 2.879 44.594 -1.163 1 32.62 353 ASP B O 1
ATOM 5492 N N . ALA B 1 354 ? 4.133 43.125 -1.931 1 32.66 354 ALA B N 1
ATOM 5493 C CA . ALA B 1 354 ? 5.207 43.969 -2.445 1 32.66 354 ALA B CA 1
ATOM 5494 C C . ALA B 1 354 ? 4.66 45.031 -3.404 1 32.66 354 ALA B C 1
ATOM 5496 O O . ALA B 1 354 ? 5.398 45.906 -3.867 1 32.66 354 ALA B O 1
ATOM 5497 N N . THR B 1 355 ? 3.508 44.906 -3.936 1 30.03 355 THR B N 1
ATOM 5498 C CA . THR B 1 355 ? 3.273 45.938 -4.953 1 30.03 355 THR B CA 1
ATOM 5499 C C . THR B 1 355 ? 2.924 47.281 -4.309 1 30.03 355 THR B C 1
ATOM 5501 O O . THR B 1 355 ? 2.711 48.281 -5.004 1 30.03 355 THR B O 1
ATOM 5504 N N . TYR B 1 356 ? 2.553 47.469 -3.039 1 26.41 356 TYR B N 1
ATOM 5505 C CA . TYR B 1 356 ? 2.068 48.812 -2.764 1 26.41 356 TYR B CA 1
ATOM 5506 C C . TYR B 1 356 ? 3.219 49.75 -2.389 1 26.41 356 TYR B C 1
ATOM 5508 O O . TYR B 1 356 ? 3.096 50.562 -1.47 1 26.41 356 TYR B O 1
ATOM 5516 N N . SER B 1 357 ? 4.547 49.5 -2.488 1 24.3 357 SER B N 1
ATOM 5517 C CA . SER B 1 357 ? 5.406 50.688 -2.377 1 24.3 357 SER B CA 1
ATOM 5518 C C . SER B 1 357 ? 5.074 51.719 -3.449 1 24.3 357 SER B C 1
ATOM 5520 O O . SER B 1 357 ? 5.668 52.781 -3.486 1 24.3 357 SER B O 1
ATOM 5522 N N . LYS B 1 358 ? 4.746 51.438 -4.723 1 26.12 358 LYS B N 1
ATOM 5523 C CA . LYS B 1 358 ? 4.953 52.625 -5.566 1 26.12 358 LYS B CA 1
ATOM 5524 C C . LYS B 1 358 ? 3.887 53.688 -5.309 1 26.12 358 LYS B C 1
ATOM 5526 O O . LYS B 1 358 ? 3.914 54.75 -5.91 1 26.12 358 LYS B O 1
ATOM 5531 N N . TYR B 1 359 ? 2.691 53.594 -4.758 1 20.77 359 TYR B N 1
ATOM 5532 C CA . TYR B 1 359 ? 2.234 54.969 -4.551 1 20.77 359 TYR B CA 1
ATOM 5533 C C . TYR B 1 359 ? 2.51 55.406 -3.121 1 20.77 359 TYR B C 1
ATOM 5535 O O . TYR B 1 359 ? 2.41 54.625 -2.18 1 20.77 359 TYR B O 1
#

Solvent-accessible surface area (backbone atoms only — not comparable to full-atom values): 38319 Å² total; per-residue (Å²): 139,85,83,79,88,74,75,82,78,69,72,78,71,62,73,73,61,62,72,66,62,68,66,67,64,73,76,59,72,76,77,72,75,70,75,71,78,76,69,78,81,80,66,75,59,86,81,60,77,60,59,62,43,59,54,49,44,48,47,56,31,38,76,70,72,46,68,62,75,75,47,51,69,60,68,45,56,58,40,18,49,66,31,24,80,45,73,68,44,67,58,47,46,51,49,49,40,49,27,53,51,57,33,64,84,42,35,33,36,33,44,56,30,49,55,28,33,59,49,53,50,46,23,69,75,34,48,21,32,25,40,24,30,13,62,51,56,70,37,28,51,48,16,52,53,54,34,49,30,49,68,39,57,90,39,40,50,68,44,72,32,54,61,55,63,53,32,71,32,81,87,30,48,46,64,18,45,29,41,36,28,56,59,31,59,29,54,32,90,54,44,59,56,47,50,31,38,52,51,50,20,29,25,70,29,12,38,39,44,35,32,33,56,22,41,69,44,95,62,72,50,72,65,54,48,48,44,29,40,73,70,70,45,29,75,53,59,42,38,64,67,57,52,50,52,42,40,46,73,45,56,44,40,80,73,45,79,43,80,38,35,67,65,46,40,54,49,41,42,43,48,34,54,18,38,62,71,26,43,69,65,40,29,73,70,64,29,62,67,52,46,52,51,49,48,53,50,33,46,52,53,34,52,40,44,73,57,31,42,31,30,34,37,36,37,32,27,37,60,29,67,53,48,46,31,32,56,52,19,56,56,53,54,67,69,48,65,64,69,69,64,78,71,44,54,37,36,78,45,28,76,53,70,84,71,70,66,78,116,139,84,85,79,88,73,75,83,78,69,68,76,72,61,68,70,60,60,71,66,60,66,65,67,63,71,74,61,72,76,78,73,76,72,75,71,80,74,71,81,82,77,66,75,58,85,80,62,75,59,58,62,44,58,56,49,44,48,50,55,31,38,75,69,72,46,67,62,74,76,46,52,69,62,68,45,58,58,36,16,50,64,32,25,82,45,73,69,44,68,58,46,46,50,48,50,39,48,28,53,50,57,34,65,85,41,35,33,35,31,44,56,30,49,56,28,33,60,49,53,50,46,25,68,74,34,47,22,31,26,41,24,30,14,62,50,56,70,38,28,52,48,17,51,52,55,34,47,32,49,68,39,58,91,37,40,50,69,45,72,33,54,60,55,64,53,31,71,32,83,87,32,48,46,63,18,45,29,40,36,27,56,60,33,59,30,54,32,90,54,43,58,57,46,50,31,39,53,51,50,21,28,24,70,29,11,36,40,45,37,33,33,56,22,40,69,43,96,64,72,50,72,66,54,48,48,43,30,39,72,70,69,45,28,76,53,59,43,36,63,66,57,51,48,51,42,39,45,73,46,56,45,40,80,73,45,79,43,82,38,34,68,64,47,41,55,49,40,40,41,48,34,54,23,34,60,72,24,43,70,63,41,28,72,71,64,28,62,67,52,45,52,52,49,47,52,50,34,45,52,54,36,50,39,44,73,56,33,42,31,29,34,37,36,36,31,27,37,60,29,68,51,47,45,32,32,57,53,18,56,56,50,55,67,69,49,65,65,68,70,65,77,72,47,52,36,23,82,48,25,79,47,70,83,71,64,70,79,114

pLDDT: mean 80.5, std 26.81, range [19.52, 98.81]

Radius of gyration: 33.81 Å; Cα contacts (8 Å, |Δi|>4): 1161; chains: 2; bounding box: 68×111×87 Å

Foldseek 3Di:
DDPCPPDDPPPPPPPVPPPVPPPPPPPPPDPPPPPPPVDDDPPPPQPCVCVLLLLLQLLLCVVVVPNDAADALCNQQVVPCSQVVFFPRCVVLVVVCVVQVAAAPFEEEEEAQFLNSSVLSNCVVHVAAYEYEHADPVRQVNNCVNCVRNPNNVRYHYDYHDQLVVLPPPVQFQDGQEYEYGAHLLLDPDSLSNLLSRLRRHHAWHKYKYKYKAFQDPDDDPVLQCCCCNQVNGNDHYHVVVVVVSNVVSAWPPKDKDWPLVVRLVRLVCVLVVLVVCQVVCCVRRNNVVSVSVNVSSVSVNVSSVDRMTMIIMMTTHHHDVRVVVVVVVVVVVVCPVPPPPQDADPPRDRDDVPPVPD/DDDCPPDDPPDPVPPVPPPVPPPVPPPPPDPPPPPPPVDDDPPPPLPVVCVLLLLLQLLLCVVVVPNDAADALCSQQVVPCSQVVFFPGCVVLVVVCVVQVAAAPFEEEEEAQFLNSSVLSNCVVHVAAYEYEHADPVRQVNNCVNCVRNPNNVRYHYDYHDQLVVLPDPVQFQPGQEYEYGAHLLLDPDSLSVLLSRLRRHHAWHKYKYKYKAFQDPDDDPVLQCCCCNQVNRNDHYHVVVVVVSNVVSAWPPKDKDWPLVVRLVRLVCVLVVLVVCQVVCCVRRNNVVSVSVNVSSVSVNVSSVDRMTMIIMMTTHHHDVRVVVVVVVVVVVVCPVPPPPQPQDPPRDRDDVPPVPD